Protein AF-0000000072273272 (afdb_homodimer)

pLDDT: mean 94.28, std 8.92, range [40.67, 98.9]

Secondary structure (DSSP, 8-state):
--EEEEEE--SGGGEEE-TTS-EEE---HHHHHHHHHHHTTTT-EEEEEE-----GGG--HHHHHHHHHHHHHHTTSTTEEEEEEE--TTSHHHHHHHHHHH---SS-EEEE--SS-TTSTT-SHHHHHHHHHHHHT-GGGTTS-EEEEETTEEEESTTEEE-BSS-SS-EEESS-SSPPPPPPPPP---TT--EEEEE--TT--SHHHHHHHHTT-SEEEEEEBTTTB--HHHHHHHHHHHHTT--EEEEES-SBS-------STT-HHHHHHTT-EE-TT--HHHHHHHHHHHHHHT--GGGT-/--EEEEEE--SGGGEEE-TTS-EEE---HHHHHHHHHHHTTTT-EEEEEE-----GGG--HHHHHHHHHHHHHHTTSTTEEEEEEE--TTSHHHHHHHHHHH---SS-EEEE--SS-TT-TT-SHHHHHHHHHHHHT-GGGTTS-EEEEETTEEEESTTEEE-BSS-SS-EEESS-SSPPPPPPPPP---TT--EEEEE--TT--SHHHHHHHHTT-SEEEEEEBTTTB--HHHHHHHHHHHHTT--EEEEES-SBS-------STT-HHHHHHTT-EE-TT--HHHHHHHHHHHHHHT--GGGT-

Structure (mmCIF, N/CA/C/O backbone):
data_AF-0000000072273272-model_v1
#
loop_
_entity.id
_entity.type
_entity.pdbx_description
1 polymer L-asparaginase
#
loop_
_atom_site.group_PDB
_atom_site.id
_atom_site.type_symbol
_atom_site.label_atom_id
_atom_site.label_alt_id
_atom_site.label_comp_id
_atom_site.label_asym_id
_atom_site.label_entity_id
_atom_site.label_seq_id
_atom_site.pdbx_PDB_ins_code
_atom_site.Cartn_x
_atom_site.Cartn_y
_atom_site.Cartn_z
_atom_site.occupancy
_atom_site.B_iso_or_equiv
_atom_site.auth_seq_id
_atom_site.auth_comp_id
_atom_site.auth_asym_id
_atom_site.auth_atom_id
_atom_site.pdbx_PDB_model_num
ATOM 1 N N . MET A 1 1 ? -2.167 -33.088 -30.9 1 89.17 1 MET A N 1
ATOM 2 C CA . MET A 1 1 ? -2.75 -31.751 -30.825 1 89.17 1 MET A CA 1
ATOM 3 C C . MET A 1 1 ? -2.158 -30.964 -29.661 1 89.17 1 MET A C 1
ATOM 5 O O . MET A 1 1 ? -1.869 -31.531 -28.606 1 89.17 1 MET A O 1
ATOM 9 N N . PRO A 1 2 ? -1.866 -29.723 -29.988 1 96.18 2 PRO A N 1
ATOM 10 C CA . PRO A 1 2 ? -1.332 -28.929 -28.879 1 96.18 2 PRO A CA 1
ATOM 11 C C . PRO A 1 2 ? -2.279 -28.876 -27.682 1 96.18 2 PRO A C 1
ATOM 13 O O . PRO A 1 2 ? -3.5 -28.934 -27.853 1 96.18 2 PRO A O 1
ATOM 16 N N . LYS A 1 3 ? -1.691 -28.814 -26.439 1 97.82 3 LYS A N 1
ATOM 17 C CA . LYS A 1 3 ? -2.466 -28.911 -25.205 1 97.82 3 LYS A CA 1
ATOM 18 C C . LYS A 1 3 ? -2.165 -27.741 -24.273 1 97.82 3 LYS A C 1
ATOM 20 O O . LYS A 1 3 ? -1.012 -27.325 -24.143 1 97.82 3 LYS A O 1
ATOM 25 N N . VAL A 1 4 ? -3.195 -27.215 -23.722 1 98.43 4 VAL A N 1
ATOM 26 C CA . VAL A 1 4 ? -3.056 -26.278 -22.612 1 98.43 4 VAL A CA 1
ATOM 27 C C . VAL A 1 4 ? -3.567 -26.921 -21.325 1 98.43 4 VAL A C 1
ATOM 29 O O . VAL A 1 4 ? -4.659 -27.494 -21.302 1 98.43 4 VAL A O 1
ATOM 32 N N . ILE A 1 5 ? -2.761 -26.898 -20.283 1 98.62 5 ILE A N 1
ATOM 33 C CA . ILE A 1 5 ? -3.176 -27.392 -18.975 1 98.62 5 ILE A CA 1
ATOM 34 C C . ILE A 1 5 ? -3.693 -26.232 -18.126 1 98.62 5 ILE A C 1
ATOM 36 O O . ILE A 1 5 ? -3.024 -25.205 -17.993 1 98.62 5 ILE A O 1
ATOM 40 N N . VAL A 1 6 ? -4.894 -26.372 -17.571 1 98.44 6 VAL A N 1
ATOM 41 C CA . VAL A 1 6 ? -5.477 -25.392 -16.661 1 98.44 6 VAL A CA 1
ATOM 42 C C . VAL A 1 6 ? -5.409 -25.913 -15.227 1 98.44 6 VAL A C 1
ATOM 44 O O . VAL A 1 6 ? -6.083 -26.885 -14.88 1 98.44 6 VAL A O 1
ATOM 47 N N . LEU A 1 7 ? -4.587 -25.249 -14.45 1 98.16 7 LEU A N 1
ATOM 48 C CA . LEU A 1 7 ? -4.503 -25.53 -13.021 1 98.16 7 LEU A CA 1
ATOM 49 C C . LEU A 1 7 ? -5.476 -24.656 -12.237 1 98.16 7 LEU A C 1
ATOM 51 O O . LEU A 1 7 ? -5.408 -23.427 -12.306 1 98.16 7 LEU A O 1
ATOM 55 N N . THR A 1 8 ? -6.35 -25.257 -11.476 1 96.45 8 THR A N 1
ATOM 56 C CA . THR A 1 8 ? -7.328 -24.48 -10.723 1 96.45 8 THR A CA 1
ATOM 57 C C . THR A 1 8 ? -7.003 -24.501 -9.232 1 96.45 8 THR A C 1
ATOM 59 O O . THR A 1 8 ? -6.73 -25.562 -8.666 1 96.45 8 THR A O 1
ATOM 62 N N . THR A 1 9 ? -6.991 -23.313 -8.614 1 93.97 9 THR A N 1
ATOM 63 C CA . THR A 1 9 ? -6.68 -23.209 -7.193 1 93.97 9 THR A CA 1
ATOM 64 C C . THR A 1 9 ? -7.837 -22.567 -6.432 1 93.97 9 THR A C 1
ATOM 66 O O . THR A 1 9 ? -7.683 -22.173 -5.274 1 93.97 9 THR A O 1
ATOM 69 N N . GLY A 1 10 ? -8.932 -22.419 -7.103 1 87.63 10 GLY A N 1
ATOM 70 C CA . GLY A 1 10 ? -10.068 -21.734 -6.509 1 87.63 10 GLY A CA 1
ATOM 71 C C . GLY A 1 10 ? -10.18 -20.283 -6.937 1 87.63 10 GLY A C 1
ATOM 72 O O . GLY A 1 10 ? -9.87 -19.941 -8.081 1 87.63 10 GLY A O 1
ATOM 73 N N . GLY A 1 11 ? -10.795 -19.526 -5.953 1 88.93 11 GLY A N 1
ATOM 74 C CA . GLY A 1 11 ? -10.983 -18.113 -6.245 1 88.93 11 GLY A CA 1
ATOM 75 C C . GLY A 1 11 ? -12.4 -17.774 -6.667 1 88.93 11 GLY A C 1
ATOM 76 O O . GLY A 1 11 ? -13.221 -18.669 -6.88 1 88.93 11 GLY A O 1
ATOM 77 N N . THR A 1 12 ? -12.551 -16.574 -6.81 1 87.61 12 THR A N 1
ATOM 78 C CA . THR A 1 12 ? -13.872 -16.031 -7.107 1 87.61 12 THR A CA 1
ATOM 79 C C . THR A 1 12 ? -14.42 -16.619 -8.404 1 87.61 12 THR A C 1
ATOM 81 O O . THR A 1 12 ? -15.625 -16.845 -8.53 1 87.61 12 THR A O 1
ATOM 84 N N . LEU A 1 13 ? -13.551 -16.896 -9.291 1 91.22 13 LEU A N 1
ATOM 85 C CA . LEU A 1 13 ? -13.939 -17.411 -10.6 1 91.22 13 LEU A CA 1
ATOM 86 C C . LEU A 1 13 ? -14.641 -18.758 -10.467 1 91.22 13 LEU A C 1
ATOM 88 O O . LEU A 1 13 ? -15.442 -19.132 -11.327 1 91.22 13 LEU A O 1
ATOM 92 N N . SER A 1 14 ? -14.429 -19.451 -9.393 1 91.39 14 SER A N 1
ATOM 93 C CA . SER A 1 14 ? -15.005 -20.776 -9.186 1 91.39 14 SER A CA 1
ATOM 94 C C . SER A 1 14 ? -16.067 -20.753 -8.092 1 91.39 14 SER A C 1
ATOM 96 O O . SER A 1 14 ? -16.481 -21.804 -7.599 1 91.39 14 SER A O 1
ATOM 98 N N . CYS A 1 15 ? -16.439 -19.576 -7.694 1 90.2 15 CYS A N 1
ATOM 99 C CA . CYS A 1 15 ? -17.399 -19.446 -6.603 1 90.2 15 CYS A CA 1
ATOM 100 C C . CYS A 1 15 ? -18.739 -18.932 -7.115 1 90.2 15 CYS A C 1
ATOM 102 O O . CYS A 1 15 ? -18.801 -18.278 -8.158 1 90.2 15 CYS A O 1
ATOM 104 N N . THR A 1 16 ? -19.774 -19.265 -6.391 1 91.61 16 THR A N 1
ATOM 105 C CA . THR A 1 16 ? -21.082 -18.638 -6.547 1 91.61 16 THR A CA 1
ATOM 106 C C . THR A 1 16 ? -21.466 -17.869 -5.286 1 91.61 16 THR A C 1
ATOM 108 O O . THR A 1 16 ? -21.092 -18.257 -4.177 1 91.61 16 THR A O 1
ATOM 111 N N . ALA A 1 17 ? -22.122 -16.792 -5.5 1 87.45 17 ALA A N 1
ATOM 112 C CA . ALA A 1 17 ? -22.613 -16.026 -4.357 1 87.45 17 ALA A CA 1
ATOM 113 C C . ALA A 1 17 ? -23.914 -16.616 -3.819 1 87.45 17 ALA A C 1
ATOM 115 O O . ALA A 1 17 ? -24.826 -16.929 -4.588 1 87.45 17 ALA A O 1
ATOM 116 N N . ASP A 1 18 ? -23.962 -16.757 -2.557 1 84.85 18 ASP A N 1
ATOM 117 C CA . ASP A 1 18 ? -25.228 -17.162 -1.955 1 84.85 18 ASP A CA 1
ATOM 118 C C . ASP A 1 18 ? -26.144 -15.96 -1.741 1 84.85 18 ASP A C 1
ATOM 120 O O . ASP A 1 18 ? -25.788 -14.832 -2.086 1 84.85 18 ASP A O 1
ATOM 124 N N . PRO A 1 19 ? -27.329 -16.22 -1.285 1 80.44 19 PRO A N 1
ATOM 125 C CA . PRO A 1 19 ? -28.278 -15.115 -1.134 1 80.44 19 PRO A CA 1
ATOM 126 C C . PRO A 1 19 ? -27.759 -14.011 -0.215 1 80.44 19 PRO A C 1
ATOM 128 O O . PRO A 1 19 ? -28.194 -12.862 -0.317 1 80.44 19 PRO A O 1
ATOM 131 N N . ASN A 1 20 ? -26.9 -14.353 0.624 1 74.51 20 ASN A N 1
ATOM 132 C CA . ASN A 1 20 ? -26.342 -13.359 1.535 1 74.51 20 ASN A CA 1
ATOM 133 C C . ASN A 1 20 ? -25.06 -12.746 0.979 1 74.51 20 ASN A C 1
ATOM 135 O O . ASN A 1 20 ? -24.413 -11.938 1.648 1 74.51 20 ASN A O 1
ATOM 139 N N . GLY A 1 21 ? -24.624 -13.197 -0.175 1 73.73 21 GLY A N 1
ATOM 140 C CA . GLY A 1 21 ? -23.47 -12.599 -0.827 1 73.73 21 GLY A CA 1
ATOM 141 C C . GLY A 1 21 ? -22.175 -13.337 -0.541 1 73.73 21 GLY A C 1
ATOM 142 O O . GLY A 1 21 ? -21.115 -12.96 -1.045 1 73.73 21 GLY A O 1
ATOM 143 N N . ALA A 1 22 ? -22.303 -14.315 0.312 1 75.72 22 ALA A N 1
ATOM 144 C CA . ALA A 1 22 ? -21.119 -15.111 0.626 1 75.72 22 ALA A CA 1
ATOM 145 C C . ALA A 1 22 ? -20.695 -15.957 -0.571 1 75.72 22 ALA A C 1
ATOM 147 O O . ALA A 1 22 ? -21.538 -16.534 -1.262 1 75.72 22 ALA A O 1
ATOM 148 N N . LEU A 1 23 ? -19.437 -15.973 -0.848 1 81.89 23 LEU A N 1
ATOM 149 C CA . LEU A 1 23 ? -18.901 -16.726 -1.977 1 81.89 23 LEU A CA 1
ATOM 150 C C . LEU A 1 23 ? -18.577 -18.159 -1.57 1 81.89 23 LEU A C 1
ATOM 152 O O . LEU A 1 23 ? -17.831 -18.384 -0.614 1 81.89 23 LEU A O 1
ATOM 156 N N . ILE A 1 24 ? -19.119 -19.084 -2.273 1 83.35 24 ILE A N 1
ATOM 157 C CA . ILE A 1 24 ? -18.91 -20.506 -2.021 1 83.35 24 ILE A CA 1
ATOM 158 C C . ILE A 1 24 ? -18.31 -21.166 -3.261 1 83.35 24 ILE A C 1
ATOM 160 O O . ILE A 1 24 ? -18.778 -20.943 -4.379 1 83.35 24 ILE A O 1
ATOM 164 N N . PRO A 1 25 ? -17.27 -21.868 -2.995 1 86.38 25 PRO A N 1
ATOM 165 C CA . PRO A 1 25 ? -16.701 -22.587 -4.138 1 86.38 25 PRO A CA 1
ATOM 166 C C . PRO A 1 25 ? -17.608 -23.709 -4.64 1 86.38 25 PRO A C 1
ATOM 168 O O . PRO A 1 25 ? -17.778 -24.722 -3.957 1 86.38 25 PRO A O 1
ATOM 171 N N . THR A 1 26 ? -18.248 -23.573 -5.829 1 89.72 26 THR A N 1
ATOM 172 C CA . THR A 1 26 ? -19.242 -24.543 -6.275 1 89.72 26 THR A CA 1
ATOM 173 C C . THR A 1 26 ? -18.951 -24.998 -7.702 1 89.72 26 THR A C 1
ATOM 175 O O . THR A 1 26 ? -19.566 -25.946 -8.195 1 89.72 26 THR A O 1
ATOM 178 N N . VAL A 1 27 ? -18.096 -24.363 -8.354 1 92.41 27 VAL A N 1
ATOM 179 C CA . VAL A 1 27 ? -17.878 -24.62 -9.774 1 92.41 27 VAL A CA 1
ATOM 180 C C . VAL A 1 27 ? -16.559 -25.365 -9.968 1 92.41 27 VAL A C 1
ATOM 182 O O . VAL A 1 27 ? -15.501 -24.887 -9.551 1 92.41 27 VAL A O 1
ATOM 185 N N . SER A 1 28 ? -16.642 -26.464 -10.624 1 93.19 28 SER A N 1
ATOM 186 C CA . SER A 1 28 ? -15.44 -27.256 -10.862 1 93.19 28 SER A CA 1
ATOM 187 C C . SER A 1 28 ? -14.609 -26.672 -12 1 93.19 28 SER A C 1
ATOM 189 O O . SER A 1 28 ? -15.112 -25.879 -12.799 1 93.19 28 SER A O 1
ATOM 191 N N . GLY A 1 29 ? -13.354 -27.104 -12.014 1 94.2 29 GLY A N 1
ATOM 192 C CA . GLY A 1 29 ? -12.502 -26.688 -13.117 1 94.2 29 GLY A CA 1
ATOM 193 C C . GLY A 1 29 ? -13.055 -27.073 -14.476 1 94.2 29 GLY A C 1
ATOM 194 O O . GLY A 1 29 ? -12.996 -26.284 -15.422 1 94.2 29 GLY A O 1
ATOM 195 N N . ASP A 1 30 ? -13.622 -28.265 -14.58 1 94.68 30 ASP A N 1
ATOM 196 C CA . ASP A 1 30 ? -14.177 -28.737 -15.844 1 94.68 30 ASP A CA 1
ATOM 197 C C . ASP A 1 30 ? -15.37 -27.885 -16.272 1 94.68 30 ASP A C 1
ATOM 199 O O . ASP A 1 30 ? -15.531 -27.581 -17.456 1 94.68 30 ASP A O 1
ATOM 203 N N . GLU A 1 31 ? -16.171 -27.549 -15.298 1 94.28 31 GLU A N 1
ATOM 204 C CA . GLU A 1 31 ? -17.317 -26.695 -15.595 1 94.28 31 GLU A CA 1
ATOM 205 C C . GLU A 1 31 ? -16.87 -25.317 -16.073 1 94.28 31 GLU A C 1
ATOM 207 O O . GLU A 1 31 ? -17.488 -24.732 -16.965 1 94.28 31 GLU A O 1
ATOM 212 N N . LEU A 1 32 ? -15.813 -24.825 -15.467 1 94.31 32 LEU A N 1
ATOM 213 C CA . LEU A 1 32 ? -15.271 -23.522 -15.838 1 94.31 32 LEU A CA 1
ATOM 214 C C . LEU A 1 32 ? -14.794 -23.525 -17.287 1 94.31 32 LEU A C 1
ATOM 216 O O . LEU A 1 32 ? -15.003 -22.553 -18.016 1 94.31 32 LEU A O 1
ATOM 220 N N . VAL A 1 33 ? -14.225 -24.615 -17.737 1 96.08 33 VAL A N 1
ATOM 221 C CA . VAL A 1 33 ? -13.51 -24.646 -19.009 1 96.08 33 VAL A CA 1
ATOM 222 C C . VAL A 1 33 ? -14.444 -25.134 -20.115 1 96.08 33 VAL A C 1
ATOM 224 O O . VAL A 1 33 ? -14.173 -24.928 -21.3 1 96.08 33 VAL A O 1
ATOM 227 N N . ALA A 1 34 ? -15.501 -25.8 -19.832 1 94.9 34 ALA A N 1
ATOM 228 C CA . ALA A 1 34 ? -16.375 -26.473 -20.79 1 94.9 34 ALA A CA 1
ATOM 229 C C . ALA A 1 34 ? -16.803 -25.521 -21.903 1 94.9 34 ALA A C 1
ATOM 231 O O . ALA A 1 34 ? -16.623 -25.819 -23.086 1 94.9 34 ALA A O 1
ATOM 232 N N . PRO A 1 35 ? -17.307 -24.349 -21.514 1 93.31 35 PRO A N 1
ATOM 233 C CA . PRO A 1 35 ? -17.729 -23.447 -22.587 1 93.31 35 PRO A CA 1
ATOM 234 C C . PRO A 1 35 ? -16.561 -22.962 -23.444 1 93.31 35 PRO A C 1
ATOM 236 O O . PRO A 1 35 ? -16.744 -22.645 -24.622 1 93.31 35 PRO A O 1
ATOM 239 N N . ILE A 1 36 ? -15.45 -22.903 -22.911 1 95 36 ILE A N 1
ATOM 240 C CA . ILE A 1 36 ? -14.263 -22.398 -23.593 1 95 36 ILE A CA 1
ATOM 241 C C . ILE A 1 36 ? -13.706 -23.473 -24.523 1 95 36 ILE A C 1
ATOM 243 O O . ILE A 1 36 ? -13.257 -23.171 -25.632 1 95 36 ILE A O 1
ATOM 247 N N . ARG A 1 37 ? -13.712 -24.706 -24.075 1 94.64 37 ARG A N 1
ATOM 248 C CA . ARG A 1 37 ? -13.246 -25.829 -24.882 1 94.64 37 ARG A CA 1
ATOM 249 C C . ARG A 1 37 ? -13.938 -25.853 -26.241 1 94.64 37 ARG A C 1
ATOM 251 O O . ARG A 1 37 ? -13.305 -26.134 -27.261 1 94.64 37 ARG A O 1
ATOM 258 N N . GLN A 1 38 ? -15.138 -25.525 -26.2 1 93.3 38 GLN A N 1
ATOM 259 C CA . GLN A 1 38 ? -15.926 -25.554 -27.428 1 93.3 38 GLN A CA 1
ATOM 260 C C . GLN A 1 38 ? -15.422 -24.519 -28.43 1 93.3 38 GLN A C 1
ATOM 262 O O . GLN A 1 38 ? -15.48 -24.74 -29.641 1 93.3 38 GLN A O 1
ATOM 267 N N . ARG A 1 39 ? -14.9 -23.489 -27.9 1 92.81 39 ARG A N 1
ATOM 268 C CA . ARG A 1 39 ? -14.435 -22.405 -28.758 1 92.81 39 ARG A CA 1
ATOM 269 C C . ARG A 1 39 ? -13.11 -22.763 -29.423 1 92.81 39 ARG A C 1
ATOM 271 O O . ARG A 1 39 ? -12.738 -22.17 -30.438 1 92.81 39 ARG A O 1
ATOM 278 N N . PHE A 1 40 ? -12.41 -23.698 -28.878 1 93.3 40 PHE A N 1
ATOM 279 C CA . PHE A 1 40 ? -11.115 -24.1 -29.413 1 93.3 40 PHE A CA 1
ATOM 280 C C . PHE A 1 40 ? -11.207 -25.464 -30.086 1 93.3 40 PHE A C 1
ATOM 282 O O . PHE A 1 40 ? -10.185 -26.089 -30.377 1 93.3 40 PHE A O 1
ATOM 289 N N . ALA A 1 41 ? -12.324 -25.986 -30.254 1 86.26 41 ALA A N 1
ATOM 290 C CA . ALA A 1 41 ? -12.525 -27.338 -30.769 1 86.26 41 ALA A CA 1
ATOM 291 C C . ALA A 1 41 ? -11.732 -27.56 -32.053 1 86.26 41 ALA A C 1
ATOM 293 O O . ALA A 1 41 ? -11.777 -26.734 -32.968 1 86.26 41 ALA A O 1
ATOM 294 N N . GLY A 1 42 ? -10.939 -28.656 -31.986 1 87.96 42 GLY A N 1
ATOM 295 C CA . GLY A 1 42 ? -10.168 -29.054 -33.153 1 87.96 42 GLY A CA 1
ATOM 296 C C . GLY A 1 42 ? -8.839 -28.332 -33.264 1 87.96 42 GLY A C 1
ATOM 297 O O . GLY A 1 42 ? -7.998 -28.692 -34.091 1 87.96 42 GLY A O 1
ATOM 298 N N . ALA A 1 43 ? -8.615 -27.39 -32.403 1 92.03 43 ALA A N 1
ATOM 299 C CA . ALA A 1 43 ? -7.402 -26.587 -32.538 1 92.03 43 ALA A CA 1
ATOM 300 C C . ALA A 1 43 ? -6.506 -26.737 -31.311 1 92.03 43 ALA A C 1
ATOM 302 O O . ALA A 1 43 ? -5.281 -26.651 -31.416 1 92.03 43 ALA A O 1
ATOM 303 N N . LEU A 1 44 ? -7.161 -26.947 -30.216 1 95.76 44 LEU A N 1
ATOM 304 C CA . LEU A 1 44 ? -6.442 -26.954 -28.947 1 95.76 44 LEU A CA 1
ATOM 305 C C . LEU A 1 44 ? -7.123 -27.876 -27.941 1 95.76 44 LEU A C 1
ATOM 307 O O . LEU A 1 44 ? -8.344 -27.826 -27.773 1 95.76 44 LEU A O 1
ATOM 311 N N . ASP A 1 45 ? -6.401 -28.762 -27.336 1 96.54 45 ASP A N 1
ATOM 312 C CA . ASP A 1 45 ? -6.91 -29.553 -26.22 1 96.54 45 ASP A CA 1
ATOM 313 C C . ASP A 1 45 ? -6.7 -28.827 -24.892 1 96.54 45 ASP A C 1
ATOM 315 O O . ASP A 1 45 ? -5.627 -28.275 -24.643 1 96.54 45 ASP A O 1
ATOM 319 N N . ILE A 1 46 ? -7.706 -28.79 -24.116 1 97.71 46 ILE A N 1
ATOM 320 C CA . ILE A 1 46 ? -7.635 -28.149 -22.807 1 97.71 46 ILE A CA 1
ATOM 321 C C . ILE A 1 46 ? -7.871 -29.187 -21.712 1 97.71 46 ILE A C 1
ATOM 323 O O . ILE A 1 46 ? -8.928 -29.82 -21.665 1 97.71 46 ILE A O 1
ATOM 327 N N . GLU A 1 47 ? -6.952 -29.386 -20.857 1 97.26 47 GLU A N 1
ATOM 328 C CA . GLU A 1 47 ? -7.045 -30.322 -19.74 1 97.26 47 GLU A CA 1
ATOM 329 C C . GLU A 1 47 ? -7.006 -29.59 -18.402 1 97.26 47 GLU A C 1
ATOM 331 O O . GLU A 1 47 ? -6.208 -28.669 -18.216 1 97.26 47 GLU A O 1
ATOM 336 N N . VAL A 1 48 ? -7.856 -30.019 -17.489 1 97.46 48 VAL A N 1
ATOM 337 C CA . VAL A 1 48 ? -7.963 -29.373 -16.185 1 97.46 48 VAL A CA 1
ATOM 338 C C . VAL A 1 48 ? -7.275 -30.23 -15.125 1 97.46 48 VAL A C 1
ATOM 340 O O . VAL A 1 48 ? -7.443 -31.452 -15.102 1 97.46 48 VAL A O 1
ATOM 343 N N . CYS A 1 49 ? -6.474 -29.588 -14.343 1 96.84 49 CYS A N 1
ATOM 344 C CA . CYS A 1 49 ? -5.907 -30.172 -13.133 1 96.84 49 CYS A CA 1
ATOM 345 C C . CYS A 1 49 ? -6.313 -29.373 -11.9 1 96.84 49 CYS A C 1
ATOM 347 O O . CYS A 1 49 ? -5.854 -28.246 -11.707 1 96.84 49 CYS A O 1
ATOM 349 N N . GLU A 1 50 ? -7.116 -29.939 -11.066 1 94.34 50 GLU A N 1
ATOM 350 C CA . GLU A 1 50 ? -7.566 -29.26 -9.855 1 94.34 50 GLU A CA 1
ATOM 351 C C . GLU A 1 50 ? -6.58 -29.465 -8.709 1 94.34 50 GLU A C 1
ATOM 353 O O . GLU A 1 50 ? -6.33 -30.598 -8.292 1 94.34 50 GLU A O 1
ATOM 358 N N . LEU A 1 51 ? -6.034 -28.443 -8.206 1 91.74 51 LEU A N 1
ATOM 359 C CA . LEU A 1 51 ? -5.05 -28.538 -7.132 1 91.74 51 LEU A CA 1
ATOM 360 C C . LEU A 1 51 ? -5.71 -28.338 -5.772 1 91.74 51 LEU A C 1
ATOM 362 O O . LEU A 1 51 ? -5.6 -29.194 -4.892 1 91.74 51 LEU A O 1
ATOM 366 N N . HIS A 1 52 ? -6.14 -27.031 -5.583 1 80.78 52 HIS A N 1
ATOM 367 C CA . HIS A 1 52 ? -6.731 -26.627 -4.313 1 80.78 52 HIS A CA 1
ATOM 368 C C . HIS A 1 52 ? -8.004 -25.816 -4.531 1 80.78 52 HIS A C 1
ATOM 370 O O . HIS A 1 52 ? -8.327 -25.452 -5.664 1 80.78 52 HIS A O 1
ATOM 376 N N . ARG A 1 53 ? -8.831 -25.864 -3.691 1 80.18 53 ARG A N 1
ATOM 377 C CA . ARG A 1 53 ? -9.908 -24.886 -3.581 1 80.18 53 ARG A CA 1
ATOM 378 C C . ARG A 1 53 ? -9.713 -23.991 -2.361 1 80.18 53 ARG A C 1
ATOM 380 O O . ARG A 1 53 ? -10.34 -24.204 -1.322 1 80.18 53 ARG A O 1
ATOM 387 N N . LEU A 1 54 ? -8.804 -23.058 -2.598 1 82.17 54 LEU A N 1
ATOM 388 C CA . LEU A 1 54 ? -8.344 -22.303 -1.438 1 82.17 54 LEU A CA 1
ATOM 389 C C . LEU A 1 54 ? -8.774 -20.843 -1.534 1 82.17 54 LEU A C 1
ATOM 391 O O . LEU A 1 54 ? -8.886 -20.295 -2.633 1 82.17 54 LEU A O 1
ATOM 395 N N . ASP A 1 55 ? -9.062 -20.287 -0.382 1 87.24 55 ASP A N 1
ATOM 396 C CA . ASP A 1 55 ? -9.121 -18.835 -0.249 1 87.24 55 ASP A CA 1
ATOM 397 C C . ASP A 1 55 ? -7.738 -18.211 -0.423 1 87.24 55 ASP A C 1
ATOM 399 O O . ASP A 1 55 ? -6.821 -18.496 0.351 1 87.24 55 ASP A O 1
ATOM 403 N N . SER A 1 56 ? -7.672 -17.373 -1.435 1 92.2 56 SER A N 1
ATOM 404 C CA . SER A 1 56 ? -6.355 -16.849 -1.783 1 92.2 56 SER A CA 1
ATOM 405 C C . SER A 1 56 ? -5.781 -16.001 -0.653 1 92.2 56 SER A C 1
ATOM 407 O O . SER A 1 56 ? -4.568 -15.793 -0.58 1 92.2 56 SER A O 1
ATOM 409 N N . SER A 1 57 ? -6.573 -15.455 0.232 1 92.65 57 SER A N 1
ATOM 410 C CA . SER A 1 57 ? -6.094 -14.691 1.379 1 92.65 57 SER A CA 1
ATOM 411 C C . SER A 1 57 ? -5.455 -15.602 2.422 1 92.65 57 SER A C 1
ATOM 413 O O . SER A 1 57 ? -4.753 -15.131 3.319 1 92.65 57 SER A O 1
ATOM 415 N N . SER A 1 58 ? -5.641 -16.881 2.281 1 93.47 58 SER A N 1
ATOM 416 C CA . SER A 1 58 ? -5.112 -17.827 3.258 1 93.47 58 SER A CA 1
ATOM 417 C C . SER A 1 58 ? -4.003 -18.682 2.655 1 93.47 58 SER A C 1
ATOM 419 O O . SER A 1 58 ? -3.492 -19.596 3.306 1 93.47 58 SER A O 1
ATOM 421 N N . MET A 1 59 ? -3.704 -18.392 1.46 1 95.48 59 MET A N 1
ATOM 422 C CA . MET A 1 59 ? -2.649 -19.161 0.806 1 95.48 59 MET A CA 1
ATOM 423 C C . MET A 1 59 ? -1.31 -18.951 1.506 1 95.48 59 MET A C 1
ATOM 425 O O . MET A 1 59 ? -0.975 -17.829 1.891 1 95.48 59 MET A O 1
ATOM 429 N N . THR A 1 60 ? -0.559 -20.01 1.659 1 96.74 60 THR A N 1
ATOM 430 C CA . THR A 1 60 ? 0.748 -19.985 2.306 1 96.74 60 THR A CA 1
ATOM 431 C C . THR A 1 60 ? 1.858 -20.261 1.296 1 96.74 60 THR A C 1
ATOM 433 O O . THR A 1 60 ? 1.584 -20.556 0.131 1 96.74 60 THR A O 1
ATOM 436 N N . LEU A 1 61 ? 3.112 -20.178 1.737 1 98.18 61 LEU A N 1
ATOM 437 C CA . LEU A 1 61 ? 4.243 -20.518 0.881 1 98.18 61 LEU A CA 1
ATOM 438 C C . LEU A 1 61 ? 4.222 -21.999 0.516 1 98.18 61 LEU A C 1
ATOM 440 O O . LEU A 1 61 ? 4.682 -22.383 -0.562 1 98.18 61 LEU A O 1
ATOM 444 N N . ARG A 1 62 ? 3.611 -22.823 1.351 1 97.41 62 ARG A N 1
ATOM 445 C CA . ARG A 1 62 ? 3.422 -24.231 1.018 1 97.41 62 ARG A CA 1
ATOM 446 C C . ARG A 1 62 ? 2.508 -24.389 -0.193 1 97.41 62 ARG A C 1
ATOM 448 O O . ARG A 1 62 ? 2.764 -25.22 -1.067 1 97.41 62 ARG A O 1
ATOM 455 N N . ASP A 1 63 ? 1.444 -23.657 -0.197 1 97.14 63 ASP A N 1
ATOM 456 C CA . ASP A 1 63 ? 0.531 -23.699 -1.336 1 97.14 63 ASP A CA 1
ATOM 457 C C . ASP A 1 63 ? 1.232 -23.256 -2.618 1 97.14 63 ASP A C 1
ATOM 459 O O . ASP A 1 63 ? 0.988 -23.815 -3.689 1 97.14 63 ASP A O 1
ATOM 463 N N . ILE A 1 64 ? 2.037 -22.226 -2.533 1 97.96 64 ILE A N 1
ATOM 464 C CA . ILE A 1 64 ? 2.821 -21.756 -3.67 1 97.96 64 ILE A CA 1
ATOM 465 C C . ILE A 1 64 ? 3.728 -22.878 -4.17 1 97.96 64 ILE A C 1
ATOM 467 O O . ILE A 1 64 ? 3.843 -23.101 -5.377 1 97.96 64 ILE A O 1
ATOM 471 N N . ASP A 1 65 ? 4.359 -23.638 -3.233 1 98.41 65 ASP A N 1
ATOM 472 C CA . ASP A 1 65 ? 5.196 -24.774 -3.604 1 98.41 65 ASP A CA 1
ATOM 473 C C . ASP A 1 65 ? 4.415 -25.78 -4.446 1 98.41 65 ASP A C 1
ATOM 475 O O . ASP A 1 65 ? 4.927 -26.293 -5.443 1 98.41 65 ASP A O 1
ATOM 479 N N . ASP A 1 66 ? 3.209 -26.015 -4.025 1 98.01 66 ASP A N 1
ATOM 480 C CA . ASP A 1 66 ? 2.368 -26.969 -4.741 1 98.01 66 ASP A CA 1
ATOM 481 C C . ASP A 1 66 ? 2.103 -26.502 -6.171 1 98.01 66 ASP A C 1
ATOM 483 O O . ASP A 1 66 ? 2.126 -27.306 -7.106 1 98.01 66 ASP A O 1
ATOM 487 N N . ILE A 1 67 ? 1.857 -25.265 -6.343 1 98.17 67 ILE A N 1
ATOM 488 C CA . ILE A 1 67 ? 1.536 -24.715 -7.655 1 98.17 67 ILE A CA 1
ATOM 489 C C . ILE A 1 67 ? 2.78 -24.734 -8.541 1 98.17 67 ILE A C 1
ATOM 491 O O . ILE A 1 67 ? 2.7 -25.063 -9.727 1 98.17 67 ILE A O 1
ATOM 495 N N . VAL A 1 68 ? 3.93 -24.362 -7.958 1 98.49 68 VAL A N 1
ATOM 496 C CA . VAL A 1 68 ? 5.191 -24.432 -8.689 1 98.49 68 VAL A CA 1
ATOM 497 C C . VAL A 1 68 ? 5.425 -25.858 -9.181 1 98.49 68 VAL A C 1
ATOM 499 O O . VAL A 1 68 ? 5.728 -26.075 -10.356 1 98.49 68 VAL A O 1
ATOM 502 N N . THR A 1 69 ? 5.244 -26.821 -8.301 1 98.35 69 THR A N 1
ATOM 503 C CA . THR A 1 69 ? 5.441 -28.226 -8.64 1 98.35 69 THR A CA 1
ATOM 504 C C . THR A 1 69 ? 4.476 -28.659 -9.739 1 98.35 69 THR A C 1
ATOM 506 O O . THR A 1 69 ? 4.881 -29.296 -10.713 1 98.35 69 THR A O 1
ATOM 509 N N . ALA A 1 70 ? 3.233 -28.302 -9.623 1 98.4 70 ALA A N 1
ATOM 510 C CA . ALA A 1 70 ? 2.216 -28.682 -10.6 1 98.4 70 ALA A CA 1
ATOM 511 C C . ALA A 1 70 ? 2.524 -28.087 -11.971 1 98.4 70 ALA A C 1
ATOM 513 O O . ALA A 1 70 ? 2.315 -28.737 -12.998 1 98.4 70 ALA A O 1
ATOM 514 N N . THR A 1 71 ? 2.917 -26.854 -11.99 1 98.51 71 THR A N 1
ATOM 515 C CA . THR A 1 71 ? 3.274 -26.188 -13.238 1 98.51 71 THR A CA 1
ATOM 516 C C . THR A 1 71 ? 4.411 -26.927 -13.938 1 98.51 71 THR A C 1
ATOM 518 O O . THR A 1 71 ? 4.333 -27.204 -15.137 1 98.51 71 THR A O 1
ATOM 521 N N . HIS A 1 72 ? 5.438 -27.284 -13.214 1 98.15 72 HIS A N 1
ATOM 522 C CA . HIS A 1 72 ? 6.577 -28 -13.777 1 98.15 72 HIS A CA 1
ATOM 523 C C . HIS A 1 72 ? 6.168 -29.384 -14.271 1 98.15 72 HIS A C 1
ATOM 525 O O . HIS A 1 72 ? 6.583 -29.81 -15.351 1 98.15 72 HIS A O 1
ATOM 531 N N . ASN A 1 73 ? 5.341 -30.075 -13.48 1 98.26 73 ASN A N 1
ATOM 532 C CA . ASN A 1 73 ? 4.856 -31.391 -13.882 1 98.26 73 ASN A CA 1
ATOM 533 C C . ASN A 1 73 ? 4.078 -31.326 -15.193 1 98.26 73 ASN A C 1
ATOM 535 O O . ASN A 1 73 ? 4.226 -32.197 -16.052 1 98.26 73 ASN A O 1
ATOM 539 N N . ALA A 1 74 ? 3.248 -30.31 -15.311 1 98.42 74 ALA A N 1
ATOM 540 C CA . ALA A 1 74 ? 2.451 -30.14 -16.523 1 98.42 74 ALA A CA 1
ATOM 541 C C . ALA A 1 74 ? 3.345 -29.995 -17.752 1 98.42 74 ALA A C 1
ATOM 543 O O . ALA A 1 74 ? 3.029 -30.521 -18.822 1 98.42 74 ALA A O 1
ATOM 544 N N . LEU A 1 75 ? 4.448 -29.361 -17.628 1 98.07 75 LEU A N 1
ATOM 545 C CA . LEU A 1 75 ? 5.311 -29.019 -18.753 1 98.07 75 LEU A CA 1
ATOM 546 C C . LEU A 1 75 ? 6.25 -30.173 -19.089 1 98.07 75 LEU A C 1
ATOM 548 O O . LEU A 1 75 ? 7.014 -30.097 -20.054 1 98.07 75 LEU A O 1
ATOM 552 N N . GLU A 1 76 ? 6.223 -31.273 -18.317 1 97.96 76 GLU A N 1
ATOM 553 C CA . GLU A 1 76 ? 6.974 -32.476 -18.662 1 97.96 76 GLU A CA 1
ATOM 554 C C . GLU A 1 76 ? 6.426 -33.125 -19.929 1 97.96 76 GLU A C 1
ATOM 556 O O . GLU A 1 76 ? 7.139 -33.859 -20.616 1 97.96 76 GLU A O 1
ATOM 561 N N . ASP A 1 77 ? 5.137 -32.87 -20.164 1 97.84 77 ASP A N 1
ATOM 562 C CA . ASP A 1 77 ? 4.49 -33.355 -21.379 1 97.84 77 ASP A CA 1
ATOM 563 C C . ASP A 1 77 ? 4.799 -32.447 -22.567 1 97.84 77 ASP A C 1
ATOM 565 O O . ASP A 1 77 ? 4.368 -31.292 -22.601 1 97.84 77 ASP A O 1
ATOM 569 N N . ASP A 1 78 ? 5.393 -32.94 -23.604 1 97.19 78 ASP A N 1
ATOM 570 C CA . ASP A 1 78 ? 5.856 -32.159 -24.746 1 97.19 78 ASP A CA 1
ATOM 571 C C . ASP A 1 78 ? 4.679 -31.625 -25.56 1 97.19 78 ASP A C 1
ATOM 573 O O . ASP A 1 78 ? 4.836 -30.691 -26.349 1 97.19 78 ASP A O 1
ATOM 577 N N . SER A 1 79 ? 3.568 -32.227 -25.379 1 97.76 79 SER A N 1
ATOM 578 C CA . SER A 1 79 ? 2.408 -31.773 -26.138 1 97.76 79 SER A CA 1
ATOM 579 C C . SER A 1 79 ? 1.805 -30.513 -25.525 1 97.76 79 SER A C 1
ATOM 581 O O . SER A 1 79 ? 0.99 -29.838 -26.157 1 97.76 79 SER A O 1
ATOM 583 N N . VAL A 1 80 ? 2.175 -30.274 -24.306 1 98.53 80 VAL A N 1
ATOM 584 C CA . VAL A 1 80 ? 1.681 -29.072 -23.64 1 98.53 80 VAL A CA 1
ATOM 585 C C . VAL A 1 80 ? 2.382 -27.841 -24.21 1 98.53 80 VAL A C 1
ATOM 587 O O . VAL A 1 80 ? 3.612 -27.79 -24.267 1 98.53 80 VAL A O 1
ATOM 590 N N . VAL A 1 81 ? 1.578 -26.822 -24.616 1 98.36 81 VAL A N 1
ATOM 591 C CA . VAL A 1 81 ? 2.151 -25.638 -25.248 1 98.36 81 VAL A CA 1
ATOM 592 C C . VAL A 1 81 ? 2.093 -24.457 -24.281 1 98.36 81 VAL A C 1
ATOM 594 O O . VAL A 1 81 ? 2.71 -23.417 -24.524 1 98.36 81 VAL A O 1
ATOM 597 N N . GLY A 1 82 ? 1.387 -24.597 -23.176 1 98.61 82 GLY A N 1
ATOM 598 C CA . GLY A 1 82 ? 1.279 -23.576 -22.146 1 98.61 82 GLY A CA 1
ATOM 599 C C . GLY A 1 82 ? 0.462 -24.021 -20.948 1 98.61 82 GLY A C 1
ATOM 600 O O . GLY A 1 82 ? -0.22 -25.047 -21.002 1 98.61 82 GLY A O 1
ATOM 601 N N . VAL A 1 83 ? 0.55 -23.33 -19.883 1 98.85 83 VAL A N 1
ATOM 602 C CA . VAL A 1 83 ? -0.177 -23.595 -18.646 1 98.85 83 VAL A CA 1
ATOM 603 C C . VAL A 1 83 ? -0.958 -22.351 -18.228 1 98.85 83 VAL A C 1
ATOM 605 O O . VAL A 1 83 ? -0.446 -21.232 -18.314 1 98.85 83 VAL A O 1
ATOM 608 N N . VAL A 1 84 ? -2.181 -22.539 -17.842 1 98.84 84 VAL A N 1
ATOM 609 C CA . VAL A 1 84 ? -2.999 -21.48 -17.259 1 98.84 84 VAL A CA 1
ATOM 610 C C . VAL A 1 84 ? -3.312 -21.812 -15.802 1 98.84 84 VAL A C 1
ATOM 612 O O . VAL A 1 84 ? -3.702 -22.938 -15.485 1 98.84 84 VAL A O 1
ATOM 615 N N . VAL A 1 85 ? -3.098 -20.891 -14.933 1 98.6 85 VAL A N 1
ATOM 616 C CA . VAL A 1 85 ? -3.412 -21.057 -13.518 1 98.6 85 VAL A CA 1
ATOM 617 C C . VAL A 1 85 ? -4.545 -20.112 -13.126 1 98.6 85 VAL A C 1
ATOM 619 O O . VAL A 1 85 ? -4.397 -18.89 -13.199 1 98.6 85 VAL A O 1
ATOM 622 N N . THR A 1 86 ? -5.65 -20.666 -12.764 1 97.76 86 THR A N 1
ATOM 623 C CA . THR A 1 86 ? -6.703 -19.849 -12.172 1 97.76 86 THR A CA 1
ATOM 624 C C . THR A 1 86 ? -6.438 -19.618 -10.687 1 97.76 86 THR A C 1
ATOM 626 O O . THR A 1 86 ? -6.051 -20.542 -9.969 1 97.76 86 THR A O 1
ATOM 629 N N . HIS A 1 87 ? -6.611 -18.438 -10.226 1 96.94 87 HIS A N 1
ATOM 630 C CA . HIS A 1 87 ? -6.174 -18.043 -8.892 1 96.94 87 HIS A CA 1
ATOM 631 C C . HIS A 1 87 ? -7.084 -16.966 -8.311 1 96.94 87 HIS A C 1
ATOM 633 O O . HIS A 1 87 ? -7.716 -16.213 -9.055 1 96.94 87 HIS A O 1
ATOM 639 N N . GLY A 1 88 ? -7.223 -16.962 -6.98 1 95.82 88 GLY A N 1
ATOM 640 C CA . GLY A 1 88 ? -7.847 -15.808 -6.353 1 95.82 88 GLY A CA 1
ATOM 641 C C . GLY A 1 88 ? -7.021 -14.542 -6.477 1 95.82 88 GLY A C 1
ATOM 642 O O . GLY A 1 88 ? -5.79 -14.591 -6.438 1 95.82 88 GLY A O 1
ATOM 643 N N . THR A 1 89 ? -7.675 -13.404 -6.473 1 96.83 89 THR A N 1
ATOM 644 C CA . THR A 1 89 ? -7.013 -12.159 -6.846 1 96.83 89 THR A CA 1
ATOM 645 C C . THR A 1 89 ? -6.241 -11.582 -5.664 1 96.83 89 THR A C 1
ATOM 647 O O . THR A 1 89 ? -5.367 -10.731 -5.842 1 96.83 89 THR A O 1
ATOM 650 N N . ASP A 1 90 ? -6.456 -12.01 -4.464 1 95.8 90 ASP A N 1
ATOM 651 C CA . ASP A 1 90 ? -5.865 -11.402 -3.276 1 95.8 90 ASP A CA 1
ATOM 652 C C . ASP A 1 90 ? -4.366 -11.685 -3.203 1 95.8 90 ASP A C 1
ATOM 654 O O . ASP A 1 90 ? -3.608 -10.9 -2.628 1 95.8 90 ASP A O 1
ATOM 658 N N . SER A 1 91 ? -3.915 -12.828 -3.781 1 97.2 91 SER A N 1
ATOM 659 C CA . SER A 1 91 ? -2.508 -13.191 -3.653 1 97.2 91 SER A CA 1
ATOM 660 C C . SER A 1 91 ? -1.944 -13.691 -4.979 1 97.2 91 SER A C 1
ATOM 662 O O . SER A 1 91 ? -0.932 -14.395 -5.003 1 97.2 91 SER A O 1
ATOM 664 N N . LEU A 1 92 ? -2.644 -13.361 -6.059 1 98.15 92 LEU A N 1
ATOM 665 C CA . LEU A 1 92 ? -2.265 -13.795 -7.399 1 98.15 92 LEU A CA 1
ATOM 666 C C . LEU A 1 92 ? -0.854 -13.328 -7.742 1 98.15 92 LEU A C 1
ATOM 668 O O . LEU A 1 92 ? -0.056 -14.096 -8.283 1 98.15 92 LEU A O 1
ATOM 672 N N . GLU A 1 93 ? -0.479 -12.099 -7.398 1 98.07 93 GLU A N 1
ATOM 673 C CA . GLU A 1 93 ? 0.82 -11.547 -7.772 1 98.07 93 GLU A CA 1
ATOM 674 C C . GLU A 1 93 ? 1.956 -12.273 -7.056 1 98.07 93 GLU A C 1
ATOM 676 O O . GLU A 1 93 ? 3.039 -12.447 -7.617 1 98.07 93 GLU A O 1
ATOM 681 N N . GLU A 1 94 ? 1.734 -12.723 -5.83 1 98.48 94 GLU A N 1
ATOM 682 C CA . GLU A 1 94 ? 2.746 -13.448 -5.068 1 98.48 94 GLU A CA 1
ATOM 683 C C . GLU A 1 94 ? 3.021 -14.819 -5.68 1 98.48 94 GLU A C 1
ATOM 685 O O . GLU A 1 94 ? 4.179 -15.215 -5.831 1 98.48 94 GLU A O 1
ATOM 690 N N . THR A 1 95 ? 1.936 -15.51 -6.037 1 98.47 95 THR A N 1
ATOM 691 C CA . THR A 1 95 ? 2.102 -16.822 -6.653 1 98.47 95 THR A CA 1
ATOM 692 C C . THR A 1 95 ? 2.766 -16.697 -8.021 1 98.47 95 THR A C 1
ATOM 694 O O . THR A 1 95 ? 3.667 -17.471 -8.353 1 98.47 95 THR A O 1
ATOM 697 N N . ALA A 1 96 ? 2.36 -15.723 -8.776 1 98.75 96 ALA A N 1
ATOM 698 C CA . ALA A 1 96 ? 2.866 -15.545 -10.135 1 98.75 96 ALA A CA 1
ATOM 699 C C . ALA A 1 96 ? 4.367 -15.268 -10.129 1 98.75 96 ALA A C 1
ATOM 701 O O . ALA A 1 96 ? 5.108 -15.813 -10.95 1 98.75 96 ALA A O 1
ATOM 702 N N . ILE A 1 97 ? 4.867 -14.451 -9.236 1 98.59 97 ILE A N 1
ATOM 703 C CA . ILE A 1 97 ? 6.284 -14.106 -9.22 1 98.59 97 ILE A CA 1
ATOM 704 C C . ILE A 1 97 ? 7.106 -15.322 -8.798 1 98.59 97 ILE A C 1
ATOM 706 O O . ILE A 1 97 ? 8.225 -15.52 -9.278 1 98.59 97 ILE A O 1
ATOM 710 N N . ALA A 1 98 ? 6.57 -16.11 -7.876 1 98.69 98 ALA A N 1
ATOM 711 C CA . ALA A 1 98 ? 7.27 -17.333 -7.492 1 98.69 98 ALA A CA 1
ATOM 712 C C . ALA A 1 98 ? 7.439 -18.267 -8.688 1 98.69 98 ALA A C 1
ATOM 714 O O . ALA A 1 98 ? 8.547 -18.726 -8.974 1 98.69 98 ALA A O 1
ATOM 715 N N . VAL A 1 99 ? 6.338 -18.5 -9.383 1 98.67 99 VAL A N 1
ATOM 716 C CA . VAL A 1 99 ? 6.382 -19.376 -10.549 1 98.67 99 VAL A CA 1
ATOM 717 C C . VAL A 1 99 ? 7.353 -18.811 -11.584 1 98.67 99 VAL A C 1
ATOM 719 O O . VAL A 1 99 ? 8.162 -19.548 -12.152 1 98.67 99 VAL A O 1
ATOM 722 N N . ASP A 1 100 ? 7.287 -17.527 -11.839 1 98.56 100 ASP A N 1
ATOM 723 C CA . ASP A 1 100 ? 8.179 -16.876 -12.794 1 98.56 100 ASP A CA 1
ATOM 724 C C . ASP A 1 100 ? 9.642 -17.112 -12.428 1 98.56 100 ASP A C 1
ATOM 726 O O . ASP A 1 100 ? 10.47 -17.382 -13.3 1 98.56 100 ASP A O 1
ATOM 730 N N . THR A 1 101 ? 9.94 -16.982 -11.174 1 98.5 101 THR A N 1
ATOM 731 C CA . THR A 1 101 ? 11.319 -17.048 -10.701 1 98.5 101 THR A CA 1
ATOM 732 C C . THR A 1 101 ? 11.875 -18.461 -10.849 1 98.5 101 THR A C 1
ATOM 734 O O . THR A 1 101 ? 13.066 -18.641 -11.109 1 98.5 101 THR A O 1
ATOM 737 N N . PHE A 1 102 ? 11.009 -19.433 -10.735 1 98.45 102 PHE A N 1
ATOM 738 C CA . PHE A 1 102 ? 11.433 -20.824 -10.838 1 98.45 102 PHE A CA 1
ATOM 739 C C . PHE A 1 102 ? 11.286 -21.33 -12.268 1 98.45 102 PHE A C 1
ATOM 741 O O . PHE A 1 102 ? 11.66 -22.465 -12.572 1 98.45 102 PHE A O 1
ATOM 748 N N . HIS A 1 103 ? 10.725 -20.506 -13.122 1 97.85 103 HIS A N 1
ATOM 749 C CA . HIS A 1 103 ? 10.319 -20.961 -14.447 1 97.85 103 HIS A CA 1
ATOM 750 C C . HIS A 1 103 ? 11.464 -20.841 -15.446 1 97.85 103 HIS A C 1
ATOM 752 O O . HIS A 1 103 ? 11.879 -19.732 -15.791 1 97.85 103 HIS A O 1
ATOM 758 N N . SER A 1 104 ? 11.945 -21.9 -15.973 1 96.04 104 SER A N 1
ATOM 759 C CA . SER A 1 104 ? 13.058 -21.913 -16.917 1 96.04 104 SER A CA 1
ATOM 760 C C . SER A 1 104 ? 12.609 -22.388 -18.295 1 96.04 104 SER A C 1
ATOM 762 O O . SER A 1 104 ? 13.39 -22.371 -19.248 1 96.04 104 SER A O 1
ATOM 764 N N . ASP A 1 105 ? 11.414 -22.817 -18.465 1 97.25 105 ASP A N 1
ATOM 765 C CA . ASP A 1 105 ? 10.854 -23.308 -19.72 1 97.25 105 ASP A CA 1
ATOM 766 C C . ASP A 1 105 ? 10.426 -22.151 -20.62 1 97.25 105 ASP A C 1
ATOM 768 O O . ASP A 1 105 ? 9.885 -21.152 -20.141 1 97.25 105 ASP A O 1
ATOM 772 N N . PRO A 1 106 ? 10.647 -22.233 -21.936 1 97.13 106 PRO A N 1
ATOM 773 C CA . PRO A 1 106 ? 10.214 -21.15 -22.823 1 97.13 106 PRO A CA 1
ATOM 774 C C . PRO A 1 106 ? 8.694 -21.053 -22.937 1 97.13 106 PRO A C 1
ATOM 776 O O . PRO A 1 106 ? 8.168 -20.014 -23.343 1 97.13 106 PRO A O 1
ATOM 779 N N . ARG A 1 107 ? 7.944 -22.165 -22.691 1 98.35 107 ARG A N 1
ATOM 780 C CA . ARG A 1 107 ? 6.488 -22.15 -22.791 1 98.35 107 ARG A CA 1
ATOM 781 C C . ARG A 1 107 ? 5.875 -21.259 -21.716 1 98.35 107 ARG A C 1
ATOM 783 O O . ARG A 1 107 ? 6.338 -21.246 -20.574 1 98.35 107 ARG A O 1
ATOM 790 N N . PRO A 1 108 ? 4.816 -20.566 -22.039 1 98.15 108 PRO A N 1
ATOM 791 C CA . PRO A 1 108 ? 4.263 -19.575 -21.113 1 98.15 108 PRO A CA 1
ATOM 792 C C . PRO A 1 108 ? 3.453 -20.209 -19.984 1 98.15 108 PRO A C 1
ATOM 794 O O . PRO A 1 108 ? 2.848 -21.267 -20.173 1 98.15 108 PRO A O 1
ATOM 797 N N . VAL A 1 109 ? 3.459 -19.583 -18.869 1 98.83 109 VAL A N 1
ATOM 798 C CA . VAL A 1 109 ? 2.533 -19.806 -17.763 1 98.83 109 VAL A CA 1
ATOM 799 C C . VAL A 1 109 ? 1.696 -18.551 -17.528 1 98.83 109 VAL A C 1
ATOM 801 O O . VAL A 1 109 ? 2.24 -17.473 -17.275 1 98.83 109 VAL A O 1
ATOM 804 N N . VAL A 1 110 ? 0.392 -18.688 -17.621 1 98.9 110 VAL A N 1
ATOM 805 C CA . VAL A 1 110 ? -0.488 -17.525 -17.571 1 98.9 110 VAL A CA 1
ATOM 806 C C . VAL A 1 110 ? -1.414 -17.629 -16.361 1 98.9 110 VAL A C 1
ATOM 808 O O . VAL A 1 110 ? -2.078 -18.65 -16.166 1 98.9 110 VAL A O 1
ATOM 811 N N . PHE A 1 111 ? -1.437 -16.581 -15.572 1 98.84 111 PHE A N 1
ATOM 812 C CA . PHE A 1 111 ? -2.34 -16.487 -14.43 1 98.84 111 PHE A CA 1
ATOM 813 C C . PHE A 1 111 ? -3.572 -15.662 -14.781 1 98.84 111 PHE A C 1
ATOM 815 O O . PHE A 1 111 ? -3.473 -14.661 -15.494 1 98.84 111 PHE A O 1
ATOM 822 N N . THR A 1 112 ? -4.691 -16.074 -14.2 1 98.55 112 THR A N 1
ATOM 823 C CA . THR A 1 112 ? -5.913 -15.294 -14.359 1 98.55 112 THR A CA 1
ATOM 824 C C . THR A 1 112 ? -6.884 -15.572 -13.215 1 98.55 112 THR A C 1
ATOM 826 O O . THR A 1 112 ? -6.554 -16.299 -12.276 1 98.55 112 THR A O 1
ATOM 829 N N . GLY A 1 113 ? -7.985 -14.959 -13.152 1 97.34 113 GLY A N 1
ATOM 830 C CA . GLY A 1 113 ? -9.036 -15.032 -12.148 1 97.34 113 GLY A CA 1
ATOM 831 C C . GLY A 1 113 ? -10.235 -14.163 -12.476 1 97.34 113 GLY A C 1
ATOM 832 O O . GLY A 1 113 ? -10.559 -13.96 -13.648 1 97.34 113 GLY A O 1
ATOM 833 N N . ALA A 1 114 ? -10.923 -13.8 -11.394 1 97.07 114 ALA A N 1
ATOM 834 C CA . ALA A 1 114 ? -12.115 -12.982 -11.603 1 97.07 114 ALA A CA 1
ATOM 835 C C . ALA A 1 114 ? -12.371 -12.069 -10.407 1 97.07 114 ALA A C 1
ATOM 837 O O . ALA A 1 114 ? -12.003 -12.398 -9.277 1 97.07 114 ALA A O 1
ATOM 838 N N . GLN A 1 115 ? -12.929 -10.937 -10.705 1 95.66 115 GLN A N 1
ATOM 839 C CA . GLN A 1 115 ? -13.396 -10.024 -9.667 1 95.66 115 GLN A CA 1
ATOM 840 C C . GLN A 1 115 ? -14.816 -10.372 -9.228 1 95.66 115 GLN A C 1
ATOM 842 O O . GLN A 1 115 ? -15.218 -10.059 -8.105 1 95.66 115 GLN A O 1
ATOM 847 N N . LYS A 1 116 ? -15.525 -11.002 -10.093 1 95.31 116 LYS A N 1
ATOM 848 C CA . LYS A 1 116 ? -16.929 -11.331 -9.865 1 95.31 116 LYS A CA 1
ATOM 849 C C . LYS A 1 116 ? -17.144 -12.841 -9.844 1 95.31 116 LYS A C 1
ATOM 851 O O . LYS A 1 116 ? -16.463 -13.581 -10.558 1 95.31 116 LYS A O 1
ATOM 856 N N . PRO A 1 117 ? -18.106 -13.266 -9.005 1 94.49 117 PRO A N 1
ATOM 857 C CA . PRO A 1 117 ? -18.347 -14.709 -8.929 1 94.49 117 PRO A CA 1
ATOM 858 C C . PRO A 1 117 ? -18.917 -15.281 -10.225 1 94.49 117 PRO A C 1
ATOM 860 O O . PRO A 1 117 ? -19.341 -14.526 -11.104 1 94.49 117 PRO A O 1
ATOM 863 N N . PHE A 1 118 ? -18.921 -16.55 -10.32 1 93.95 118 PHE A N 1
ATOM 864 C CA . PHE A 1 118 ? -19.277 -17.296 -11.521 1 93.95 118 PHE A CA 1
ATOM 865 C C . PHE A 1 118 ? -20.703 -16.979 -11.953 1 93.95 118 PHE A C 1
ATOM 867 O O . PHE A 1 118 ? -20.989 -16.882 -13.148 1 93.95 118 PHE A O 1
ATOM 874 N N . ASN A 1 119 ? -21.534 -16.814 -11.008 1 92.98 119 ASN A N 1
ATOM 875 C CA . ASN A 1 119 ? -22.951 -16.655 -11.316 1 92.98 119 ASN A CA 1
ATOM 876 C C . ASN A 1 119 ? -23.34 -15.183 -11.421 1 92.98 119 ASN A C 1
ATOM 878 O O . ASN A 1 119 ? -24.524 -14.855 -11.515 1 92.98 119 ASN A O 1
ATOM 882 N N . HIS A 1 120 ? -22.387 -14.316 -11.36 1 93.66 120 HIS A N 1
ATOM 883 C CA . HIS A 1 120 ? -22.69 -12.907 -11.587 1 93.66 120 HIS A CA 1
ATOM 884 C C . HIS A 1 120 ? -23.126 -12.663 -13.028 1 93.66 120 HIS A C 1
ATOM 886 O O . HIS A 1 120 ? -22.543 -13.22 -13.961 1 93.66 120 HIS A O 1
ATOM 892 N N . PRO A 1 121 ? -24.125 -11.833 -13.238 1 94.13 121 PRO A N 1
ATOM 893 C CA . PRO A 1 121 ? -24.601 -11.572 -14.599 1 94.13 121 PRO A CA 1
ATOM 894 C C . PRO A 1 121 ? -23.51 -11.014 -15.509 1 94.13 121 PRO A C 1
ATOM 896 O O . PRO A 1 121 ? -23.55 -11.22 -16.725 1 94.13 121 PRO A O 1
ATOM 899 N N . GLU A 1 122 ? -22.61 -10.294 -14.976 1 95.34 122 GLU A N 1
ATOM 900 C CA . GLU A 1 122 ? -21.494 -9.727 -15.727 1 95.34 122 GLU A CA 1
ATOM 901 C C . GLU A 1 122 ? -20.168 -10.351 -15.3 1 95.34 122 GLU A C 1
ATOM 903 O O . GLU A 1 122 ? -19.159 -9.653 -15.178 1 95.34 122 GLU A O 1
ATOM 908 N N . SER A 1 123 ? -20.24 -11.586 -15.086 1 95.33 123 SER A N 1
ATOM 909 C CA . SER A 1 123 ? -19.03 -12.267 -14.638 1 95.33 123 SER A CA 1
ATOM 910 C C . SER A 1 123 ? -17.88 -12.053 -15.616 1 95.33 123 SER A C 1
ATOM 912 O O . SER A 1 123 ? -18.066 -12.147 -16.831 1 95.33 123 SER A O 1
ATOM 914 N N . ASP A 1 124 ? -16.736 -11.717 -15.09 1 97.28 124 ASP A N 1
ATOM 915 C CA . ASP A 1 124 ? -15.555 -11.475 -15.912 1 97.28 124 ASP A CA 1
ATOM 916 C C . ASP A 1 124 ? -14.712 -12.741 -16.049 1 97.28 124 ASP A C 1
ATOM 918 O O . ASP A 1 124 ? -13.782 -12.789 -16.857 1 97.28 124 ASP A O 1
ATOM 922 N N . GLY A 1 125 ? -14.996 -13.808 -15.356 1 96.54 125 GLY A N 1
ATOM 923 C CA . GLY A 1 125 ? -14.216 -15.033 -15.277 1 96.54 125 GLY A CA 1
ATOM 924 C C . GLY A 1 125 ? -14.046 -15.721 -16.618 1 96.54 125 GLY A C 1
ATOM 925 O O . GLY A 1 125 ? -12.92 -15.961 -17.06 1 96.54 125 GLY A O 1
ATOM 926 N N . PRO A 1 126 ? -15.194 -15.975 -17.313 1 96.02 126 PRO A N 1
ATOM 927 C CA . PRO A 1 126 ? -15.098 -16.673 -18.597 1 96.02 126 PRO A CA 1
ATOM 928 C C . PRO A 1 126 ? -14.256 -15.914 -19.62 1 96.02 126 PRO A C 1
ATOM 930 O O . PRO A 1 126 ? -13.444 -16.517 -20.326 1 96.02 126 PRO A O 1
ATOM 933 N N . GLY A 1 127 ? -14.429 -14.644 -19.69 1 97.15 127 GLY A N 1
ATOM 934 C CA . GLY A 1 127 ? -13.634 -13.841 -20.606 1 97.15 127 GLY A CA 1
ATOM 935 C C . GLY A 1 127 ? -12.151 -13.864 -20.286 1 97.15 127 GLY A C 1
ATOM 936 O O . GLY A 1 127 ? -11.32 -14.038 -21.18 1 97.15 127 GLY A O 1
ATOM 937 N N . ASN A 1 128 ? -11.827 -13.7 -19.036 1 98.38 128 ASN A N 1
ATOM 938 C CA . ASN A 1 128 ? -10.435 -13.741 -18.601 1 98.38 128 ASN A CA 1
ATOM 939 C C . ASN A 1 128 ? -9.789 -15.088 -18.915 1 98.38 128 ASN A C 1
ATOM 941 O O . ASN A 1 128 ? -8.663 -15.14 -19.413 1 98.38 128 ASN A O 1
ATOM 945 N N . LEU A 1 129 ? -10.531 -16.12 -18.594 1 98.27 129 LEU A N 1
ATOM 946 C CA . LEU A 1 129 ? -10.002 -17.464 -18.799 1 98.27 129 LEU A CA 1
ATOM 947 C C . LEU A 1 129 ? -9.798 -17.746 -20.284 1 98.27 129 LEU A C 1
ATOM 949 O O . LEU A 1 129 ? -8.784 -18.327 -20.676 1 98.27 129 LEU A O 1
ATOM 953 N N . PHE A 1 130 ? -10.719 -17.346 -21.12 1 98.19 130 PHE A N 1
ATOM 954 C CA . PHE A 1 130 ? -10.591 -17.508 -22.564 1 98.19 130 PHE A CA 1
ATOM 955 C C . PHE A 1 130 ? -9.333 -16.817 -23.076 1 98.19 130 PHE A C 1
ATOM 957 O O . PHE A 1 130 ? -8.543 -17.417 -23.808 1 98.19 130 PHE A O 1
ATOM 964 N N . GLU A 1 131 ? -9.171 -15.624 -22.703 1 98.45 131 GLU A N 1
ATOM 965 C CA . GLU A 1 131 ? -8.017 -14.854 -23.156 1 98.45 131 GLU A CA 1
ATOM 966 C C . GLU A 1 131 ? -6.714 -15.452 -22.631 1 98.45 131 GLU A C 1
ATOM 968 O O . GLU A 1 131 ? -5.702 -15.461 -23.335 1 98.45 131 GLU A O 1
ATOM 973 N N . ALA A 1 132 ? -6.764 -15.901 -21.388 1 98.68 132 ALA A N 1
ATOM 974 C CA . ALA A 1 132 ? -5.579 -16.534 -20.813 1 98.68 132 ALA A CA 1
ATOM 975 C C . ALA A 1 132 ? -5.163 -17.758 -21.623 1 98.68 132 ALA A C 1
ATOM 977 O O . ALA A 1 132 ? -3.977 -17.956 -21.897 1 98.68 132 ALA A O 1
ATOM 978 N N . ILE A 1 133 ? -6.116 -18.58 -22.013 1 98.48 133 ILE A N 1
ATOM 979 C CA . ILE A 1 133 ? -5.836 -19.78 -22.795 1 98.48 133 ILE A CA 1
ATOM 980 C C . ILE A 1 133 ? -5.322 -19.387 -24.178 1 98.48 133 ILE A C 1
ATOM 982 O O . ILE A 1 133 ? -4.38 -19.995 -24.692 1 98.48 133 ILE A O 1
ATOM 986 N N . MET A 1 134 ? -5.928 -18.364 -24.738 1 98.16 134 MET A N 1
ATOM 987 C CA . MET A 1 134 ? -5.467 -17.855 -26.026 1 98.16 134 MET A CA 1
ATOM 988 C C . MET A 1 134 ? -3.999 -17.445 -25.955 1 98.16 134 MET A C 1
ATOM 990 O O . MET A 1 134 ? -3.202 -17.827 -26.813 1 98.16 134 MET A O 1
ATOM 994 N N . ILE A 1 135 ? -3.614 -16.744 -24.931 1 98.41 135 ILE A N 1
ATOM 995 C CA . ILE A 1 135 ? -2.25 -16.249 -24.783 1 98.41 135 ILE A CA 1
ATOM 996 C C . ILE A 1 135 ? -1.307 -17.414 -24.492 1 98.41 135 ILE A C 1
ATOM 998 O O . ILE A 1 135 ? -0.2 -17.475 -25.033 1 98.41 135 ILE A O 1
ATOM 1002 N N . ALA A 1 136 ? -1.758 -18.327 -23.659 1 98.43 136 ALA A N 1
ATOM 1003 C CA . ALA A 1 136 ? -0.937 -19.477 -23.289 1 98.43 136 ALA A CA 1
ATOM 1004 C C . ALA A 1 136 ? -0.605 -20.33 -24.511 1 98.43 136 ALA A C 1
ATOM 1006 O O . ALA A 1 136 ? 0.411 -21.029 -24.53 1 98.43 136 ALA A O 1
ATOM 1007 N N . SER A 1 137 ? -1.457 -20.287 -25.524 1 97.52 137 SER A N 1
ATOM 1008 C CA . SER A 1 137 ? -1.256 -21.115 -26.709 1 97.52 137 SER A CA 1
ATOM 1009 C C . SER A 1 137 ? -0.565 -20.332 -27.821 1 97.52 137 SER A C 1
ATOM 1011 O O . SER A 1 137 ? -0.268 -20.882 -28.883 1 97.52 137 SER A O 1
ATOM 1013 N N . ASP A 1 138 ? -0.324 -19.08 -27.586 1 96.23 138 ASP A N 1
ATOM 1014 C CA . ASP A 1 138 ? 0.261 -18.207 -28.6 1 96.23 138 ASP A CA 1
ATOM 1015 C C . ASP A 1 138 ? 1.786 -18.28 -28.574 1 96.23 138 ASP A C 1
ATOM 1017 O O . ASP A 1 138 ? 2.407 -18.043 -27.535 1 96.23 138 ASP A O 1
ATOM 1021 N N . THR A 1 139 ? 2.391 -18.488 -29.683 1 94.72 139 THR A N 1
ATOM 1022 C CA . THR A 1 139 ? 3.838 -18.632 -29.787 1 94.72 139 THR A CA 1
ATOM 1023 C C . THR A 1 139 ? 4.539 -17.32 -29.446 1 94.72 139 THR A C 1
ATOM 1025 O O . THR A 1 139 ? 5.691 -17.321 -29.008 1 94.72 139 THR A O 1
ATOM 1028 N N . SER A 1 140 ? 3.865 -16.256 -29.574 1 95.65 140 SER A N 1
ATOM 1029 C CA . SER A 1 140 ? 4.463 -14.955 -29.295 1 95.65 140 SER A CA 1
ATOM 1030 C C . SER A 1 140 ? 4.66 -14.747 -27.797 1 95.65 140 SER A C 1
ATOM 1032 O O . SER A 1 140 ? 5.387 -13.843 -27.38 1 95.65 140 SER A O 1
ATOM 1034 N N . ALA A 1 141 ? 4.043 -15.555 -26.976 1 96.44 141 ALA A N 1
ATOM 1035 C CA . ALA A 1 141 ? 4.141 -15.425 -25.524 1 96.44 141 ALA A CA 1
ATOM 1036 C C . ALA A 1 141 ? 5.291 -16.265 -24.975 1 96.44 141 ALA A C 1
ATOM 1038 O O . ALA A 1 141 ? 5.57 -16.237 -23.774 1 96.44 141 ALA A O 1
ATOM 1039 N N . ARG A 1 142 ? 5.963 -16.985 -25.825 1 96.61 142 ARG A N 1
ATOM 1040 C CA . ARG A 1 142 ? 7.055 -17.848 -25.387 1 96.61 142 ARG A CA 1
ATOM 1041 C C . ARG A 1 142 ? 8.285 -17.029 -25.013 1 96.61 142 ARG A C 1
ATOM 1043 O O . ARG A 1 142 ? 8.562 -15.999 -25.631 1 96.61 142 ARG A O 1
ATOM 1050 N N . GLY A 1 143 ? 8.982 -17.47 -24.001 1 95.36 143 GLY A N 1
ATOM 1051 C CA . GLY A 1 143 ? 10.237 -16.863 -23.59 1 95.36 143 GLY A CA 1
ATOM 1052 C C . GLY A 1 143 ? 10.049 -15.62 -22.741 1 95.36 143 GLY A C 1
ATOM 1053 O O . GLY A 1 143 ? 11.018 -14.925 -22.424 1 95.36 143 GLY A O 1
ATOM 1054 N N . ILE A 1 144 ? 8.829 -15.342 -22.312 1 94.46 144 ILE A N 1
ATOM 1055 C CA . ILE A 1 144 ? 8.541 -14.11 -21.587 1 94.46 144 ILE A CA 1
ATOM 1056 C C . ILE A 1 144 ? 8.368 -14.414 -20.101 1 94.46 144 ILE A C 1
ATOM 1058 O O . ILE A 1 144 ? 8.397 -13.505 -19.267 1 94.46 144 ILE A O 1
ATOM 1062 N N . GLY A 1 145 ? 8.236 -15.686 -19.742 1 95.72 145 GLY A N 1
ATOM 1063 C CA . GLY A 1 145 ? 8.018 -16.067 -18.355 1 95.72 145 GLY A CA 1
ATOM 1064 C C . GLY A 1 145 ? 6.549 -16.147 -17.983 1 95.72 145 GLY A C 1
ATOM 1065 O O . GLY A 1 145 ? 5.721 -16.572 -18.791 1 95.72 145 GLY A O 1
ATOM 1066 N N . ALA A 1 146 ? 6.22 -15.859 -16.778 1 98.24 146 ALA A N 1
ATOM 1067 C CA . ALA A 1 146 ? 4.835 -15.898 -16.316 1 98.24 146 ALA A CA 1
ATOM 1068 C C . ALA A 1 146 ? 4.121 -14.581 -16.611 1 98.24 146 ALA A C 1
ATOM 1070 O O . ALA A 1 146 ? 4.701 -13.505 -16.453 1 98.24 146 ALA A O 1
ATOM 1071 N N . LEU A 1 147 ? 2.919 -14.695 -17.05 1 98.34 147 LEU A N 1
ATOM 1072 C CA . LEU A 1 147 ? 2.084 -13.554 -17.408 1 98.34 147 LEU A CA 1
ATOM 1073 C C . LEU A 1 147 ? 0.784 -13.56 -16.61 1 98.34 147 LEU A C 1
ATOM 1075 O O . LEU A 1 147 ? 0.376 -14.6 -16.088 1 98.34 147 LEU A O 1
ATOM 1079 N N . ILE A 1 148 ? 0.221 -12.424 -16.453 1 98.68 148 ILE A N 1
ATOM 1080 C CA . ILE A 1 148 ? -1.115 -12.248 -15.895 1 98.68 148 ILE A CA 1
ATOM 1081 C C . ILE A 1 148 ? -2.045 -11.663 -16.956 1 98.68 148 ILE A C 1
ATOM 1083 O O . ILE A 1 148 ? -1.745 -10.623 -17.547 1 98.68 148 ILE A O 1
ATOM 1087 N N . VAL A 1 149 ? -3.077 -12.374 -17.227 1 98.56 149 VAL A N 1
ATOM 1088 C CA . VAL A 1 149 ? -4.099 -11.911 -18.16 1 98.56 149 VAL A CA 1
ATOM 1089 C C . VAL A 1 149 ? -5.396 -11.626 -17.406 1 98.56 149 VAL A C 1
ATOM 1091 O O . VAL A 1 149 ? -6.017 -12.541 -16.859 1 98.56 149 VAL A O 1
ATOM 1094 N N . PHE A 1 150 ? -5.764 -10.413 -17.401 1 98.27 150 PHE A N 1
ATOM 1095 C CA . PHE A 1 150 ? -6.893 -9.959 -16.597 1 98.27 150 PHE A CA 1
ATOM 1096 C C . PHE A 1 150 ? -7.482 -8.675 -17.168 1 98.27 150 PHE A C 1
ATOM 1098 O O . PHE A 1 150 ? -6.757 -7.711 -17.422 1 98.27 150 PHE A O 1
ATOM 1105 N N . GLY A 1 151 ? -8.798 -8.624 -17.384 1 97.42 151 GLY A N 1
ATOM 1106 C CA . GLY A 1 151 ? -9.447 -7.425 -17.889 1 97.42 151 GLY A CA 1
ATOM 1107 C C . GLY A 1 151 ? -8.911 -6.977 -19.235 1 97.42 151 GLY A C 1
ATOM 1108 O O . GLY A 1 151 ? -8.67 -5.787 -19.449 1 97.42 151 GLY A O 1
ATOM 1109 N N . HIS A 1 152 ? -8.526 -7.84 -19.989 1 96.76 152 HIS A N 1
ATOM 1110 C CA . HIS A 1 152 ? -8.06 -7.617 -21.353 1 96.76 152 HIS A CA 1
ATOM 1111 C C . HIS A 1 152 ? -6.612 -7.137 -21.369 1 96.76 152 HIS A C 1
ATOM 1113 O O . HIS A 1 152 ? -6.089 -6.763 -22.421 1 96.76 152 HIS A O 1
ATOM 1119 N N . ALA A 1 153 ? -5.998 -7.18 -20.218 1 97.36 153 ALA A N 1
ATOM 1120 C CA . ALA A 1 153 ? -4.592 -6.79 -20.147 1 97.36 153 ALA A CA 1
ATOM 1121 C C . ALA A 1 153 ? -3.688 -8.015 -20.042 1 97.36 153 ALA A C 1
ATOM 1123 O O . ALA A 1 153 ? -4.065 -9.023 -19.441 1 97.36 153 ALA A O 1
ATOM 1124 N N . VAL A 1 154 ? -2.54 -7.954 -20.669 1 97.6 154 VAL A N 1
ATOM 1125 C CA . VAL A 1 154 ? -1.457 -8.922 -20.526 1 97.6 154 VAL A CA 1
ATOM 1126 C C . VAL A 1 154 ? -0.273 -8.271 -19.815 1 97.6 154 VAL A C 1
ATOM 1128 O O . VAL A 1 154 ? 0.355 -7.355 -20.351 1 97.6 154 VAL A O 1
ATOM 1131 N N . ILE A 1 155 ? -0.041 -8.753 -18.616 1 97.31 155 ILE A N 1
ATOM 1132 C CA . ILE A 1 155 ? 0.929 -8.112 -17.734 1 97.31 155 ILE A CA 1
ATOM 1133 C C . ILE A 1 155 ? 1.99 -9.125 -17.31 1 97.31 155 ILE A C 1
ATOM 1135 O O . ILE A 1 155 ? 1.664 -10.255 -16.936 1 97.31 155 ILE A O 1
ATOM 1139 N N . PRO A 1 156 ? 3.31 -8.725 -17.413 1 97.68 156 PRO A N 1
ATOM 1140 C CA . PRO A 1 156 ? 4.298 -9.617 -16.804 1 97.68 156 PRO A CA 1
ATOM 1141 C C . PRO A 1 156 ? 4.065 -9.823 -15.309 1 97.68 156 PRO A C 1
ATOM 1143 O O . PRO A 1 156 ? 3.63 -8.9 -14.615 1 97.68 156 PRO A O 1
ATOM 1146 N N . ALA A 1 157 ? 4.398 -10.987 -14.818 1 98.03 157 ALA A N 1
ATOM 1147 C CA . ALA A 1 157 ? 4.268 -11.257 -13.389 1 98.03 157 ALA A CA 1
ATOM 1148 C C . ALA A 1 157 ? 5.12 -10.293 -12.569 1 98.03 157 ALA A C 1
ATOM 1150 O O . ALA A 1 157 ? 4.694 -9.824 -11.51 1 98.03 157 ALA A O 1
ATOM 1151 N N . ARG A 1 158 ? 6.343 -9.997 -13.063 1 97.59 158 ARG A N 1
ATOM 1152 C CA . ARG A 1 158 ? 7.279 -9.134 -12.349 1 97.59 158 ARG A CA 1
ATOM 1153 C C . ARG A 1 158 ? 6.778 -7.694 -12.316 1 97.59 158 ARG A C 1
ATOM 1155 O O . ARG A 1 158 ? 6.617 -7.063 -13.363 1 97.59 158 ARG A O 1
ATOM 1162 N N . GLY A 1 159 ? 6.542 -7.205 -11.134 1 97.21 159 GLY A N 1
ATOM 1163 C CA . GLY A 1 159 ? 6.123 -5.821 -10.979 1 97.21 159 GLY A CA 1
ATOM 1164 C C . GLY A 1 159 ? 4.616 -5.647 -11.011 1 97.21 159 GLY A C 1
ATOM 1165 O O . GLY A 1 159 ? 4.113 -4.526 -10.91 1 97.21 159 GLY A O 1
ATOM 1166 N N . CYS A 1 160 ? 3.911 -6.753 -11.131 1 97.68 160 CYS A N 1
ATOM 1167 C CA . CYS A 1 160 ? 2.453 -6.697 -11.141 1 97.68 160 CYS A CA 1
ATOM 1168 C C . CYS A 1 160 ? 1.911 -6.353 -9.759 1 97.68 160 CYS A C 1
ATOM 1170 O O . CYS A 1 160 ? 2.447 -6.806 -8.746 1 97.68 160 CYS A O 1
ATOM 1172 N N . ILE A 1 161 ? 0.831 -5.605 -9.72 1 97.51 161 ILE A N 1
ATOM 1173 C CA . ILE A 1 161 ? 0.149 -5.263 -8.476 1 97.51 161 ILE A CA 1
ATOM 1174 C C . ILE A 1 161 ? -1.363 -5.294 -8.692 1 97.51 161 ILE A C 1
ATOM 1176 O O . ILE A 1 161 ? -1.852 -4.909 -9.756 1 97.51 161 ILE A O 1
ATOM 1180 N N . LYS A 1 162 ? -2.088 -5.876 -7.74 1 97.79 162 LYS A N 1
ATOM 1181 C CA . LYS A 1 162 ? -3.525 -5.618 -7.764 1 97.79 162 LYS A CA 1
ATOM 1182 C C . LYS A 1 162 ? -3.819 -4.131 -7.587 1 97.79 162 LYS A C 1
ATOM 1184 O O . LYS A 1 162 ? -3.5 -3.549 -6.547 1 97.79 162 LYS A O 1
ATOM 1189 N N . TRP A 1 163 ? -4.486 -3.573 -8.525 1 97.5 163 TRP A N 1
ATOM 1190 C CA . TRP A 1 163 ? -4.554 -2.123 -8.68 1 97.5 163 TRP A CA 1
ATOM 1191 C C . TRP A 1 163 ? -5.889 -1.584 -8.178 1 97.5 163 TRP A C 1
ATOM 1193 O O . TRP A 1 163 ? -5.975 -0.435 -7.737 1 97.5 163 TRP A O 1
ATOM 1203 N N . HIS A 1 164 ? -6.843 -2.327 -8.286 1 97.79 164 HIS A N 1
ATOM 1204 C CA . HIS A 1 164 ? -8.182 -1.902 -7.893 1 97.79 164 HIS A CA 1
ATOM 1205 C C . HIS A 1 164 ? -8.93 -3.023 -7.18 1 97.79 164 HIS A C 1
ATOM 1207 O O . HIS A 1 164 ? -8.834 -4.188 -7.574 1 97.79 164 HIS A O 1
ATOM 1213 N N . THR A 1 165 ? -9.734 -2.684 -6.236 1 96.86 165 THR A N 1
ATOM 1214 C CA . THR A 1 165 ? -10.378 -3.675 -5.382 1 96.86 165 THR A CA 1
ATOM 1215 C C . THR A 1 165 ? -11.526 -4.359 -6.119 1 96.86 165 THR A C 1
ATOM 1217 O O . THR A 1 165 ? -11.879 -5.498 -5.808 1 96.86 165 THR A O 1
ATOM 1220 N N . SER A 1 166 ? -12.074 -3.636 -7.17 1 95.04 166 SER A N 1
ATOM 1221 C CA . SER A 1 166 ? -13.306 -4.199 -7.713 1 95.04 166 SER A CA 1
ATOM 1222 C C . SER A 1 166 ? -13.394 -3.984 -9.22 1 95.04 166 SER A C 1
ATOM 1224 O O . SER A 1 166 ? -14.228 -4.595 -9.892 1 95.04 166 SER A O 1
ATOM 1226 N N . ASP A 1 167 ? -12.55 -3.097 -9.771 1 96.19 167 ASP A N 1
ATOM 1227 C CA . ASP A 1 167 ? -12.589 -2.836 -11.207 1 96.19 167 ASP A CA 1
ATOM 1228 C C . ASP A 1 167 ? -12.203 -4.081 -12.002 1 96.19 167 ASP A C 1
ATOM 1230 O O . ASP A 1 167 ? -11.362 -4.868 -11.563 1 96.19 167 ASP A O 1
ATOM 1234 N N . ASP A 1 168 ? -12.738 -4.171 -13.225 1 95.99 168 ASP A N 1
ATOM 1235 C CA . ASP A 1 168 ? -12.424 -5.318 -14.071 1 95.99 168 ASP A CA 1
ATOM 1236 C C . ASP A 1 168 ? -10.942 -5.34 -14.44 1 95.99 168 ASP A C 1
ATOM 1238 O O . ASP A 1 168 ? -10.357 -6.41 -14.618 1 95.99 168 ASP A O 1
ATOM 1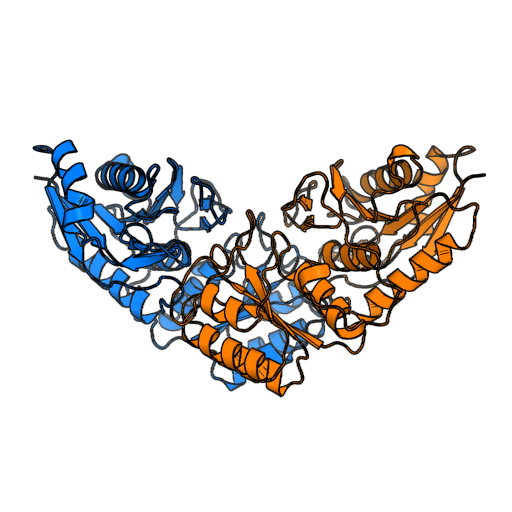242 N N . LEU A 1 169 ? -10.496 -4.166 -14.62 1 96.42 169 LEU A N 1
ATOM 1243 C CA . LEU A 1 169 ? -9.051 -4.067 -14.791 1 96.42 169 LEU A CA 1
ATOM 1244 C C . LEU A 1 169 ? -8.344 -4.037 -13.44 1 96.42 169 LEU A C 1
ATOM 1246 O O . LEU A 1 169 ? -7.894 -2.979 -12.993 1 96.42 169 LEU A O 1
ATOM 1250 N N . ALA A 1 170 ? -8.236 -5.104 -12.851 1 97.46 170 ALA A N 1
ATOM 1251 C CA . ALA A 1 170 ? -7.883 -5.254 -11.442 1 97.46 170 ALA A CA 1
ATOM 1252 C C . ALA A 1 170 ? -6.373 -5.158 -11.243 1 97.46 170 ALA A C 1
ATOM 1254 O O . ALA A 1 170 ? -5.903 -4.877 -10.138 1 97.46 170 ALA A O 1
ATOM 1255 N N . PHE A 1 171 ? -5.552 -5.393 -12.312 1 98.33 171 PHE A N 1
ATOM 1256 C CA . PHE A 1 171 ? -4.104 -5.475 -12.159 1 98.33 171 PHE A CA 1
ATOM 1257 C C . PHE A 1 171 ? -3.405 -4.481 -13.079 1 98.33 171 PHE A C 1
ATOM 1259 O O . PHE A 1 171 ? -3.912 -4.162 -14.156 1 98.33 171 PHE A O 1
ATOM 1266 N N . ALA A 1 172 ? -2.298 -4.012 -12.587 1 97.08 172 ALA A N 1
ATOM 1267 C CA . ALA A 1 172 ? -1.398 -3.141 -13.339 1 97.08 172 ALA A CA 1
ATOM 1268 C C . ALA A 1 172 ? 0.062 -3.466 -13.034 1 97.08 172 ALA A C 1
ATOM 1270 O O . ALA A 1 172 ? 0.351 -4.341 -12.214 1 97.08 172 ALA A O 1
ATOM 1271 N N . THR A 1 173 ? 0.924 -2.824 -13.778 1 96.44 173 THR A N 1
ATOM 1272 C CA . THR A 1 173 ? 2.347 -3.033 -13.534 1 96.44 173 THR A CA 1
ATOM 1273 C C . THR A 1 173 ? 2.994 -1.764 -12.986 1 96.44 173 THR A C 1
ATOM 1275 O O . THR A 1 173 ? 2.635 -0.655 -13.387 1 96.44 173 THR A O 1
ATOM 1278 N N . ASN A 1 174 ? 3.809 -1.856 -12.045 1 95.67 174 ASN A N 1
ATOM 1279 C CA . ASN A 1 174 ? 4.702 -0.795 -11.59 1 95.67 174 ASN A CA 1
ATOM 1280 C C . ASN A 1 174 ? 6.116 -0.981 -12.135 1 95.67 174 ASN A C 1
ATOM 1282 O O . ASN A 1 174 ? 6.994 -0.153 -11.889 1 95.67 174 ASN A O 1
ATOM 1286 N N . GLY A 1 175 ? 6.364 -1.972 -12.847 1 94.57 175 GLY A N 1
ATOM 1287 C CA . GLY A 1 175 ? 7.658 -2.238 -13.455 1 94.57 175 GLY A CA 1
ATOM 1288 C C . GLY A 1 175 ? 7.737 -1.804 -14.906 1 94.57 175 GLY A C 1
ATOM 1289 O O . GLY A 1 175 ? 6.768 -1.273 -15.454 1 94.57 175 GLY A O 1
ATOM 1290 N N . PRO A 1 176 ? 8.918 -1.978 -15.479 1 93.94 176 PRO A N 1
ATOM 1291 C CA . PRO A 1 176 ? 9.047 -1.715 -16.914 1 93.94 176 PRO A CA 1
ATOM 1292 C C . PRO A 1 176 ? 8.159 -2.622 -17.763 1 93.94 176 PRO A C 1
ATOM 1294 O O . PRO A 1 176 ? 7.709 -3.669 -17.291 1 93.94 176 PRO A O 1
ATOM 1297 N N . GLU A 1 177 ? 7.863 -2.188 -18.924 1 90.47 177 GLU A N 1
ATOM 1298 C CA . GLU A 1 177 ? 7.014 -2.952 -19.833 1 90.47 177 GLU A CA 1
ATOM 1299 C C . GLU A 1 177 ? 7.565 -4.359 -20.052 1 90.47 177 GLU A C 1
ATOM 1301 O O . GLU A 1 177 ? 6.804 -5.327 -20.11 1 90.47 177 GLU A O 1
ATOM 1306 N N . GLU A 1 178 ? 8.848 -4.422 -20.205 1 92.68 178 GLU A N 1
ATOM 1307 C CA . GLU A 1 178 ? 9.544 -5.699 -20.335 1 92.68 178 GLU A CA 1
ATOM 1308 C C . GLU A 1 178 ? 10.598 -5.866 -19.244 1 92.68 178 GLU A C 1
ATOM 1310 O O . GLU A 1 178 ? 11.787 -5.644 -19.483 1 92.68 178 GLU A O 1
ATOM 1315 N N . PRO A 1 179 ? 10.08 -6.274 -18.102 1 93.83 179 PRO A N 1
ATOM 1316 C CA . PRO A 1 179 ? 11.057 -6.403 -17.019 1 93.83 179 PRO A CA 1
ATOM 1317 C C . PRO A 1 179 ? 12.085 -7.502 -17.278 1 93.83 179 PRO A C 1
ATOM 1319 O O . PRO A 1 179 ? 11.745 -8.552 -17.83 1 93.83 179 PRO A O 1
ATOM 1322 N N . ARG A 1 180 ? 13.341 -7.201 -16.919 1 88.63 180 ARG A N 1
ATOM 1323 C CA . ARG A 1 180 ? 14.384 -8.217 -17.013 1 88.63 180 ARG A CA 1
ATOM 1324 C C . ARG A 1 180 ? 14.139 -9.347 -16.019 1 88.63 180 ARG A C 1
ATOM 1326 O O . ARG A 1 180 ? 13.977 -9.103 -14.821 1 88.63 180 ARG A O 1
ATOM 1333 N N . ARG A 1 181 ? 14.107 -10.501 -16.515 1 92.06 181 ARG A N 1
ATOM 1334 C CA . ARG A 1 181 ? 13.954 -11.671 -15.656 1 92.06 181 ARG A CA 1
ATOM 1335 C C . ARG A 1 181 ? 15.304 -12.139 -15.122 1 92.06 181 ARG A C 1
ATOM 1337 O O . ARG A 1 181 ? 16.287 -12.187 -15.863 1 92.06 181 ARG A O 1
ATOM 1344 N N . ALA A 1 182 ? 15.375 -12.372 -13.865 1 91.11 182 ALA A N 1
ATOM 1345 C CA . ALA A 1 182 ? 16.567 -13.007 -13.311 1 91.11 182 ALA A CA 1
ATOM 1346 C C . ALA A 1 182 ? 16.73 -14.428 -13.845 1 91.11 182 ALA A C 1
ATOM 1348 O O . ALA A 1 182 ? 15.776 -15.019 -14.355 1 91.11 182 ALA A O 1
ATOM 1349 N N . ASP A 1 183 ? 18.015 -14.899 -13.818 1 93.73 183 ASP A N 1
ATOM 1350 C CA . ASP A 1 183 ? 18.212 -16.313 -14.125 1 93.73 183 ASP A CA 1
ATOM 1351 C C . ASP A 1 183 ? 17.326 -17.194 -13.248 1 93.73 183 ASP A C 1
ATOM 1353 O O . ASP A 1 183 ? 17.266 -17.007 -12.031 1 93.73 183 ASP A O 1
ATOM 1357 N N . PRO A 1 184 ? 16.648 -18.046 -13.89 1 95.07 184 PRO A N 1
ATOM 1358 C CA . PRO A 1 184 ? 15.755 -18.9 -13.103 1 95.07 184 PRO A CA 1
ATOM 1359 C C . PRO A 1 184 ? 16.492 -19.692 -12.026 1 95.07 184 PRO A C 1
ATOM 1361 O O . PRO A 1 184 ? 17.623 -20.134 -12.246 1 95.07 184 PRO A O 1
ATOM 1364 N N . ILE A 1 185 ? 15.836 -19.835 -10.939 1 96.53 185 ILE A N 1
ATOM 1365 C CA . ILE A 1 185 ? 16.31 -20.666 -9.838 1 96.53 185 ILE A CA 1
ATOM 1366 C C . ILE A 1 185 ? 15.652 -22.042 -9.909 1 96.53 185 ILE A C 1
ATOM 1368 O O . ILE A 1 185 ? 14.46 -22.152 -10.207 1 96.53 185 ILE A O 1
ATOM 1372 N N . ALA A 1 186 ? 16.421 -23.094 -9.644 1 96.38 186 ALA A N 1
ATOM 1373 C CA . ALA A 1 186 ? 15.791 -24.406 -9.528 1 96.38 186 ALA A CA 1
ATOM 1374 C C . ALA A 1 186 ? 14.734 -24.412 -8.427 1 96.38 186 ALA A C 1
ATOM 1376 O O . ALA A 1 186 ? 14.936 -23.825 -7.361 1 96.38 186 ALA A O 1
ATOM 1377 N N . PRO A 1 187 ? 13.664 -25.039 -8.726 1 97 187 PRO A N 1
ATOM 1378 C CA . PRO A 1 187 ? 12.615 -25.062 -7.704 1 97 187 PRO A CA 1
ATOM 1379 C C . PRO A 1 187 ? 13.127 -25.534 -6.345 1 97 187 PRO A C 1
ATOM 1381 O O . PRO A 1 187 ? 13.901 -26.491 -6.271 1 97 187 PRO A O 1
ATOM 1384 N N . ILE A 1 188 ? 12.749 -24.849 -5.376 1 98.11 188 ILE A N 1
ATOM 1385 C CA . ILE A 1 188 ? 13.103 -25.156 -3.994 1 98.11 188 ILE A CA 1
ATOM 1386 C C . ILE A 1 188 ? 11.925 -24.836 -3.077 1 98.11 188 ILE A C 1
ATOM 1388 O O . ILE A 1 188 ? 11.204 -23.86 -3.299 1 98.11 188 ILE A O 1
ATOM 1392 N N . ALA A 1 189 ? 11.73 -25.67 -2.075 1 98.38 189 ALA A N 1
ATOM 1393 C CA . ALA A 1 189 ? 10.591 -25.506 -1.175 1 98.38 189 ALA A CA 1
ATOM 1394 C C . ALA A 1 189 ? 10.717 -24.222 -0.36 1 98.38 189 ALA A C 1
ATOM 1396 O O . ALA A 1 189 ? 11.792 -23.911 0.159 1 98.38 189 ALA A O 1
ATOM 1397 N N . LEU A 1 190 ? 9.599 -23.5 -0.206 1 98.67 190 LEU A N 1
ATOM 1398 C CA . LEU A 1 190 ? 9.562 -22.243 0.532 1 98.67 190 LEU A CA 1
ATOM 1399 C C . LEU A 1 190 ? 8.813 -22.408 1.85 1 98.67 190 LEU A C 1
ATOM 1401 O O . LEU A 1 190 ? 8.832 -21.511 2.696 1 98.67 190 LEU A O 1
ATOM 1405 N N . CYS A 1 191 ? 8.169 -23.452 2.11 1 97.52 191 CYS A N 1
ATOM 1406 C CA . CYS A 1 191 ? 7.162 -23.636 3.149 1 97.52 191 CYS A CA 1
ATOM 1407 C C . CYS A 1 191 ? 7.757 -23.401 4.532 1 97.52 191 CYS A C 1
ATOM 1409 O O . CYS A 1 191 ? 7.033 -23.084 5.478 1 97.52 191 CYS A O 1
ATOM 1411 N N . ASP A 1 192 ? 9.07 -23.533 4.705 1 97.26 192 ASP A N 1
ATOM 1412 C CA . ASP A 1 192 ? 9.685 -23.391 6.021 1 97.26 192 ASP A CA 1
ATOM 1413 C C . ASP A 1 192 ? 10.342 -22.022 6.176 1 97.26 192 ASP A C 1
ATOM 1415 O O . ASP A 1 192 ? 10.944 -21.73 7.211 1 97.26 192 ASP A O 1
ATOM 1419 N N . VAL A 1 193 ? 10.261 -21.206 5.163 1 98.62 193 VAL A N 1
ATOM 1420 C CA . VAL A 1 193 ? 10.872 -19.882 5.214 1 98.62 193 VAL A CA 1
ATOM 1421 C C . VAL A 1 193 ? 9.906 -18.891 5.858 1 98.62 193 VAL A C 1
ATOM 1423 O O . VAL A 1 193 ? 8.715 -18.878 5.538 1 98.62 193 VAL A O 1
ATOM 1426 N N . VAL A 1 194 ? 10.409 -18.138 6.776 1 98.61 194 VAL A N 1
ATOM 1427 C CA . VAL A 1 194 ? 9.584 -17.168 7.488 1 98.61 194 VAL A CA 1
ATOM 1428 C C . VAL A 1 194 ? 10.062 -15.753 7.174 1 98.61 194 VAL A C 1
ATOM 1430 O O . VAL A 1 194 ? 11.162 -15.36 7.571 1 98.61 194 VAL A O 1
ATOM 1433 N N . VAL A 1 195 ? 9.28 -15.005 6.428 1 98.85 195 VAL A N 1
ATOM 1434 C CA . VAL A 1 195 ? 9.552 -13.61 6.098 1 98.85 195 VAL A CA 1
ATOM 1435 C C . VAL A 1 195 ? 8.358 -12.743 6.491 1 98.85 195 VAL A C 1
ATOM 1437 O O . VAL A 1 195 ? 7.226 -13.013 6.083 1 98.85 195 VAL A O 1
ATOM 1440 N N . ASP A 1 196 ? 8.551 -11.711 7.264 1 98.7 196 ASP A N 1
ATOM 1441 C CA . ASP A 1 196 ? 7.475 -10.815 7.678 1 98.7 196 ASP A CA 1
ATOM 1442 C C . ASP A 1 196 ? 7.538 -9.493 6.917 1 98.7 196 ASP A C 1
ATOM 1444 O O . ASP A 1 196 ? 8.616 -9.057 6.508 1 98.7 196 ASP A O 1
ATOM 1448 N N . ILE A 1 197 ? 6.408 -8.944 6.703 1 98.81 197 ILE A N 1
ATOM 1449 C CA . ILE A 1 197 ? 6.283 -7.575 6.213 1 98.81 197 ILE A CA 1
ATOM 1450 C C . ILE A 1 197 ? 5.987 -6.635 7.38 1 98.81 197 ILE A C 1
ATOM 1452 O O . ILE A 1 197 ? 5.08 -6.89 8.175 1 98.81 197 ILE A O 1
ATOM 1456 N N . ILE A 1 198 ? 6.745 -5.593 7.519 1 98.68 198 ILE A N 1
ATOM 1457 C CA . ILE A 1 198 ? 6.595 -4.642 8.616 1 98.68 198 ILE A CA 1
ATOM 1458 C C . ILE A 1 198 ? 6.317 -3.249 8.056 1 98.68 198 ILE A C 1
ATOM 1460 O O . ILE A 1 198 ? 7.125 -2.703 7.301 1 98.68 198 ILE A O 1
ATOM 1464 N N . PRO A 1 199 ? 5.169 -2.692 8.372 1 98.1 199 PRO A N 1
ATOM 1465 C CA . PRO A 1 199 ? 4.938 -1.304 7.962 1 98.1 199 PRO A CA 1
ATOM 1466 C C . PRO A 1 199 ? 5.82 -0.312 8.718 1 98.1 199 PRO A C 1
ATOM 1468 O O . PRO A 1 199 ? 5.935 -0.392 9.943 1 98.1 199 PRO A O 1
ATOM 1471 N N . ALA A 1 200 ? 6.413 0.583 8.028 1 97.3 200 ALA A N 1
ATOM 1472 C CA . ALA A 1 200 ? 7.231 1.639 8.621 1 97.3 200 ALA A CA 1
ATOM 1473 C C . ALA A 1 200 ? 6.523 2.989 8.544 1 97.3 200 ALA A C 1
ATOM 1475 O O . ALA A 1 200 ? 7.082 3.962 8.032 1 97.3 200 ALA A O 1
ATOM 1476 N N . TYR A 1 201 ? 5.326 3.089 9.123 1 97.83 201 TYR A N 1
ATOM 1477 C CA . TYR A 1 201 ? 4.598 4.352 9.153 1 97.83 201 TYR A CA 1
ATOM 1478 C C . TYR A 1 201 ? 5.311 5.372 10.033 1 97.83 201 TYR A C 1
ATOM 1480 O O . TYR A 1 201 ? 6.172 5.012 10.839 1 97.83 201 TYR A O 1
ATOM 1488 N N . PRO A 1 202 ? 5.017 6.709 9.861 1 96.52 202 PRO A N 1
ATOM 1489 C CA . PRO A 1 202 ? 5.74 7.716 10.641 1 96.52 202 PRO A CA 1
ATOM 1490 C C . PRO A 1 202 ? 5.618 7.495 12.147 1 96.52 202 PRO A C 1
ATOM 1492 O O . PRO A 1 202 ? 4.51 7.322 12.662 1 96.52 202 PRO A O 1
ATOM 1495 N N . GLY A 1 203 ? 6.774 7.477 12.808 1 94.45 203 GLY A N 1
ATOM 1496 C CA . GLY A 1 203 ? 6.783 7.307 14.252 1 94.45 203 GLY A CA 1
ATOM 1497 C C . GLY A 1 203 ? 6.621 5.862 14.684 1 94.45 203 GLY A C 1
ATOM 1498 O O . GLY A 1 203 ? 6.516 5.573 15.878 1 94.45 203 GLY A O 1
ATOM 1499 N N . ALA A 1 204 ? 6.613 4.929 13.764 1 96.9 204 ALA A N 1
ATOM 1500 C CA . ALA A 1 204 ? 6.475 3.518 14.115 1 96.9 204 ALA A CA 1
ATOM 1501 C C . ALA A 1 204 ? 7.605 3.069 15.037 1 96.9 204 ALA A C 1
ATOM 1503 O O . ALA A 1 204 ? 8.777 3.356 14.779 1 96.9 204 ALA A O 1
ATOM 1504 N N . PRO A 1 205 ? 7.292 2.399 16.092 1 96.65 205 PRO A N 1
ATOM 1505 C CA . PRO A 1 205 ? 8.327 1.871 16.984 1 96.65 205 PRO A CA 1
ATOM 1506 C C . PRO A 1 205 ? 8.964 0.589 16.455 1 96.65 205 PRO A C 1
ATOM 1508 O O . PRO A 1 205 ? 8.473 0.005 15.485 1 96.65 205 PRO A O 1
ATOM 1511 N N . ARG A 1 206 ? 9.974 0.18 17.049 1 97.34 206 ARG A N 1
ATOM 1512 C CA . ARG A 1 206 ? 10.738 -0.996 16.644 1 97.34 206 ARG A CA 1
ATOM 1513 C C . ARG A 1 206 ? 10.041 -2.279 17.085 1 97.34 206 ARG A C 1
ATOM 1515 O O . ARG A 1 206 ? 10.419 -3.374 16.661 1 97.34 206 ARG A O 1
ATOM 1522 N N . ARG A 1 207 ? 9.027 -2.258 17.881 1 96.78 207 ARG A N 1
ATOM 1523 C CA . ARG A 1 207 ? 8.522 -3.404 18.63 1 96.78 207 ARG A CA 1
ATOM 1524 C C . ARG A 1 207 ? 8.06 -4.512 17.69 1 96.78 207 ARG A C 1
ATOM 1526 O O . ARG A 1 207 ? 8.202 -5.696 18.001 1 96.78 207 ARG A O 1
ATOM 1533 N N . LEU A 1 208 ? 7.454 -4.182 16.564 1 97.91 208 LEU A N 1
ATOM 1534 C CA . LEU A 1 208 ? 6.994 -5.224 15.652 1 97.91 208 LEU A CA 1
ATOM 1535 C C . LEU A 1 208 ? 8.174 -5.918 14.98 1 97.91 208 LEU A C 1
ATOM 1537 O O . LEU A 1 208 ? 8.102 -7.107 14.661 1 97.91 208 LEU A O 1
ATOM 1541 N N . ILE A 1 209 ? 9.248 -5.16 14.723 1 98.55 209 ILE A N 1
ATOM 1542 C CA . ILE A 1 209 ? 10.464 -5.781 14.21 1 98.55 209 ILE A CA 1
ATOM 1543 C C . ILE A 1 209 ? 11.026 -6.751 15.247 1 98.55 209 ILE A C 1
ATOM 1545 O O . ILE A 1 209 ? 11.333 -7.902 14.928 1 98.55 209 ILE A O 1
ATOM 1549 N N . ASP A 1 210 ? 11.116 -6.266 16.49 1 98.53 210 ASP A N 1
ATOM 1550 C CA . ASP A 1 210 ? 11.618 -7.113 17.568 1 98.53 210 ASP A CA 1
ATOM 1551 C C . ASP A 1 210 ? 10.774 -8.377 17.712 1 98.53 210 ASP A C 1
ATOM 1553 O O . ASP A 1 210 ? 11.313 -9.473 17.884 1 98.53 210 ASP A O 1
ATOM 1557 N N . ALA A 1 211 ? 9.514 -8.223 17.626 1 98.41 211 ALA A N 1
ATOM 1558 C CA . ALA A 1 211 ? 8.597 -9.351 17.766 1 98.41 211 ALA A CA 1
ATOM 1559 C C . ALA A 1 211 ? 8.77 -10.344 16.62 1 98.41 211 ALA A C 1
ATOM 1561 O O . ALA A 1 211 ? 8.749 -11.558 16.834 1 98.41 211 ALA A O 1
ATOM 1562 N N . ALA A 1 212 ? 8.863 -9.852 15.401 1 98.53 212 ALA A N 1
ATOM 1563 C CA . ALA A 1 212 ? 9.063 -10.714 14.239 1 98.53 212 ALA A CA 1
ATOM 1564 C C . ALA A 1 212 ? 10.33 -11.551 14.388 1 98.53 212 ALA A C 1
ATOM 1566 O O . ALA A 1 212 ? 10.312 -12.763 14.16 1 98.53 212 ALA A O 1
ATOM 1567 N N . LEU A 1 213 ? 11.394 -10.869 14.773 1 98.57 213 LEU A N 1
ATOM 1568 C CA . LEU A 1 213 ? 12.675 -11.55 14.927 1 98.57 213 LEU A CA 1
ATOM 1569 C C . LEU A 1 213 ? 12.614 -12.574 16.056 1 98.57 213 LEU A C 1
ATOM 1571 O O . LEU A 1 213 ? 13.108 -13.695 15.911 1 98.57 213 LEU A O 1
ATOM 1575 N N . ALA A 1 214 ? 12.007 -12.167 17.135 1 98.03 214 ALA A N 1
ATOM 1576 C CA . ALA A 1 214 ? 11.866 -13.075 18.27 1 98.03 214 ALA A CA 1
ATOM 1577 C C . ALA A 1 214 ? 11.034 -14.298 17.895 1 98.03 214 ALA A C 1
ATOM 1579 O O . ALA A 1 214 ? 11.242 -15.387 18.435 1 98.03 214 ALA A O 1
ATOM 1580 N N . ALA A 1 215 ? 10.154 -14.141 16.957 1 97.23 215 ALA A N 1
ATOM 1581 C CA . ALA A 1 215 ? 9.258 -15.22 16.55 1 97.23 215 ALA A CA 1
ATOM 1582 C C . ALA A 1 215 ? 9.882 -16.064 15.442 1 97.23 215 ALA A C 1
ATOM 1584 O O . ALA A 1 215 ? 9.25 -16.989 14.927 1 97.23 215 ALA A O 1
ATOM 1585 N N . GLY A 1 216 ? 11.066 -15.7 15.003 1 97.21 216 GLY A N 1
ATOM 1586 C CA . GLY A 1 216 ? 11.804 -16.586 14.116 1 97.21 216 GLY A CA 1
ATOM 1587 C C . GLY A 1 216 ? 11.828 -16.106 12.678 1 97.21 216 GLY A C 1
ATOM 1588 O O . GLY A 1 216 ? 12.13 -16.878 11.765 1 97.21 216 GLY A O 1
ATOM 1589 N N . ALA A 1 217 ? 11.473 -14.863 12.455 1 98.4 217 ALA A N 1
ATOM 1590 C CA . ALA A 1 217 ? 11.587 -14.34 11.096 1 98.4 217 ALA A CA 1
ATOM 1591 C C . ALA A 1 217 ? 13.009 -14.499 10.565 1 98.4 217 ALA A C 1
ATOM 1593 O O . ALA A 1 217 ? 13.976 -14.161 11.251 1 98.4 217 ALA A O 1
ATOM 1594 N N . GLN A 1 218 ? 13.111 -15.039 9.348 1 98.81 218 GLN A N 1
ATOM 1595 C CA . GLN A 1 218 ? 14.399 -15.276 8.704 1 98.81 218 GLN A CA 1
ATOM 1596 C C . GLN A 1 218 ? 14.746 -14.149 7.736 1 98.81 218 GLN A C 1
ATOM 1598 O O . GLN A 1 218 ? 15.856 -14.103 7.201 1 98.81 218 GLN A O 1
ATOM 1603 N N . GLY A 1 219 ? 13.916 -13.252 7.423 1 98.83 219 GLY A N 1
ATOM 1604 C CA . GLY A 1 219 ? 14.038 -12.045 6.622 1 98.83 219 GLY A CA 1
ATOM 1605 C C . GLY A 1 219 ? 12.92 -11.049 6.869 1 98.83 219 GLY A C 1
ATOM 1606 O O . GLY A 1 219 ? 11.862 -11.412 7.387 1 98.83 219 GLY A O 1
ATOM 1607 N N . LEU A 1 220 ? 13.152 -9.849 6.549 1 98.83 220 LEU A N 1
ATOM 1608 C CA . LEU A 1 220 ? 12.171 -8.786 6.736 1 98.83 220 LEU A CA 1
ATOM 1609 C C . LEU A 1 220 ? 11.969 -8 5.444 1 98.83 220 LEU A C 1
ATOM 1611 O O . LEU A 1 220 ? 12.937 -7.677 4.751 1 98.83 220 LEU A O 1
ATOM 1615 N N . VAL A 1 221 ? 10.753 -7.762 5.092 1 98.86 221 VAL A N 1
ATOM 1616 C CA . VAL A 1 221 ? 10.4 -6.755 4.096 1 98.86 221 VAL A CA 1
ATOM 1617 C C . VAL A 1 221 ? 9.782 -5.541 4.786 1 98.86 221 VAL A C 1
ATOM 1619 O O . VAL A 1 221 ? 8.795 -5.668 5.514 1 98.86 221 VAL A O 1
ATOM 1622 N N . ILE A 1 222 ? 10.341 -4.409 4.536 1 98.41 222 ILE A N 1
ATOM 1623 C CA . ILE A 1 222 ? 9.88 -3.184 5.178 1 98.41 222 ILE A CA 1
ATOM 1624 C C . ILE A 1 222 ? 9.052 -2.363 4.191 1 98.41 222 ILE A C 1
ATOM 1626 O O . ILE A 1 222 ? 9.534 -2.008 3.113 1 98.41 222 ILE A O 1
ATOM 1630 N N . GLU A 1 223 ? 7.834 -2.218 4.538 1 98.17 223 GLU A N 1
ATOM 1631 C CA . GLU A 1 223 ? 7.009 -1.288 3.774 1 98.17 223 GLU A CA 1
ATOM 1632 C C . GLU A 1 223 ? 7.244 0.153 4.219 1 98.17 223 GLU A C 1
ATOM 1634 O O . GLU A 1 223 ? 6.536 0.662 5.091 1 98.17 223 GLU A O 1
ATOM 1639 N N . ALA A 1 224 ? 8.137 0.809 3.576 1 97.24 224 ALA A N 1
ATOM 1640 C CA . ALA A 1 224 ? 8.64 2.124 3.964 1 97.24 224 ALA A CA 1
ATOM 1641 C C . ALA A 1 224 ? 7.798 3.238 3.347 1 97.24 224 ALA A C 1
ATOM 1643 O O . ALA A 1 224 ? 6.698 2.989 2.849 1 97.24 224 ALA A O 1
ATOM 1644 N N . MET A 1 225 ? 8.167 4.439 3.535 1 96.41 225 MET A N 1
ATOM 1645 C CA . MET A 1 225 ? 7.503 5.626 3.005 1 96.41 225 MET A CA 1
ATOM 1646 C C . MET A 1 225 ? 8.317 6.245 1.873 1 96.41 225 MET A C 1
ATOM 1648 O O . MET A 1 225 ? 9.541 6.103 1.834 1 96.41 225 MET A O 1
ATOM 1652 N N . GLY A 1 226 ? 7.593 6.935 0.972 1 94.87 226 GLY A N 1
ATOM 1653 C CA . GLY A 1 226 ? 8.272 7.604 -0.126 1 94.87 226 GLY A CA 1
ATOM 1654 C C . GLY A 1 226 ? 9.115 6.664 -0.968 1 94.87 226 GLY A C 1
ATOM 1655 O O . GLY A 1 226 ? 8.623 5.638 -1.443 1 94.87 226 GLY A O 1
ATOM 1656 N N . SER A 1 227 ? 10.389 7.001 -1.149 1 93.63 227 SER A N 1
ATOM 1657 C CA . SER A 1 227 ? 11.285 6.19 -1.966 1 93.63 227 SER A CA 1
ATOM 1658 C C . SER A 1 227 ? 12.02 5.156 -1.119 1 93.63 227 SER A C 1
ATOM 1660 O O . SER A 1 227 ? 13.114 4.716 -1.48 1 93.63 227 SER A O 1
ATOM 1662 N N . GLY A 1 228 ? 11.456 4.795 0.045 1 94.57 228 GLY A N 1
ATOM 1663 C CA . GLY A 1 228 ? 12.054 3.781 0.899 1 94.57 228 GLY A CA 1
ATOM 1664 C C . GLY A 1 228 ? 12.528 4.327 2.232 1 94.57 228 GLY A C 1
ATOM 1665 O O . GLY A 1 228 ? 13.443 3.774 2.846 1 94.57 228 GLY A O 1
ATOM 1666 N N . ASN A 1 229 ? 11.948 5.372 2.752 1 93.27 229 ASN A N 1
ATOM 1667 C CA . ASN A 1 229 ? 12.362 6.019 3.992 1 93.27 229 ASN A CA 1
ATOM 1668 C C . ASN A 1 229 ? 11.68 5.394 5.206 1 93.27 229 ASN A C 1
ATOM 1670 O O . ASN A 1 229 ? 10.528 4.962 5.122 1 93.27 229 ASN A O 1
ATOM 1674 N N . VAL A 1 230 ? 12.395 5.376 6.313 1 94.92 230 VAL A N 1
ATOM 1675 C CA . VAL A 1 230 ? 11.854 4.863 7.568 1 94.92 230 VAL A CA 1
ATOM 1676 C C . VAL A 1 230 ? 12.188 5.825 8.706 1 94.92 230 VAL A C 1
ATOM 1678 O O . VAL A 1 230 ? 13.098 6.649 8.584 1 94.92 230 VAL A O 1
ATOM 1681 N N . GLY A 1 231 ? 11.42 5.772 9.717 1 94.77 231 GLY A N 1
ATOM 1682 C CA . GLY A 1 231 ? 11.694 6.577 10.896 1 94.77 231 GLY A CA 1
ATOM 1683 C C . GLY A 1 231 ? 12.907 6.101 11.674 1 94.77 231 GLY A C 1
ATOM 1684 O O . GLY A 1 231 ? 13.431 5.016 11.414 1 94.77 231 GLY A O 1
ATOM 1685 N N . THR A 1 232 ? 13.264 6.828 12.657 1 93.17 232 THR A N 1
ATOM 1686 C CA . THR A 1 232 ? 14.5 6.632 13.407 1 93.17 232 THR A CA 1
ATOM 1687 C C . THR A 1 232 ? 14.491 5.284 14.122 1 93.17 232 THR A C 1
ATOM 1689 O O . THR A 1 232 ? 15.44 4.506 14.003 1 93.17 232 THR A O 1
ATOM 1692 N N . ASP A 1 233 ? 13.437 4.99 14.86 1 95.11 233 ASP A N 1
ATOM 1693 C CA . ASP A 1 233 ? 13.365 3.766 15.652 1 95.11 233 ASP A CA 1
ATOM 1694 C C . ASP A 1 233 ? 13.424 2.529 14.759 1 95.11 233 ASP A C 1
ATOM 1696 O O . ASP A 1 233 ? 14.087 1.545 15.094 1 95.11 233 ASP A O 1
ATOM 1700 N N . ILE A 1 234 ? 12.739 2.587 13.691 1 96.95 234 ILE A N 1
ATOM 1701 C CA . ILE A 1 234 ? 12.753 1.497 12.721 1 96.95 234 ILE A CA 1
ATOM 1702 C C . ILE A 1 234 ? 14.154 1.346 12.135 1 96.95 234 ILE A C 1
ATOM 1704 O O . ILE A 1 234 ? 14.662 0.229 12.004 1 96.95 234 ILE A O 1
ATOM 1708 N N . GLY A 1 235 ? 14.747 2.475 11.763 1 95.75 235 GLY A N 1
ATOM 1709 C CA . GLY A 1 235 ? 16.095 2.435 11.219 1 95.75 235 GLY A CA 1
ATOM 1710 C C . GLY A 1 235 ? 17.089 1.75 12.137 1 95.75 235 GLY A C 1
ATOM 1711 O O . GLY A 1 235 ? 17.898 0.935 11.688 1 95.75 235 GLY A O 1
ATOM 1712 N N . VAL A 1 236 ? 17.043 2.057 13.379 1 96.47 236 VAL A N 1
ATOM 1713 C CA . VAL A 1 236 ? 17.939 1.466 14.367 1 96.47 236 VAL A CA 1
ATOM 1714 C C . VAL A 1 236 ? 17.707 -0.042 14.438 1 96.47 236 VAL A C 1
ATOM 1716 O O . VAL A 1 236 ? 18.659 -0.825 14.391 1 96.47 236 VAL A O 1
ATOM 1719 N N . ALA A 1 237 ? 16.49 -0.443 14.524 1 97.71 237 ALA A N 1
ATOM 1720 C CA . ALA A 1 237 ? 16.14 -1.858 14.622 1 97.71 237 ALA A CA 1
ATOM 1721 C C . ALA A 1 237 ? 16.607 -2.625 13.389 1 97.71 237 ALA A C 1
ATOM 1723 O O . ALA A 1 237 ? 17.097 -3.751 13.499 1 97.71 237 ALA A O 1
ATOM 1724 N N . LEU A 1 238 ? 16.426 -2.053 12.245 1 97.88 238 LEU A N 1
ATOM 1725 C CA . LEU A 1 238 ? 16.844 -2.702 11.007 1 97.88 238 LEU A CA 1
ATOM 1726 C C . LEU A 1 238 ? 18.361 -2.849 10.955 1 97.88 238 LEU A C 1
ATOM 1728 O O . LEU A 1 238 ? 18.875 -3.869 10.491 1 97.88 238 LEU A O 1
ATOM 1732 N N . GLY A 1 239 ? 19.031 -1.744 11.375 1 96.87 239 GLY A N 1
ATOM 1733 C CA . GLY A 1 239 ? 20.479 -1.855 11.464 1 96.87 239 GLY A CA 1
ATOM 1734 C C . GLY A 1 239 ? 20.936 -3.027 12.312 1 96.87 239 GLY A C 1
ATOM 1735 O O . GLY A 1 239 ? 21.844 -3.764 11.923 1 96.87 239 GLY A O 1
ATOM 1736 N N . GLU A 1 240 ? 20.329 -3.218 13.425 1 97.49 240 GLU A N 1
ATOM 1737 C CA . GLU A 1 240 ? 20.652 -4.321 14.325 1 97.49 240 GLU A CA 1
ATOM 1738 C C . GLU A 1 240 ? 20.326 -5.668 13.686 1 97.49 240 GLU A C 1
ATOM 1740 O O 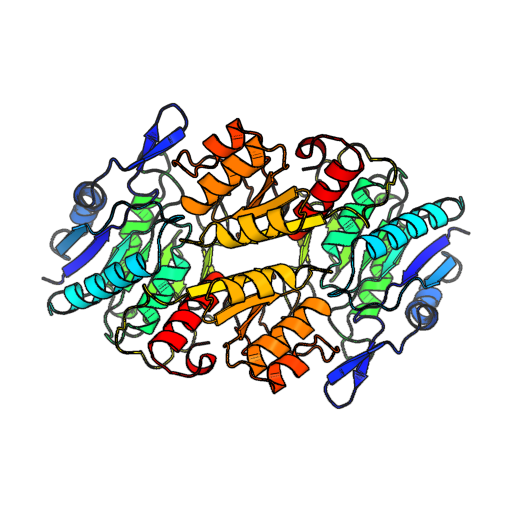. GLU A 1 240 ? 21.079 -6.631 13.838 1 97.49 240 GLU A O 1
ATOM 1745 N N . ALA A 1 241 ? 19.191 -5.731 12.993 1 98.17 241 ALA A N 1
ATOM 1746 C CA . ALA A 1 241 ? 18.816 -6.959 12.297 1 98.17 241 ALA A CA 1
ATOM 1747 C C . ALA A 1 241 ? 19.857 -7.334 11.247 1 98.17 241 ALA A C 1
ATOM 1749 O O . ALA A 1 241 ? 20.265 -8.495 11.155 1 98.17 241 ALA A O 1
ATOM 1750 N N . LEU A 1 242 ? 20.276 -6.348 10.485 1 97.71 242 LEU A N 1
ATOM 1751 C CA . LEU A 1 242 ? 21.279 -6.561 9.447 1 97.71 242 LEU A CA 1
ATOM 1752 C C . LEU A 1 242 ? 22.604 -7.008 10.054 1 97.71 242 LEU A C 1
ATOM 1754 O O . LEU A 1 242 ? 23.258 -7.913 9.53 1 97.71 242 LEU A O 1
ATOM 1758 N N . ASP A 1 243 ? 22.978 -6.378 11.142 1 97.21 243 ASP A N 1
ATOM 1759 C CA . ASP A 1 243 ? 24.2 -6.762 11.841 1 97.21 243 ASP A CA 1
ATOM 1760 C C . ASP A 1 243 ? 24.13 -8.213 12.313 1 97.21 243 ASP A C 1
ATOM 1762 O O . ASP A 1 243 ? 25.157 -8.888 12.416 1 97.21 243 ASP A O 1
ATOM 1766 N N . ALA A 1 244 ? 22.944 -8.692 12.586 1 97.64 244 ALA A N 1
ATOM 1767 C CA . ALA A 1 244 ? 22.742 -10.06 13.057 1 97.64 244 ALA A CA 1
ATOM 1768 C C . ALA A 1 244 ? 22.614 -11.03 11.886 1 97.64 244 ALA A C 1
ATOM 1770 O O . ALA A 1 244 ? 22.34 -12.216 12.082 1 97.64 244 ALA A O 1
ATOM 1771 N N . GLY A 1 245 ? 22.679 -10.566 10.672 1 97.29 245 GLY A N 1
ATOM 1772 C CA . GLY A 1 245 ? 22.698 -11.419 9.494 1 97.29 245 GLY A CA 1
ATOM 1773 C C . GLY A 1 245 ? 21.317 -11.677 8.922 1 97.29 245 GLY A C 1
ATOM 1774 O O . GLY A 1 245 ? 21.141 -12.566 8.086 1 97.29 245 GLY A O 1
ATOM 1775 N N . ILE A 1 246 ? 20.343 -10.963 9.401 1 98.5 246 ILE A N 1
ATOM 1776 C CA . ILE A 1 246 ? 18.988 -11.11 8.88 1 98.5 246 ILE A CA 1
ATOM 1777 C C . ILE A 1 246 ? 18.827 -10.267 7.617 1 98.5 246 ILE A C 1
ATOM 1779 O O . ILE A 1 246 ? 19.011 -9.048 7.648 1 98.5 246 ILE A O 1
ATOM 1783 N N . PRO A 1 247 ? 18.503 -10.859 6.435 1 98.62 247 PRO A N 1
ATOM 1784 C CA . PRO A 1 247 ? 18.31 -10.06 5.223 1 98.62 247 PRO A CA 1
ATOM 1785 C C . PRO A 1 247 ? 17.089 -9.147 5.306 1 98.62 247 PRO A C 1
ATOM 1787 O O . PRO A 1 247 ? 16.054 -9.542 5.85 1 98.62 247 PRO A O 1
ATOM 1790 N N . VAL A 1 248 ? 17.278 -7.937 4.835 1 98.46 248 VAL A N 1
ATOM 1791 C CA . VAL A 1 248 ? 16.225 -6.927 4.844 1 98.46 248 VAL A CA 1
ATOM 1792 C C . VAL A 1 248 ? 16.031 -6.372 3.435 1 98.46 248 VAL A C 1
ATOM 1794 O O . VAL A 1 248 ? 16.995 -5.966 2.782 1 98.46 248 VAL A O 1
ATOM 1797 N N . VAL A 1 249 ? 14.8 -6.382 2.954 1 98.4 249 VAL A N 1
ATOM 1798 C CA . VAL A 1 249 ? 14.425 -5.712 1.713 1 98.4 249 VAL A CA 1
ATOM 1799 C C . VAL A 1 249 ? 13.568 -4.488 2.026 1 98.4 249 VAL A C 1
ATOM 1801 O O . VAL A 1 249 ? 12.591 -4.58 2.773 1 98.4 249 VAL A O 1
ATOM 1804 N N . ILE A 1 250 ? 13.955 -3.348 1.466 1 97.59 250 ILE A N 1
ATOM 1805 C CA . ILE A 1 250 ? 13.189 -2.118 1.635 1 97.59 250 ILE A CA 1
ATOM 1806 C C . ILE A 1 250 ? 12.25 -1.927 0.446 1 97.59 250 ILE A C 1
ATOM 1808 O O . ILE A 1 250 ? 12.7 -1.805 -0.695 1 97.59 250 ILE A O 1
ATOM 1812 N N . SER A 1 251 ? 10.989 -2 0.688 1 97.78 251 SER A N 1
ATOM 1813 C CA . SER A 1 251 ? 9.941 -1.62 -0.253 1 97.78 251 SER A CA 1
ATOM 1814 C C . SER A 1 251 ? 9.269 -0.316 0.165 1 97.78 251 SER A C 1
ATOM 1816 O O . SER A 1 251 ? 9.876 0.51 0.85 1 97.78 251 SER A O 1
ATOM 1818 N N . THR A 1 252 ? 8.053 -0.051 -0.393 1 97.64 252 THR A N 1
ATOM 1819 C CA . THR A 1 252 ? 7.355 1.181 -0.041 1 97.64 252 THR A CA 1
ATOM 1820 C C . THR A 1 252 ? 5.844 0.993 -0.14 1 97.64 252 THR A C 1
ATOM 1822 O O . THR A 1 252 ? 5.366 0.146 -0.898 1 97.64 252 THR A O 1
ATOM 1825 N N . ARG A 1 253 ? 5.142 1.759 0.613 1 97.81 253 ARG A N 1
ATOM 1826 C CA . ARG A 1 253 ? 3.684 1.791 0.553 1 97.81 253 ARG A CA 1
ATOM 1827 C C . ARG A 1 253 ? 3.203 2.582 -0.659 1 97.81 253 ARG A C 1
ATOM 1829 O O . ARG A 1 253 ? 2.012 2.575 -0.978 1 97.81 253 ARG A O 1
ATOM 1836 N N . VAL A 1 254 ? 4.07 3.32 -1.343 1 98.09 254 VAL A N 1
ATOM 1837 C CA . VAL A 1 254 ? 3.722 4.154 -2.489 1 98.09 254 VAL A CA 1
ATOM 1838 C C . VAL A 1 254 ? 3.504 3.277 -3.72 1 98.09 254 VAL A C 1
ATOM 1840 O O . VAL A 1 254 ? 4.381 2.495 -4.095 1 98.09 254 VAL A O 1
ATOM 1843 N N . PRO A 1 255 ? 2.38 3.404 -4.37 1 97.5 255 PRO A N 1
ATOM 1844 C CA . PRO A 1 255 ? 2 2.443 -5.408 1 97.5 255 PRO A CA 1
ATOM 1845 C C . PRO A 1 255 ? 2.901 2.518 -6.639 1 97.5 255 PRO A C 1
ATOM 1847 O O . PRO A 1 255 ? 3.135 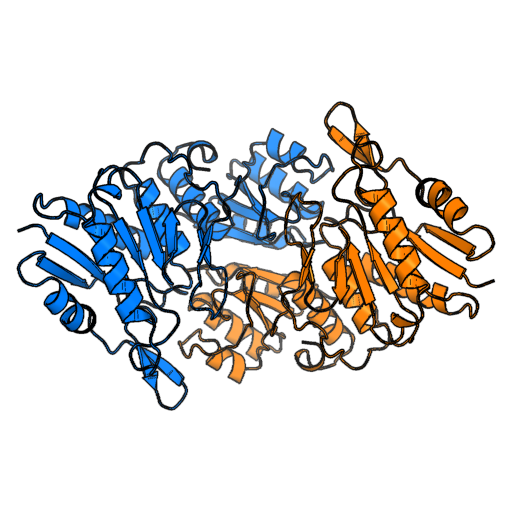1.503 -7.3 1 97.5 255 PRO A O 1
ATOM 1850 N N . ARG A 1 256 ? 3.393 3.713 -6.97 1 97.66 256 ARG A N 1
ATOM 1851 C CA . ARG A 1 256 ? 4.138 3.867 -8.216 1 97.66 256 ARG A CA 1
ATOM 1852 C C . ARG A 1 256 ? 5.537 4.415 -7.953 1 97.66 256 ARG A C 1
ATOM 1854 O O . ARG A 1 256 ? 5.751 5.146 -6.985 1 97.66 256 ARG A O 1
ATOM 1861 N N . GLY A 1 257 ? 6.41 4.113 -8.901 1 97.07 257 GLY A N 1
ATOM 1862 C CA . GLY A 1 257 ? 7.78 4.589 -8.799 1 97.07 257 GLY A CA 1
ATOM 1863 C C . GLY A 1 257 ? 8.71 3.592 -8.135 1 97.07 257 GLY A C 1
ATOM 1864 O O . GLY A 1 257 ? 8.26 2.578 -7.597 1 97.07 257 GLY A O 1
ATOM 1865 N N . GLU A 1 258 ? 10.016 3.845 -8.131 1 95.87 258 GLU A N 1
ATOM 1866 C CA . GLU A 1 258 ? 11.023 2.912 -7.634 1 95.87 258 GLU A CA 1
ATOM 1867 C C . GLU A 1 258 ? 11.455 3.271 -6.215 1 95.87 258 GLU A C 1
ATOM 1869 O O . GLU A 1 258 ? 11.293 4.414 -5.782 1 95.87 258 GLU A O 1
ATOM 1874 N N . VAL A 1 259 ? 11.861 2.261 -5.513 1 94.66 259 VAL A N 1
ATOM 1875 C CA . VAL A 1 259 ? 12.544 2.442 -4.236 1 94.66 259 VAL A CA 1
ATOM 1876 C C . VAL A 1 259 ? 14.039 2.644 -4.474 1 94.66 259 VAL A C 1
ATOM 1878 O O . VAL A 1 259 ? 14.693 1.807 -5.102 1 94.66 259 VAL A O 1
ATOM 1881 N N . PHE A 1 260 ? 14.518 3.808 -4.208 1 83.39 260 PHE A N 1
ATOM 1882 C CA . PHE A 1 260 ? 15.945 4.038 -4.401 1 83.39 260 PHE A CA 1
ATOM 1883 C C . PHE A 1 260 ? 16.565 4.665 -3.158 1 83.39 260 PHE A C 1
ATOM 1885 O O . PHE A 1 260 ? 15.909 5.433 -2.451 1 83.39 260 PHE A O 1
ATOM 1892 N N . GLY A 1 261 ? 16.825 4.063 -1.992 1 62.79 261 GLY A N 1
ATOM 1893 C CA . GLY A 1 261 ? 17.392 4.456 -0.712 1 62.79 261 GLY A CA 1
ATOM 1894 C C . GLY A 1 261 ? 18.154 5.766 -0.773 1 62.79 261 GLY A C 1
ATOM 1895 O O . GLY A 1 261 ? 19.365 5.775 -1.003 1 62.79 261 GLY A O 1
ATOM 1896 N N . ALA A 1 262 ? 17.713 6.833 -1.399 1 48.63 262 ALA A N 1
ATOM 1897 C CA . ALA A 1 262 ? 18.582 8.006 -1.447 1 48.63 262 ALA A CA 1
ATOM 1898 C C . ALA A 1 262 ? 18.652 8.693 -0.086 1 48.63 262 ALA A C 1
ATOM 1900 O O . ALA A 1 262 ? 19.515 9.544 0.142 1 48.63 262 ALA A O 1
ATOM 1901 N N . TYR A 1 263 ? 17.693 8.612 0.891 1 48.41 263 TYR A N 1
ATOM 1902 C CA . TYR A 1 263 ? 17.663 9.669 1.895 1 48.41 263 TYR A CA 1
ATOM 1903 C C . TYR A 1 263 ? 18.561 9.324 3.077 1 48.41 263 TYR A C 1
ATOM 1905 O O . TYR A 1 263 ? 18.684 8.156 3.451 1 48.41 263 TYR A O 1
ATOM 1913 N N . G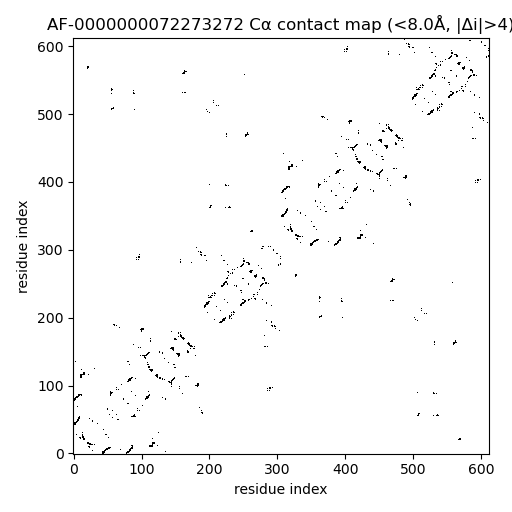LY A 1 264 ? 19.686 9.941 3.379 1 40.67 264 GLY A N 1
ATOM 1914 C CA . GLY A 1 264 ? 20.794 9.987 4.319 1 40.67 264 GLY A CA 1
ATOM 1915 C C . GLY A 1 264 ? 20.346 10.095 5.765 1 40.67 264 GLY A C 1
ATOM 1916 O O . GLY A 1 264 ? 21.156 10.367 6.653 1 40.67 264 GLY A O 1
ATOM 1917 N N . GLY A 1 265 ? 19.131 10.215 6.172 1 44.66 265 GLY A N 1
ATOM 1918 C CA . GLY A 1 265 ? 18.954 10.467 7.593 1 44.66 265 GLY A CA 1
ATOM 1919 C C . GLY A 1 265 ? 19.386 9.303 8.464 1 44.66 265 GLY A C 1
ATOM 1920 O O . GLY A 1 265 ? 19.744 8.239 7.955 1 44.66 265 GLY A O 1
ATOM 1921 N N . ALA A 1 266 ? 19.667 9.544 9.772 1 44.33 266 ALA A N 1
ATOM 1922 C CA . ALA A 1 266 ? 20.1 8.54 10.739 1 44.33 266 ALA A CA 1
ATOM 1923 C C . ALA A 1 266 ? 19.411 7.202 10.487 1 44.33 266 ALA A C 1
ATOM 1925 O O . ALA A 1 266 ? 19.99 6.142 10.733 1 44.33 266 ALA A O 1
ATOM 1926 N N . GLY A 1 267 ? 18.137 7.164 10.111 1 49.88 267 GLY A N 1
ATOM 1927 C CA . GLY A 1 267 ? 17.385 5.989 9.702 1 49.88 267 GLY A CA 1
ATOM 1928 C C . GLY A 1 267 ? 17.473 5.713 8.213 1 49.88 267 GLY A C 1
ATOM 1929 O O . GLY A 1 267 ? 16.718 4.895 7.682 1 49.88 267 GLY A O 1
ATOM 1930 N N . GLY A 1 268 ? 18.298 6.502 7.587 1 55.54 268 GLY A N 1
ATOM 1931 C CA . GLY A 1 268 ? 18.267 6.773 6.159 1 55.54 268 GLY A CA 1
ATOM 1932 C C . GLY A 1 268 ? 18.633 5.566 5.315 1 55.54 268 GLY A C 1
ATOM 1933 O O . GLY A 1 268 ? 19.235 4.613 5.814 1 55.54 268 GLY A O 1
ATOM 1934 N N . GLY A 1 269 ? 17.927 5.52 4.25 1 59.73 269 GLY A N 1
ATOM 1935 C CA . GLY A 1 269 ? 18.1 4.555 3.176 1 59.73 269 GLY A CA 1
ATOM 1936 C C . GLY A 1 269 ? 19.556 4.269 2.859 1 59.73 269 GLY A C 1
ATOM 1937 O O . GLY A 1 269 ? 19.955 3.108 2.745 1 59.73 269 GLY A O 1
ATOM 1938 N N . LYS A 1 270 ? 20.481 5.271 3.087 1 66.79 270 LYS A N 1
ATOM 1939 C CA . LYS A 1 270 ? 21.89 5.071 2.761 1 66.79 270 LYS A CA 1
ATOM 1940 C C . LYS A 1 270 ? 22.594 4.254 3.841 1 66.79 270 LYS A C 1
ATOM 1942 O O . LYS A 1 270 ? 23.437 3.409 3.537 1 66.79 270 LYS A O 1
ATOM 1947 N N . THR A 1 271 ? 22.243 4.564 5.089 1 76.63 271 THR A N 1
ATOM 1948 C CA . THR A 1 271 ? 22.851 3.826 6.191 1 76.63 271 THR A CA 1
ATOM 1949 C C . THR A 1 271 ? 22.441 2.357 6.149 1 76.63 271 THR A C 1
ATOM 1951 O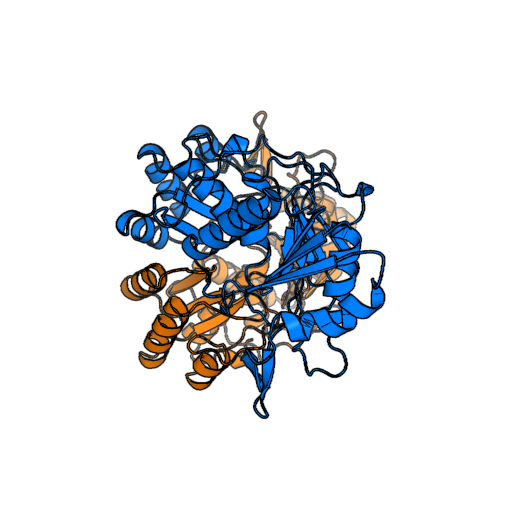 O . THR A 1 271 ? 23.284 1.468 6.287 1 76.63 271 THR A O 1
ATOM 1954 N N . LEU A 1 272 ? 21.23 2.132 5.817 1 87.77 272 LEU A N 1
ATOM 1955 C CA . LEU A 1 272 ? 20.753 0.754 5.76 1 87.77 272 LEU A CA 1
ATOM 1956 C C . LEU A 1 272 ? 21.333 0.028 4.551 1 87.77 272 LEU A C 1
ATOM 1958 O O . LEU A 1 272 ? 21.674 -1.154 4.637 1 87.77 272 LEU A O 1
ATOM 1962 N N . ALA A 1 273 ? 21.469 0.805 3.509 1 85.45 273 ALA A N 1
ATOM 1963 C CA . ALA A 1 273 ? 22.065 0.227 2.307 1 85.45 273 ALA A CA 1
ATOM 1964 C C . ALA A 1 273 ? 23.504 -0.21 2.565 1 85.45 273 ALA A C 1
ATOM 1966 O O . ALA A 1 273 ? 23.921 -1.285 2.126 1 85.45 273 ALA A O 1
ATOM 1967 N N . SER A 1 274 ? 24.228 0.66 3.264 1 86.69 274 SER A N 1
ATOM 1968 C CA . SER A 1 274 ? 25.621 0.351 3.57 1 86.69 274 SER A CA 1
ATOM 1969 C C . SER A 1 274 ? 25.732 -0.888 4.452 1 86.69 274 SER A C 1
ATOM 1971 O O . SER A 1 274 ? 26.749 -1.583 4.429 1 86.69 274 SER A O 1
ATOM 1973 N N . LYS A 1 275 ? 24.713 -1.205 5.141 1 91.66 275 LYS A N 1
ATOM 1974 C CA . LYS A 1 275 ? 24.708 -2.372 6.018 1 91.66 275 LYS A CA 1
ATOM 1975 C C . LYS A 1 275 ? 24.174 -3.603 5.291 1 91.66 275 LYS A C 1
ATOM 1977 O O . LYS A 1 275 ? 24.156 -4.702 5.851 1 91.66 275 LYS A O 1
ATOM 1982 N N . GLY A 1 276 ? 23.69 -3.415 4.085 1 93.72 276 GLY A N 1
ATOM 1983 C CA . GLY A 1 276 ? 23.347 -4.581 3.287 1 93.72 276 GLY A CA 1
ATOM 1984 C C . GLY A 1 276 ? 21.865 -4.679 2.978 1 93.72 276 GLY A C 1
ATOM 1985 O O . GLY A 1 276 ? 21.416 -5.649 2.365 1 93.72 276 GLY A O 1
ATOM 1986 N N . ALA A 1 277 ? 21.061 -3.727 3.439 1 96.17 277 ALA A N 1
ATOM 1987 C CA . ALA A 1 277 ? 19.658 -3.733 3.033 1 96.17 277 ALA A CA 1
ATOM 1988 C C . ALA A 1 277 ? 19.525 -3.594 1.519 1 96.17 277 ALA A C 1
ATOM 1990 O O . ALA A 1 277 ? 20.284 -2.854 0.888 1 96.17 277 ALA A O 1
ATOM 1991 N N . VAL A 1 278 ? 18.581 -4.288 0.934 1 96.63 278 VAL A N 1
ATOM 1992 C CA . VAL A 1 278 ? 18.384 -4.267 -0.512 1 96.63 278 VAL A CA 1
ATOM 1993 C C . VAL A 1 278 ? 17.086 -3.536 -0.847 1 96.63 278 VAL A C 1
ATOM 1995 O O . VAL A 1 278 ? 16.065 -3.735 -0.183 1 96.63 278 VAL A O 1
ATOM 1998 N N . ASN A 1 279 ? 17.126 -2.664 -1.821 1 95.93 279 ASN A N 1
ATOM 1999 C CA . ASN A 1 279 ? 15.906 -2.031 -2.309 1 95.93 279 ASN A CA 1
ATOM 2000 C C . ASN A 1 279 ? 15.11 -2.969 -3.213 1 95.93 279 ASN A C 1
ATOM 2002 O O . ASN A 1 279 ? 15.688 -3.814 -3.9 1 95.93 279 ASN A O 1
ATOM 2006 N N . SER A 1 280 ? 13.835 -2.731 -3.232 1 97 280 SER A N 1
ATOM 2007 C CA . SER A 1 280 ? 12.966 -3.634 -3.979 1 97 280 SER A CA 1
ATOM 2008 C C . SER A 1 280 ? 12.758 -3.145 -5.408 1 97 280 SER A C 1
ATOM 2010 O O . SER A 1 280 ? 11.946 -3.703 -6.149 1 97 280 SER A O 1
ATOM 2012 N N . THR A 1 281 ? 13.449 -2.018 -5.806 1 95.36 281 THR A N 1
ATOM 2013 C CA . THR A 1 281 ? 13.278 -1.421 -7.126 1 95.36 281 THR A CA 1
ATOM 2014 C C . THR A 1 281 ? 11.811 -1.089 -7.383 1 95.36 281 THR A C 1
ATOM 2016 O O . THR A 1 281 ? 11.28 -0.126 -6.826 1 95.36 281 THR A O 1
ATOM 2019 N N . TYR A 1 282 ? 11.1 -1.927 -8.152 1 96.95 282 TYR A N 1
ATOM 2020 C CA . TYR A 1 282 ? 9.707 -1.613 -8.45 1 96.95 282 TYR A CA 1
ATOM 2021 C C . TYR A 1 282 ? 8.772 -2.656 -7.851 1 96.95 282 TYR A C 1
ATOM 2023 O O . TYR A 1 282 ? 7.553 -2.579 -8.023 1 96.95 282 TYR A O 1
ATOM 2031 N N . PHE A 1 283 ? 9.357 -3.639 -7.127 1 97.77 283 PHE A N 1
ATOM 2032 C CA . PHE A 1 283 ? 8.524 -4.643 -6.474 1 97.77 283 PHE A CA 1
ATOM 2033 C C . PHE A 1 283 ? 7.899 -4.082 -5.202 1 97.77 283 PHE A C 1
ATOM 2035 O O . PHE A 1 283 ? 8.578 -3.436 -4.403 1 97.77 283 PHE A O 1
ATOM 2042 N N . ARG A 1 284 ? 6.655 -4.307 -5.043 1 98.23 284 ARG A N 1
ATOM 2043 C CA . ARG A 1 284 ? 5.999 -3.97 -3.784 1 98.23 284 ARG A CA 1
ATOM 2044 C C . ARG A 1 284 ? 6.063 -5.137 -2.804 1 98.23 284 ARG A C 1
ATOM 2046 O O . ARG A 1 284 ? 6.552 -6.215 -3.146 1 98.23 284 ARG A O 1
ATOM 2053 N N . SER A 1 285 ? 5.597 -4.92 -1.6 1 98.6 285 SER A N 1
ATOM 2054 C CA . SER A 1 285 ? 5.937 -5.747 -0.448 1 98.6 285 SER A CA 1
ATOM 2055 C C . SER A 1 285 ? 5.52 -7.197 -0.666 1 98.6 285 SER A C 1
ATOM 2057 O O . SER A 1 285 ? 6.216 -8.12 -0.236 1 98.6 285 SER A O 1
ATOM 2059 N N . GLY A 1 286 ? 4.376 -7.389 -1.336 1 98.52 286 GLY A N 1
ATOM 2060 C CA . GLY A 1 286 ? 3.923 -8.753 -1.561 1 98.52 286 GLY A CA 1
ATOM 2061 C C . GLY A 1 286 ? 4.899 -9.577 -2.38 1 98.52 286 GLY A C 1
ATOM 2062 O O . GLY A 1 286 ? 5.325 -10.651 -1.951 1 98.52 286 GLY A O 1
ATOM 2063 N N . GLN A 1 287 ? 5.303 -9.084 -3.537 1 98.67 287 GLN A N 1
ATOM 2064 C CA . GLN A 1 287 ? 6.263 -9.791 -4.379 1 98.67 287 GLN A CA 1
ATOM 2065 C C . GLN A 1 287 ? 7.647 -9.811 -3.737 1 98.67 287 GLN A C 1
ATOM 2067 O O . GLN A 1 287 ? 8.362 -10.811 -3.823 1 98.67 287 GLN A O 1
ATOM 2072 N N . ALA A 1 288 ? 8.028 -8.711 -3.077 1 98.74 288 ALA A N 1
ATOM 2073 C CA . ALA A 1 288 ? 9.331 -8.646 -2.422 1 98.74 288 ALA A CA 1
ATOM 2074 C C . ALA A 1 288 ? 9.47 -9.741 -1.368 1 98.74 288 ALA A C 1
ATOM 2076 O O . ALA A 1 288 ? 10.547 -10.32 -1.202 1 98.74 288 ALA A O 1
ATOM 2077 N N . ARG A 1 289 ? 8.418 -10.001 -0.669 1 98.87 289 ARG A N 1
ATOM 2078 C CA . ARG A 1 289 ? 8.437 -11.043 0.353 1 98.87 289 ARG A CA 1
ATOM 2079 C C . ARG A 1 289 ? 8.716 -12.409 -0.265 1 98.87 289 ARG A C 1
ATOM 2081 O O . ARG A 1 289 ? 9.534 -13.174 0.251 1 98.87 289 ARG A O 1
ATOM 2088 N N . VAL A 1 290 ? 8.057 -12.685 -1.365 1 98.84 290 VAL A N 1
ATOM 2089 C CA . VAL A 1 290 ? 8.225 -13.971 -2.033 1 98.84 290 VAL A CA 1
ATOM 2090 C C . VAL A 1 290 ? 9.647 -14.09 -2.576 1 98.84 290 VAL A C 1
ATOM 2092 O O . VAL A 1 290 ? 10.297 -15.126 -2.411 1 98.84 290 VAL A O 1
ATOM 2095 N N . LEU A 1 291 ? 10.157 -13.056 -3.173 1 98.74 291 LEU A N 1
ATOM 2096 C CA . LEU A 1 291 ? 11.505 -13.065 -3.729 1 98.74 291 LEU A CA 1
ATOM 2097 C C . LEU A 1 291 ? 12.547 -13.213 -2.626 1 98.74 291 LEU A C 1
ATOM 2099 O O . LEU A 1 291 ? 13.55 -13.91 -2.801 1 98.74 291 LEU A O 1
ATOM 2103 N N . LEU A 1 292 ? 12.308 -12.551 -1.53 1 98.88 292 LEU A N 1
ATOM 2104 C CA . LEU A 1 292 ? 13.224 -12.712 -0.406 1 98.88 292 LEU A CA 1
ATOM 2105 C C . LEU A 1 292 ? 13.182 -14.14 0.129 1 98.88 292 LEU A C 1
ATOM 2107 O O . LEU A 1 292 ? 14.221 -14.708 0.474 1 98.88 292 LEU A O 1
ATOM 2111 N N . ALA A 1 293 ? 11.989 -14.721 0.227 1 98.89 293 ALA A N 1
ATOM 2112 C CA . ALA A 1 293 ? 11.865 -16.11 0.659 1 98.89 293 ALA A CA 1
ATOM 2113 C C . ALA A 1 293 ? 12.647 -17.043 -0.261 1 98.89 293 ALA A C 1
ATOM 2115 O O . ALA A 1 293 ? 13.329 -17.958 0.206 1 98.89 293 ALA A O 1
ATOM 2116 N N . ILE A 1 294 ? 12.563 -16.805 -1.544 1 98.85 294 ILE A N 1
ATOM 2117 C CA . ILE A 1 294 ? 13.287 -17.617 -2.516 1 98.85 294 ILE A CA 1
ATOM 2118 C C . ILE A 1 294 ? 14.79 -17.435 -2.322 1 98.85 294 ILE A C 1
ATOM 2120 O O . ILE A 1 294 ? 15.549 -18.407 -2.357 1 98.85 294 ILE A O 1
ATOM 2124 N N . ALA A 1 295 ? 15.222 -16.184 -2.141 1 98.68 295 ALA A N 1
ATOM 2125 C CA . ALA A 1 295 ? 16.64 -15.918 -1.911 1 98.68 295 ALA A CA 1
ATOM 2126 C C . ALA A 1 295 ? 17.147 -16.67 -0.684 1 98.68 295 ALA A C 1
ATOM 2128 O O . ALA A 1 295 ? 18.212 -17.291 -0.725 1 98.68 295 ALA A O 1
ATOM 2129 N N . ILE A 1 296 ? 16.368 -16.645 0.38 1 98.73 296 ILE A N 1
ATOM 2130 C CA . ILE A 1 296 ? 16.748 -17.308 1.622 1 98.73 296 ILE A CA 1
ATOM 2131 C C . ILE A 1 296 ? 16.815 -18.818 1.402 1 98.73 296 ILE A C 1
ATOM 2133 O O . ILE A 1 296 ? 17.793 -19.464 1.784 1 98.73 296 ILE A O 1
ATOM 2137 N N . ALA A 1 297 ? 15.804 -19.348 0.773 1 98.71 297 ALA A N 1
ATOM 2138 C CA . ALA A 1 297 ? 15.732 -20.791 0.561 1 98.71 297 ALA A CA 1
ATOM 2139 C C . ALA A 1 297 ? 16.853 -21.267 -0.359 1 98.71 297 ALA A C 1
ATOM 2141 O O . ALA A 1 297 ? 17.394 -22.36 -0.175 1 98.71 297 ALA A O 1
ATOM 2142 N N . SER A 1 298 ? 17.227 -20.493 -1.348 1 97.97 298 SER A N 1
ATOM 2143 C CA . SER A 1 298 ? 18.176 -20.917 -2.372 1 97.97 298 SER A CA 1
ATOM 2144 C C . SER A 1 298 ? 19.597 -20.493 -2.02 1 97.97 298 SER A C 1
ATOM 2146 O O . SER A 1 298 ? 20.561 -20.976 -2.618 1 97.97 298 SER A O 1
ATOM 2148 N N . GLY A 1 299 ? 19.718 -19.51 -1.156 1 97.48 299 GLY A N 1
ATOM 2149 C CA . GLY A 1 299 ? 21.036 -19.052 -0.745 1 97.48 299 GLY A CA 1
ATOM 2150 C C . GLY A 1 299 ? 21.606 -17.981 -1.656 1 97.48 299 GLY A C 1
ATOM 2151 O O . GLY A 1 299 ? 22.738 -17.533 -1.462 1 97.48 299 GLY A O 1
ATOM 2152 N N . VAL A 1 300 ? 20.825 -17.52 -2.619 1 97.1 300 VAL A N 1
ATOM 2153 C CA . VAL A 1 300 ? 21.324 -16.457 -3.486 1 97.1 300 VAL A CA 1
ATOM 2154 C C . VAL A 1 300 ? 21.089 -15.1 -2.828 1 97.1 300 VAL A C 1
ATOM 2156 O O . VAL A 1 300 ? 20.239 -14.971 -1.943 1 97.1 300 VAL A O 1
ATOM 2159 N N . HIS A 1 301 ? 21.895 -14.141 -3.253 1 97.04 301 HIS A N 1
ATOM 2160 C CA . HIS A 1 301 ? 21.706 -12.797 -2.719 1 97.04 301 HIS A CA 1
ATOM 2161 C C . HIS A 1 301 ? 20.395 -12.189 -3.207 1 97.04 301 HIS A C 1
ATOM 2163 O O . HIS A 1 301 ? 20.085 -12.248 -4.399 1 97.04 301 HIS A O 1
ATOM 2169 N N . PRO A 1 302 ? 19.639 -11.581 -2.34 1 96.93 302 PRO A N 1
ATOM 2170 C CA . PRO A 1 302 ? 18.324 -11.061 -2.721 1 96.93 302 PRO A CA 1
ATOM 2171 C C . PRO A 1 302 ? 18.394 -10.079 -3.889 1 96.93 302 PRO A C 1
ATOM 2173 O O . PRO A 1 302 ? 17.479 -10.029 -4.714 1 96.93 302 PRO A O 1
ATOM 2176 N N . ALA A 1 303 ? 19.403 -9.329 -4.031 1 95.43 303 ALA A N 1
ATOM 2177 C CA . ALA A 1 303 ? 19.545 -8.31 -5.067 1 95.43 303 ALA A CA 1
ATOM 2178 C C . ALA A 1 303 ? 19.497 -8.932 -6.46 1 95.43 303 ALA A C 1
ATOM 2180 O O . ALA A 1 303 ? 19.167 -8.257 -7.437 1 95.43 303 ALA A O 1
ATOM 2181 N N . THR A 1 304 ? 19.802 -10.217 -6.583 1 96.32 304 THR A N 1
ATOM 2182 C CA . THR A 1 304 ? 19.824 -10.887 -7.879 1 96.32 304 THR A CA 1
ATOM 2183 C C . THR A 1 304 ? 18.405 -11.165 -8.367 1 96.32 304 THR A C 1
ATOM 2185 O O . THR A 1 304 ? 18.194 -11.455 -9.547 1 96.32 304 THR A O 1
ATOM 2188 N N . LEU A 1 305 ? 17.464 -11.096 -7.456 1 97.22 305 LEU A N 1
ATOM 2189 C CA . LEU A 1 305 ? 16.088 -11.44 -7.796 1 97.22 305 LEU A CA 1
ATOM 2190 C C . LEU A 1 305 ? 15.22 -10.189 -7.879 1 97.22 305 LEU A C 1
ATOM 2192 O O . LEU A 1 305 ? 14.107 -10.234 -8.41 1 97.22 305 LEU A O 1
ATOM 2196 N N . LEU A 1 306 ? 15.74 -9.056 -7.321 1 94.19 306 LEU A N 1
ATOM 2197 C CA . LEU A 1 306 ? 14.962 -7.829 -7.189 1 94.19 306 LEU A CA 1
ATOM 2198 C C . LEU A 1 306 ? 15.416 -6.786 -8.205 1 94.19 306 LEU A C 1
ATOM 2200 O O . LEU A 1 306 ? 16.589 -6.751 -8.583 1 94.19 306 LEU A O 1
ATOM 2204 N N . MET B 1 1 ? -4.463 44.294 5.795 1 89.19 1 MET B N 1
ATOM 2205 C CA . MET B 1 1 ? -4.208 43.473 4.615 1 89.19 1 MET B CA 1
ATOM 2206 C C . MET B 1 1 ? -4.375 41.992 4.937 1 89.19 1 MET B C 1
ATOM 2208 O O . MET B 1 1 ? -4.043 41.55 6.038 1 89.19 1 MET B O 1
ATOM 2212 N N . PRO B 1 2 ? -5.041 41.341 3.999 1 96.23 2 PRO B N 1
ATOM 2213 C CA . PRO B 1 2 ? -5.182 39.906 4.262 1 96.23 2 PRO B CA 1
ATOM 2214 C C . PRO B 1 2 ? -3.838 39.205 4.443 1 96.23 2 PRO B C 1
ATOM 2216 O O . PRO B 1 2 ? -2.838 39.615 3.848 1 96.23 2 PRO B O 1
ATOM 2219 N N . LYS B 1 3 ? -3.816 38.145 5.329 1 97.83 3 LYS B N 1
ATOM 2220 C CA . LYS B 1 3 ? -2.574 37.483 5.718 1 97.83 3 LYS B CA 1
ATOM 2221 C C . LYS B 1 3 ? -2.667 35.974 5.513 1 97.83 3 LYS B C 1
ATOM 2223 O O . LYS B 1 3 ? -3.702 35.367 5.797 1 97.83 3 LYS B O 1
ATOM 2228 N N . VAL B 1 4 ? -1.626 35.434 4.985 1 98.43 4 VAL B N 1
ATOM 2229 C CA . VAL B 1 4 ? -1.452 33.985 4.974 1 98.43 4 VAL B CA 1
ATOM 2230 C C . VAL B 1 4 ? -0.304 33.596 5.902 1 98.43 4 VAL B C 1
ATOM 2232 O O . VAL B 1 4 ? 0.779 34.183 5.841 1 98.43 4 VAL B O 1
ATOM 2235 N N . ILE B 1 5 ? -0.552 32.671 6.8 1 98.64 5 ILE B N 1
ATOM 2236 C CA . ILE B 1 5 ? 0.491 32.147 7.675 1 98.64 5 ILE B CA 1
ATOM 2237 C C . ILE B 1 5 ? 1.076 30.871 7.074 1 98.64 5 ILE B C 1
ATOM 2239 O O . ILE B 1 5 ? 0.338 29.955 6.706 1 98.64 5 ILE B O 1
ATOM 2243 N N . VAL B 1 6 ? 2.39 30.817 6.944 1 98.47 6 VAL B N 1
ATOM 2244 C CA . VAL B 1 6 ? 3.099 29.631 6.475 1 98.47 6 VAL B CA 1
ATOM 2245 C C . VAL B 1 6 ? 3.78 28.937 7.653 1 98.47 6 VAL B C 1
ATOM 2247 O O . VAL B 1 6 ? 4.722 29.475 8.239 1 98.47 6 VAL B O 1
ATOM 2250 N N . LEU B 1 7 ? 3.274 27.772 7.96 1 98.2 7 LEU B N 1
ATOM 2251 C CA . LEU B 1 7 ? 3.89 26.918 8.969 1 98.2 7 LEU B CA 1
ATOM 2252 C C . LEU B 1 7 ? 4.907 25.974 8.335 1 98.2 7 LEU B C 1
ATOM 2254 O O . LEU B 1 7 ? 4.564 25.191 7.447 1 98.2 7 LEU B O 1
ATOM 2258 N N . THR B 1 8 ? 6.13 26 8.796 1 96.52 8 THR B N 1
ATOM 2259 C CA . THR B 1 8 ? 7.157 25.142 8.215 1 96.52 8 THR B CA 1
ATOM 2260 C C . THR B 1 8 ? 7.534 24.021 9.179 1 96.52 8 THR B C 1
ATOM 2262 O O . THR B 1 8 ? 7.76 24.265 10.366 1 96.52 8 THR B O 1
ATOM 2265 N N . THR B 1 9 ? 7.555 22.79 8.663 1 94.06 9 THR B N 1
ATOM 2266 C CA . THR B 1 9 ? 7.888 21.638 9.494 1 94.06 9 THR B CA 1
ATOM 2267 C C . THR B 1 9 ? 9.099 20.899 8.933 1 94.06 9 THR B C 1
ATOM 2269 O O . THR B 1 9 ? 9.393 19.776 9.347 1 94.06 9 THR B O 1
ATOM 2272 N N . GLY B 1 10 ? 9.725 21.496 7.981 1 87.74 10 GLY B N 1
ATOM 2273 C CA . GLY B 1 10 ? 10.839 20.846 7.31 1 87.74 10 GLY B CA 1
ATOM 2274 C C . GLY B 1 10 ? 10.452 20.216 5.985 1 87.74 10 GLY B C 1
ATOM 2275 O O . GLY B 1 10 ? 9.617 20.756 5.255 1 87.74 10 GLY B O 1
ATOM 2276 N N . GLY B 1 11 ? 11.249 19.127 5.698 1 89.17 11 GLY B N 1
ATOM 2277 C CA . GLY B 1 11 ? 10.998 18.436 4.444 1 89.17 11 GLY B CA 1
ATOM 2278 C C . GLY B 1 11 ? 11.982 18.806 3.351 1 89.17 11 GLY B C 1
ATOM 2279 O O . GLY B 1 11 ? 12.79 19.722 3.52 1 89.17 11 GLY B O 1
ATOM 2280 N N . THR B 1 12 ? 11.811 18.141 2.347 1 87.67 12 THR B N 1
ATOM 2281 C CA . THR B 1 12 ? 12.726 18.264 1.217 1 87.67 12 THR B CA 1
ATOM 2282 C C . THR B 1 12 ? 12.755 19.699 0.698 1 87.67 12 THR B C 1
ATOM 2284 O O . THR B 1 12 ? 13.801 20.187 0.266 1 87.67 12 THR B O 1
ATOM 2287 N N . LEU B 1 13 ? 11.657 20.336 0.79 1 91.44 13 LEU B N 1
ATOM 2288 C CA . LEU B 1 13 ? 11.526 21.696 0.281 1 91.44 13 LEU B CA 1
ATOM 2289 C C . LEU B 1 13 ? 12.472 22.643 1.011 1 91.44 13 LEU B C 1
ATOM 2291 O O . LEU B 1 13 ? 12.872 23.673 0.463 1 91.44 13 LEU B O 1
ATOM 2295 N N . SER B 1 14 ? 12.905 22.292 2.18 1 91.59 14 SER B N 1
ATOM 2296 C CA . SER B 1 14 ? 13.769 23.144 2.99 1 91.59 14 SER B CA 1
ATOM 2297 C C . SER B 1 14 ? 15.174 22.561 3.1 1 91.59 14 SER B C 1
ATOM 2299 O O . SER B 1 14 ? 15.965 22.988 3.943 1 91.59 14 SER B O 1
ATOM 2301 N N . CYS B 1 15 ? 15.43 21.57 2.312 1 90.42 15 CYS B N 1
ATOM 2302 C CA . CYS B 1 15 ? 16.724 20.9 2.383 1 90.42 15 CYS B CA 1
ATOM 2303 C C . CYS B 1 15 ? 17.563 21.2 1.147 1 90.42 15 CYS B C 1
ATOM 2305 O O . CYS B 1 15 ? 17.022 21.519 0.087 1 90.42 15 CYS B O 1
ATOM 2307 N N . THR B 1 16 ? 18.858 21.121 1.329 1 91.7 16 THR B N 1
ATOM 2308 C CA . THR B 1 16 ? 19.802 21.084 0.218 1 91.7 16 THR B CA 1
ATOM 2309 C C . THR B 1 16 ? 20.537 19.747 0.177 1 91.7 16 THR B C 1
ATOM 2311 O O . THR B 1 16 ? 20.778 19.133 1.218 1 91.7 16 THR B O 1
ATOM 2314 N N . ALA B 1 17 ? 20.8 19.32 -1.006 1 87.5 17 ALA B N 1
ATOM 2315 C CA . ALA B 1 17 ? 21.577 18.092 -1.156 1 87.5 17 ALA B CA 1
ATOM 2316 C C . ALA B 1 17 ? 23.071 18.368 -1.017 1 87.5 17 ALA B C 1
ATOM 2318 O O . ALA B 1 17 ? 23.591 19.318 -1.607 1 87.5 17 ALA B O 1
ATOM 2319 N N . ASP B 1 18 ? 23.69 17.57 -0.265 1 84.83 18 ASP B N 1
ATOM 2320 C CA . ASP B 1 18 ? 25.145 17.67 -0.209 1 84.83 18 ASP B CA 1
ATOM 2321 C C . ASP B 1 18 ? 25.792 16.909 -1.364 1 84.83 18 ASP B C 1
ATOM 2323 O O . ASP B 1 18 ? 25.096 16.335 -2.204 1 84.83 18 ASP B O 1
ATOM 2327 N N . PRO B 1 19 ? 27.084 17 -1.449 1 80.45 19 PRO B N 1
ATOM 2328 C CA . PRO B 1 19 ? 27.751 16.356 -2.583 1 80.45 19 PRO B CA 1
ATOM 2329 C C . PRO B 1 19 ? 27.477 14.856 -2.655 1 80.45 19 PRO B C 1
ATOM 2331 O O . PRO B 1 19 ? 27.574 14.258 -3.729 1 80.45 19 PRO B O 1
ATOM 2334 N N . ASN B 1 20 ? 27.173 14.312 -1.574 1 74.46 20 ASN B N 1
ATOM 2335 C CA . ASN B 1 20 ? 26.887 12.881 -1.555 1 74.46 20 ASN B CA 1
ATOM 2336 C C . ASN B 1 20 ? 25.396 12.606 -1.732 1 74.46 20 ASN B C 1
ATOM 2338 O O . ASN B 1 20 ? 24.962 11.454 -1.672 1 74.46 20 ASN B O 1
ATOM 2342 N N . GLY B 1 21 ? 24.593 13.648 -1.839 1 73.71 21 GLY B N 1
ATOM 2343 C CA . GLY B 1 21 ? 23.175 13.476 -2.113 1 73.71 21 GLY B CA 1
ATOM 2344 C C . GLY B 1 21 ? 22.319 13.489 -0.861 1 73.71 21 GLY B C 1
ATOM 2345 O O . GLY B 1 21 ? 21.094 13.382 -0.939 1 73.71 21 GLY B O 1
ATOM 2346 N N . ALA B 1 22 ? 23.016 13.551 0.252 1 75.72 22 ALA B N 1
ATOM 2347 C CA . ALA B 1 22 ? 22.281 13.605 1.513 1 75.72 22 ALA B CA 1
ATOM 2348 C C . ALA B 1 22 ? 21.551 14.937 1.666 1 75.72 22 ALA B C 1
ATOM 2350 O O . ALA B 1 22 ? 22.096 15.992 1.334 1 75.72 22 ALA B O 1
ATOM 2351 N N . LEU B 1 23 ? 20.335 14.884 2.081 1 82 23 LEU B N 1
ATOM 2352 C CA . LEU B 1 23 ? 19.522 16.082 2.254 1 82 23 LEU B CA 1
ATOM 2353 C C . LEU B 1 23 ? 19.719 16.678 3.643 1 82 23 LEU B C 1
ATOM 2355 O O . LEU B 1 23 ? 19.551 15.986 4.65 1 82 23 LEU B O 1
ATOM 2359 N N . ILE B 1 24 ? 20.065 17.907 3.693 1 83.4 24 ILE B N 1
ATOM 2360 C CA . ILE B 1 24 ? 20.29 18.632 4.939 1 83.4 24 ILE B CA 1
ATOM 2361 C C . ILE B 1 24 ? 19.347 19.831 5.015 1 83.4 24 ILE B C 1
ATOM 2363 O O . ILE B 1 24 ? 19.211 20.583 4.048 1 83.4 24 ILE B O 1
ATOM 2367 N N . PRO B 1 25 ? 18.709 19.896 6.124 1 86.6 25 PRO B N 1
ATOM 2368 C CA . PRO B 1 25 ? 17.845 21.069 6.28 1 86.6 25 PRO B CA 1
ATOM 2369 C C . PRO B 1 25 ? 18.634 22.368 6.424 1 86.6 25 PRO B C 1
ATOM 2371 O O . PRO B 1 25 ? 19.254 22.606 7.464 1 86.6 25 PRO B O 1
ATOM 2374 N N . THR B 1 26 ? 18.657 23.256 5.403 1 89.77 26 THR B N 1
ATOM 2375 C CA . THR B 1 26 ? 19.525 24.428 5.428 1 89.77 26 THR B CA 1
ATOM 2376 C C . THR B 1 26 ? 18.735 25.693 5.105 1 89.77 26 THR B C 1
ATOM 2378 O O . THR B 1 26 ? 19.247 26.805 5.249 1 89.77 26 THR B O 1
ATOM 2381 N N . VAL B 1 27 ? 17.568 25.567 4.669 1 92.56 27 VAL B N 1
ATOM 2382 C CA . VAL B 1 27 ? 16.809 26.712 4.176 1 92.56 27 VAL B CA 1
ATOM 2383 C C . VAL B 1 27 ? 15.726 27.086 5.185 1 92.56 27 VAL B C 1
ATOM 2385 O O . VAL B 1 27 ? 14.886 26.256 5.54 1 92.56 27 VAL B O 1
ATOM 2388 N N . SER B 1 28 ? 15.738 28.305 5.567 1 93.34 28 SER B N 1
ATOM 2389 C CA . SER B 1 28 ? 14.746 28.766 6.533 1 93.34 28 SER B CA 1
ATOM 2390 C C . SER B 1 28 ? 13.4 29.022 5.864 1 93.34 28 SER B C 1
ATOM 2392 O O . SER B 1 28 ? 13.325 29.166 4.642 1 93.34 28 SER B O 1
ATOM 2394 N N . GLY B 1 29 ? 12.385 29.066 6.719 1 94.35 29 GLY B N 1
ATOM 2395 C CA . GLY B 1 29 ? 11.069 29.405 6.2 1 94.35 29 GLY B CA 1
ATOM 2396 C C . GLY B 1 29 ? 11.033 30.747 5.494 1 94.35 29 GLY B C 1
ATOM 2397 O O . GLY B 1 29 ? 10.403 30.885 4.444 1 94.35 29 GLY B O 1
ATOM 2398 N N . ASP B 1 30 ? 11.732 31.744 6.046 1 94.74 30 ASP B N 1
ATOM 2399 C CA . ASP B 1 30 ? 11.758 33.077 5.453 1 94.74 30 ASP B CA 1
ATOM 2400 C C . ASP B 1 30 ? 12.437 33.057 4.085 1 94.74 30 ASP B C 1
ATOM 2402 O O . ASP B 1 30 ? 11.994 33.736 3.156 1 94.74 30 ASP B O 1
ATOM 2406 N N . GLU B 1 31 ? 13.498 32.295 4.012 1 94.39 31 GLU B N 1
ATOM 2407 C CA . GLU B 1 31 ? 14.192 32.168 2.734 1 94.39 31 GLU B CA 1
ATOM 2408 C C . GLU B 1 31 ? 13.303 31.499 1.689 1 94.39 31 GLU B C 1
ATOM 2410 O O . GLU B 1 31 ? 13.328 31.873 0.514 1 94.39 31 GLU B O 1
ATOM 2415 N N . LEU B 1 32 ? 12.542 30.516 2.133 1 94.47 32 LEU B N 1
ATOM 2416 C CA . LEU B 1 32 ? 11.635 29.801 1.241 1 94.47 32 LEU B CA 1
ATOM 2417 C C . LEU B 1 32 ? 10.581 30.742 0.669 1 94.47 32 LEU B C 1
ATOM 2419 O O . LEU B 1 32 ? 10.243 30.657 -0.514 1 94.47 32 LEU B O 1
ATOM 2423 N N . VAL B 1 33 ? 10.107 31.679 1.46 1 96.21 33 VAL B N 1
ATOM 2424 C CA . VAL B 1 33 ? 8.926 32.46 1.107 1 96.21 33 VAL B CA 1
ATOM 2425 C C . VAL B 1 33 ? 9.351 33.77 0.447 1 96.21 33 VAL B C 1
ATOM 2427 O O . VAL B 1 33 ? 8.546 34.429 -0.215 1 96.21 33 VAL B O 1
ATOM 2430 N N . ALA B 1 34 ? 10.546 34.231 0.605 1 94.99 34 ALA B N 1
ATOM 2431 C CA . ALA B 1 34 ? 11.022 35.545 0.182 1 94.99 34 ALA B CA 1
ATOM 2432 C C . ALA B 1 34 ? 10.704 35.797 -1.289 1 94.99 34 ALA B C 1
ATOM 2434 O O . ALA B 1 34 ? 10.086 36.808 -1.632 1 94.99 34 ALA B O 1
ATOM 2435 N N . PRO B 1 35 ? 11.073 34.845 -2.145 1 93.53 35 PRO B N 1
ATOM 2436 C CA . PRO B 1 35 ? 10.777 35.1 -3.557 1 93.53 35 PRO B CA 1
ATOM 2437 C C . PRO B 1 35 ? 9.278 35.154 -3.845 1 93.53 35 PRO B C 1
ATOM 2439 O O . PRO B 1 35 ? 8.851 35.823 -4.789 1 93.53 35 PRO B O 1
ATOM 2442 N N . ILE B 1 36 ? 8.534 34.498 -3.1 1 95.09 36 ILE B N 1
ATOM 2443 C CA . ILE B 1 36 ? 7.092 34.408 -3.302 1 95.09 36 ILE B CA 1
ATOM 2444 C C . ILE B 1 36 ? 6.418 35.678 -2.787 1 95.09 36 ILE B C 1
ATOM 2446 O O . ILE B 1 36 ? 5.469 36.176 -3.397 1 95.09 36 ILE B O 1
ATOM 2450 N N . ARG B 1 37 ? 6.876 36.189 -1.668 1 94.73 37 ARG B N 1
ATOM 2451 C CA . ARG B 1 37 ? 6.347 37.422 -1.094 1 94.73 37 ARG B CA 1
ATOM 2452 C C . ARG B 1 37 ? 6.354 38.551 -2.119 1 94.73 37 ARG B C 1
ATOM 2454 O O . ARG B 1 37 ? 5.41 39.341 -2.188 1 94.73 37 ARG B O 1
ATOM 2461 N N . GLN B 1 38 ? 7.348 38.542 -2.863 1 93.5 38 GLN B N 1
ATOM 2462 C CA . GLN B 1 38 ? 7.496 39.6 -3.857 1 93.5 38 GLN B CA 1
ATOM 2463 C C . GLN B 1 38 ? 6.398 39.52 -4.913 1 93.5 38 GLN B C 1
ATOM 2465 O O . GLN B 1 38 ? 5.953 40.546 -5.433 1 93.5 38 GLN B O 1
ATOM 2470 N N . ARG B 1 39 ? 5.968 38.353 -5.139 1 92.91 39 ARG B N 1
ATOM 2471 C CA . ARG B 1 39 ? 4.957 38.145 -6.17 1 92.91 39 ARG B CA 1
ATOM 2472 C C . ARG B 1 39 ? 3.581 38.588 -5.685 1 92.91 39 ARG B C 1
ATOM 2474 O O . ARG B 1 39 ? 2.687 38.85 -6.493 1 92.91 39 ARG B O 1
ATOM 2481 N N . PHE B 1 40 ? 3.409 38.674 -4.402 1 93.4 40 PHE B N 1
ATOM 2482 C CA . PHE B 1 40 ? 2.124 39.058 -3.83 1 93.4 40 PHE B CA 1
ATOM 2483 C C . PHE B 1 40 ? 2.186 40.469 -3.257 1 93.4 40 PHE B C 1
ATOM 2485 O O . PHE B 1 40 ? 1.292 40.885 -2.517 1 93.4 40 PHE B O 1
ATOM 2492 N N . ALA B 1 41 ? 3.194 41.167 -3.478 1 86.45 41 ALA B N 1
ATOM 2493 C CA . ALA B 1 41 ? 3.422 42.478 -2.875 1 86.45 41 ALA B CA 1
ATOM 2494 C C . ALA B 1 41 ? 2.207 43.383 -3.057 1 86.45 41 ALA B C 1
ATOM 2496 O O . ALA B 1 41 ? 1.674 43.503 -4.162 1 86.45 41 ALA B O 1
ATOM 2497 N N . GLY B 1 42 ? 1.775 43.908 -1.885 1 88.25 42 GLY B N 1
ATOM 2498 C CA . GLY B 1 42 ? 0.669 44.852 -1.888 1 88.25 42 GLY B CA 1
ATOM 2499 C C . GLY B 1 42 ? -0.69 44.179 -1.875 1 88.25 42 GLY B C 1
ATOM 2500 O O . GLY B 1 42 ? -1.714 44.839 -1.684 1 88.25 42 GLY B O 1
ATOM 2501 N N . ALA B 1 43 ? -0.702 42.879 -1.986 1 92.16 43 ALA B N 1
ATOM 2502 C CA . ALA B 1 43 ? -1.986 42.191 -2.096 1 92.16 43 ALA B CA 1
ATOM 2503 C C . ALA B 1 43 ? -2.196 41.231 -0.928 1 92.16 43 ALA B C 1
ATOM 2505 O O . ALA B 1 43 ? -3.33 40.997 -0.505 1 92.16 43 ALA B O 1
ATOM 2506 N N . LEU B 1 44 ? -1.094 40.719 -0.473 1 95.84 44 LEU B N 1
ATOM 2507 C CA . LEU B 1 44 ? -1.158 39.667 0.536 1 95.84 44 LEU B CA 1
ATOM 2508 C C . LEU B 1 44 ? 0.072 39.702 1.437 1 95.84 44 LEU B C 1
ATOM 2510 O O . LEU B 1 44 ? 1.201 39.796 0.95 1 95.84 44 LEU B O 1
ATOM 2514 N N . ASP B 1 45 ? -0.099 39.718 2.721 1 96.58 45 ASP B N 1
ATOM 2515 C CA . ASP B 1 45 ? 1.004 39.547 3.662 1 96.58 45 ASP B CA 1
ATOM 2516 C C . ASP B 1 45 ? 1.256 38.069 3.95 1 96.58 45 ASP B C 1
ATOM 2518 O O . ASP B 1 45 ? 0.315 37.304 4.167 1 96.58 45 ASP B O 1
ATOM 2522 N N . ILE B 1 46 ? 2.466 37.691 3.896 1 97.72 46 ILE B N 1
ATOM 2523 C CA . ILE B 1 46 ? 2.849 36.311 4.173 1 97.72 46 ILE B CA 1
ATOM 2524 C C . ILE B 1 46 ? 3.755 36.264 5.402 1 97.72 46 ILE B C 1
ATOM 2526 O O . ILE B 1 46 ? 4.83 36.869 5.412 1 97.72 46 ILE B O 1
ATOM 2530 N N . GLU B 1 47 ? 3.376 35.606 6.414 1 97.31 47 GLU B N 1
ATOM 2531 C CA . GLU B 1 47 ? 4.145 35.447 7.645 1 97.31 47 GLU B CA 1
ATOM 2532 C C . GLU B 1 47 ? 4.548 33.991 7.86 1 97.31 47 GLU B C 1
ATOM 2534 O O . GLU B 1 47 ? 3.744 33.081 7.646 1 97.31 47 GLU B O 1
ATOM 2539 N N . VAL B 1 48 ? 5.776 33.794 8.293 1 97.5 48 VAL B N 1
ATOM 2540 C CA . VAL B 1 48 ? 6.309 32.45 8.489 1 97.5 48 VAL B CA 1
ATOM 2541 C C . VAL B 1 48 ? 6.35 32.123 9.98 1 97.5 48 VAL B C 1
ATOM 2543 O O . VAL B 1 48 ? 6.758 32.955 10.794 1 97.5 48 VAL B O 1
ATOM 2546 N N . CYS B 1 49 ? 5.862 30.975 10.299 1 96.89 49 CYS B N 1
ATOM 2547 C CA . CYS B 1 49 ? 6.019 30.38 11.621 1 96.89 49 CYS B CA 1
ATOM 2548 C C . CYS B 1 49 ? 6.755 29.048 11.536 1 96.89 49 CYS B C 1
ATOM 2550 O O . CYS B 1 49 ? 6.209 28.064 11.033 1 96.89 49 CYS B O 1
ATOM 2552 N N . GLU B 1 50 ? 7.927 28.993 12.04 1 94.43 50 GLU B N 1
ATOM 2553 C CA . GLU B 1 50 ? 8.715 27.765 12.009 1 94.43 50 GLU B CA 1
ATOM 2554 C C . GLU B 1 50 ? 8.4 26.876 13.209 1 94.43 50 GLU B C 1
ATOM 2556 O O . GLU B 1 50 ? 8.597 27.281 14.357 1 94.43 50 GLU B O 1
ATOM 2561 N N . LEU B 1 51 ? 7.949 25.733 12.979 1 91.93 51 LEU B N 1
ATOM 2562 C CA . LEU B 1 51 ? 7.583 24.822 14.058 1 91.93 51 LEU B CA 1
ATOM 2563 C C . LEU B 1 51 ? 8.721 23.852 14.36 1 91.93 51 LEU B C 1
ATOM 2565 O O . LEU B 1 51 ? 9.193 23.777 15.497 1 91.93 51 LEU B O 1
ATOM 2569 N N . HIS B 1 52 ? 8.907 22.919 13.347 1 81.29 52 HIS B N 1
ATOM 2570 C CA . HIS B 1 52 ? 9.906 21.865 13.48 1 81.29 52 HIS B CA 1
ATOM 2571 C C . HIS B 1 52 ? 10.749 21.742 12.215 1 81.29 52 HIS B C 1
ATOM 2573 O O . HIS B 1 52 ? 10.463 22.393 11.208 1 81.29 52 HIS B O 1
ATOM 2579 N N . ARG B 1 53 ? 11.851 21.327 12.331 1 80.73 53 ARG B N 1
ATOM 2580 C CA . ARG B 1 53 ? 12.636 20.824 11.209 1 80.73 53 ARG B CA 1
ATOM 2581 C C . ARG B 1 53 ? 12.825 19.314 11.305 1 80.73 53 ARG B C 1
ATOM 2583 O O . ARG B 1 53 ? 13.887 18.841 11.715 1 80.73 53 ARG B O 1
ATOM 2590 N N . LEU B 1 54 ? 11.735 18.67 10.911 1 82.12 54 LEU B N 1
ATOM 2591 C CA . LEU B 1 54 ? 11.697 17.24 11.195 1 82.12 54 LEU B CA 1
ATOM 2592 C C . LEU B 1 54 ? 11.731 16.428 9.904 1 82.12 54 LEU B C 1
ATOM 2594 O O . LEU B 1 54 ? 11.235 16.879 8.869 1 82.12 54 LEU B O 1
ATOM 2598 N N . ASP B 1 55 ? 12.38 15.29 10.002 1 87.42 55 ASP B N 1
ATOM 2599 C CA . ASP B 1 55 ? 12.189 14.241 9.005 1 87.42 55 ASP B CA 1
ATOM 2600 C C . ASP B 1 55 ? 10.777 13.664 9.078 1 87.42 55 ASP B C 1
ATOM 2602 O O . ASP B 1 55 ? 10.38 13.109 10.104 1 87.42 55 ASP B O 1
ATOM 2606 N N . SER B 1 56 ? 10.099 13.827 7.964 1 92.24 56 SER B N 1
ATOM 2607 C CA . SER B 1 56 ? 8.688 13.457 7.987 1 92.24 56 SER B CA 1
ATOM 2608 C C . SER B 1 56 ? 8.512 11.963 8.241 1 92.24 56 SER B C 1
ATOM 2610 O O . SER B 1 56 ? 7.442 11.522 8.663 1 92.24 56 SER B O 1
ATOM 2612 N N . SER B 1 57 ? 9.484 11.121 7.979 1 92.68 57 SER B N 1
ATOM 2613 C CA . SER B 1 57 ? 9.415 9.692 8.263 1 92.68 57 SER B CA 1
ATOM 2614 C C . SER B 1 57 ? 9.503 9.42 9.761 1 92.68 57 SER B C 1
ATOM 2616 O O . SER B 1 57 ? 9.19 8.318 10.217 1 92.68 57 SER B O 1
ATOM 2618 N N . SER B 1 58 ? 9.864 10.414 10.516 1 93.51 58 SER B N 1
ATOM 2619 C CA . SER B 1 58 ? 10.026 10.236 11.955 1 93.51 58 SER B CA 1
ATOM 2620 C C . SER B 1 58 ? 8.964 11.008 12.731 1 93.51 58 SER B C 1
ATOM 2622 O O . SER B 1 58 ? 8.984 11.034 13.963 1 93.51 58 SER B O 1
ATOM 2624 N N . MET B 1 59 ? 8.12 11.614 12.008 1 95.5 59 MET B N 1
ATOM 2625 C CA . MET B 1 59 ? 7.069 12.38 12.671 1 95.5 59 MET B CA 1
ATOM 2626 C C . MET B 1 59 ? 6.161 11.466 13.487 1 95.5 59 MET B C 1
ATOM 2628 O O . MET B 1 59 ? 5.801 10.378 13.035 1 95.5 59 MET B O 1
ATOM 2632 N N . THR B 1 60 ? 5.795 11.898 14.658 1 96.8 60 THR B N 1
ATOM 2633 C CA . THR B 1 60 ? 4.935 11.148 15.567 1 96.8 60 THR B CA 1
ATOM 2634 C C . THR B 1 60 ? 3.577 11.829 15.711 1 96.8 60 THR B C 1
ATOM 2636 O O . THR B 1 60 ? 3.363 12.919 15.176 1 96.8 60 THR B O 1
ATOM 2639 N N . LEU B 1 61 ? 2.655 11.203 16.449 1 98.19 61 LEU B N 1
ATOM 2640 C CA . LEU B 1 61 ? 1.36 11.81 16.734 1 98.19 61 LEU B CA 1
ATOM 2641 C C . LEU B 1 61 ? 1.523 13.061 17.591 1 98.19 61 LEU B C 1
ATOM 2643 O O . LEU B 1 61 ? 0.722 13.994 17.494 1 98.19 61 LEU B O 1
ATOM 2647 N N . ARG B 1 62 ? 2.594 13.136 18.363 1 97.46 62 ARG B N 1
ATOM 2648 C CA . ARG B 1 62 ? 2.904 14.351 19.109 1 97.46 62 ARG B CA 1
ATOM 2649 C C . ARG B 1 62 ? 3.2 15.512 18.166 1 97.46 62 ARG B C 1
ATOM 2651 O O . ARG B 1 62 ? 2.762 16.64 18.404 1 97.46 62 ARG B O 1
ATOM 2658 N N . ASP B 1 63 ? 3.977 15.249 17.167 1 97.19 63 ASP B N 1
ATOM 2659 C CA . ASP B 1 63 ? 4.278 16.28 16.178 1 97.19 63 ASP B CA 1
ATOM 2660 C C . ASP B 1 63 ? 3.008 16.76 15.48 1 97.19 63 ASP B C 1
ATOM 2662 O O . ASP B 1 63 ? 2.864 17.95 15.192 1 97.19 63 ASP B O 1
ATOM 2666 N N . ILE B 1 64 ? 2.13 15.849 15.15 1 98 64 ILE B N 1
ATOM 2667 C CA . ILE B 1 64 ? 0.845 16.19 14.549 1 98 64 ILE B CA 1
ATOM 2668 C C . ILE B 1 64 ? 0.066 17.111 15.485 1 98 64 ILE B C 1
ATOM 2670 O O . ILE B 1 64 ? -0.523 18.101 15.044 1 98 64 ILE B O 1
ATOM 2674 N N . ASP B 1 65 ? 0.089 16.82 16.813 1 98.43 65 ASP B N 1
ATOM 2675 C CA . ASP B 1 65 ? -0.57 17.673 17.798 1 98.43 65 ASP B CA 1
ATOM 2676 C C . ASP B 1 65 ? -0.051 19.107 17.716 1 98.43 65 ASP B C 1
ATOM 2678 O O . ASP B 1 65 ? -0.832 20.059 17.774 1 98.43 65 ASP B O 1
ATOM 2682 N N . ASP B 1 66 ? 1.239 19.208 17.575 1 98.05 66 ASP B N 1
ATOM 2683 C CA . ASP B 1 66 ? 1.854 20.53 17.498 1 98.05 66 ASP B CA 1
ATOM 2684 C C . ASP B 1 66 ? 1.355 21.297 16.276 1 98.05 66 ASP B C 1
ATOM 2686 O O . ASP B 1 66 ? 1.088 22.498 16.356 1 98.05 66 ASP B O 1
ATOM 2690 N N . ILE B 1 67 ? 1.229 20.64 15.19 1 98.21 67 ILE B N 1
ATOM 2691 C CA . ILE B 1 67 ? 0.814 21.278 13.946 1 98.21 67 ILE B CA 1
ATOM 2692 C C . ILE B 1 67 ? -0.659 21.67 14.033 1 98.21 67 ILE B C 1
ATOM 2694 O O . ILE B 1 67 ? -1.047 22.754 13.593 1 98.21 67 ILE B O 1
ATOM 2698 N N . VAL B 1 68 ? -1.477 20.773 14.592 1 98.5 68 VAL B N 1
ATOM 2699 C CA . VAL B 1 68 ? -2.886 21.084 14.807 1 98.5 68 VAL B CA 1
ATOM 2700 C C . VAL B 1 68 ? -3.014 22.338 15.668 1 98.5 68 VAL B C 1
ATOM 2702 O O . VAL B 1 68 ? -3.755 23.262 15.325 1 98.5 68 VAL B O 1
ATOM 2705 N N . THR B 1 69 ? -2.264 22.392 16.755 1 98.36 69 THR B N 1
ATOM 2706 C CA . THR B 1 69 ? -2.296 23.53 17.666 1 98.36 69 THR B CA 1
ATOM 2707 C C . THR B 1 69 ? -1.852 24.805 16.955 1 98.36 69 THR B C 1
ATOM 2709 O O . THR B 1 69 ? -2.504 25.845 17.067 1 98.36 69 THR B O 1
ATOM 2712 N N . ALA B 1 70 ? -0.788 24.74 16.208 1 98.4 70 ALA B N 1
ATOM 2713 C CA . ALA B 1 70 ? -0.254 25.902 15.503 1 98.4 70 ALA B CA 1
ATOM 2714 C C . ALA B 1 70 ? -1.252 26.425 14.473 1 98.4 70 ALA B C 1
ATOM 2716 O O . ALA B 1 70 ? -1.389 27.637 14.292 1 98.4 70 ALA B O 1
ATOM 2717 N N . THR B 1 71 ? -1.864 25.532 13.758 1 98.51 71 THR B N 1
ATOM 2718 C CA . THR B 1 71 ? -2.866 25.909 12.767 1 98.51 71 THR B CA 1
ATOM 2719 C C . THR B 1 71 ? -4.016 26.668 13.423 1 98.51 71 THR B C 1
ATOM 2721 O O . THR B 1 71 ? -4.425 27.725 12.939 1 98.51 71 THR B O 1
ATOM 2724 N N . HIS B 1 72 ? -4.517 26.174 14.523 1 98.15 72 HIS B N 1
ATOM 2725 C CA . HIS B 1 72 ? -5.613 26.82 15.238 1 98.15 72 HIS B CA 1
ATOM 2726 C C . HIS B 1 72 ? -5.191 28.182 15.779 1 98.15 72 HIS B C 1
ATOM 2728 O O . HIS B 1 72 ? -5.944 29.154 15.682 1 98.15 72 HIS B O 1
ATOM 2734 N N . ASN B 1 73 ? -3.977 28.25 16.332 1 98.25 73 ASN B N 1
ATOM 2735 C CA . ASN B 1 73 ? -3.46 29.515 16.843 1 98.25 73 ASN B CA 1
ATOM 2736 C C . ASN B 1 73 ? -3.375 30.57 15.744 1 98.25 73 ASN B C 1
ATOM 2738 O O . ASN B 1 73 ? -3.703 31.737 15.97 1 98.25 73 ASN B O 1
ATOM 2742 N N . ALA B 1 74 ? -2.908 30.148 14.584 1 98.42 74 ALA B N 1
ATOM 2743 C CA . ALA B 1 74 ? -2.782 31.067 13.456 1 98.42 74 ALA B CA 1
ATOM 2744 C C . ALA B 1 74 ? -4.135 31.669 13.084 1 98.42 74 ALA B C 1
ATOM 2746 O O . ALA B 1 74 ? -4.223 32.851 12.744 1 98.42 74 ALA B O 1
ATOM 2747 N N . LEU B 1 75 ? -5.173 30.934 13.19 1 98.07 75 LEU B N 1
ATOM 2748 C CA . LEU B 1 75 ? -6.494 31.336 12.719 1 98.07 75 LEU B CA 1
ATOM 2749 C C . LEU B 1 75 ? -7.224 32.15 13.782 1 98.07 75 LEU B C 1
ATOM 2751 O O . LEU B 1 75 ? -8.334 32.633 13.546 1 98.07 75 LEU B O 1
ATOM 2755 N N . GLU B 1 76 ? -6.641 32.3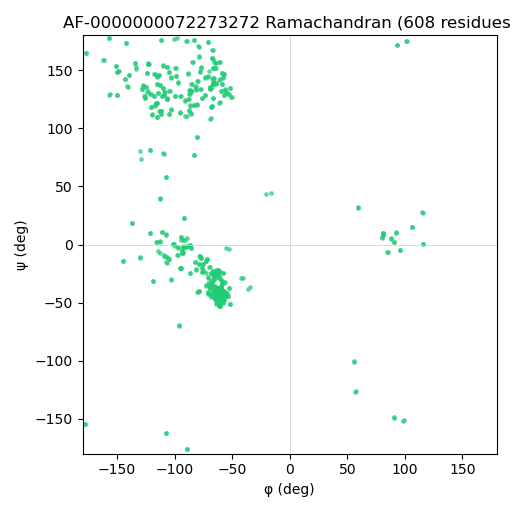33 14.97 1 97.97 76 GLU B N 1
ATOM 2756 C CA . GLU B 1 76 ? -7.203 33.227 15.978 1 97.97 76 GLU B CA 1
ATOM 2757 C C . GLU B 1 76 ? -7.152 34.681 15.516 1 97.97 76 GLU B C 1
ATOM 2759 O O . GLU B 1 76 ? -7.93 35.515 15.986 1 97.97 76 GLU B O 1
ATOM 2764 N N . ASP B 1 77 ? -6.178 34.949 14.635 1 97.88 77 ASP B N 1
ATOM 2765 C CA . ASP B 1 77 ? -6.051 36.277 14.042 1 97.88 77 ASP B CA 1
ATOM 2766 C C . ASP B 1 77 ? -7.032 36.458 12.886 1 97.88 77 ASP B C 1
ATOM 2768 O O . ASP B 1 77 ? -6.906 35.803 11.849 1 97.88 77 ASP B O 1
ATOM 2772 N N . ASP B 1 78 ? -7.911 37.404 12.951 1 97.18 78 ASP B N 1
ATOM 2773 C CA . ASP B 1 78 ? -8.979 37.61 11.978 1 97.18 78 ASP B CA 1
ATOM 2774 C C . ASP B 1 78 ? -8.418 38.075 10.636 1 97.18 78 ASP B C 1
ATOM 2776 O O . ASP B 1 78 ? -9.093 37.981 9.609 1 97.18 78 ASP B O 1
ATOM 2780 N N . SER B 1 79 ? -7.24 38.577 10.67 1 97.8 79 SER B N 1
ATOM 2781 C CA . SER B 1 79 ? -6.654 39.058 9.424 1 97.8 79 SER B CA 1
ATOM 2782 C C . SER B 1 79 ? -6.112 37.904 8.586 1 97.8 79 SER B C 1
ATOM 2784 O O . SER B 1 79 ? -5.815 38.076 7.402 1 97.8 79 SER B O 1
ATOM 2786 N N . VAL B 1 80 ? -5.952 36.783 9.235 1 98.55 80 VAL B N 1
ATOM 2787 C CA . VAL B 1 80 ? -5.473 35.607 8.516 1 98.55 80 VAL B CA 1
ATOM 2788 C C . VAL B 1 80 ? -6.589 35.05 7.635 1 98.55 80 VAL B C 1
ATOM 2790 O O . VAL B 1 80 ? -7.7 34.802 8.111 1 98.55 80 VAL B O 1
ATOM 2793 N N . VAL B 1 81 ? -6.275 34.839 6.327 1 98.38 81 VAL B N 1
ATOM 2794 C CA . VAL B 1 81 ? -7.298 34.385 5.391 1 98.38 81 VAL B CA 1
ATOM 2795 C C . VAL B 1 81 ? -7.065 32.917 5.042 1 98.38 81 VAL B C 1
ATOM 2797 O O . VAL B 1 81 ? -7.926 32.27 4.44 1 98.38 81 VAL B O 1
ATOM 2800 N N . GLY B 1 82 ? -5.932 32.359 5.423 1 98.63 82 GLY B N 1
ATOM 2801 C CA . GLY B 1 82 ? -5.592 30.962 5.199 1 98.63 82 GLY B CA 1
ATOM 2802 C C . GLY B 1 82 ? -4.258 30.568 5.804 1 98.63 82 GLY B C 1
ATOM 2803 O O . GLY B 1 82 ? -3.475 31.43 6.208 1 98.63 82 GLY B O 1
ATOM 2804 N N . VAL B 1 83 ? -4.009 29.331 5.923 1 98.85 83 VAL B N 1
ATOM 2805 C CA . VAL B 1 83 ? -2.772 28.771 6.457 1 98.85 83 VAL B CA 1
ATOM 2806 C C . VAL B 1 83 ? -2.163 27.802 5.446 1 98.85 83 VAL B C 1
ATOM 2808 O O . VAL B 1 83 ? -2.879 27.013 4.824 1 98.85 83 VAL B O 1
ATOM 2811 N N . VAL B 1 84 ? -0.887 27.896 5.252 1 98.84 84 VAL B N 1
ATOM 2812 C CA . VAL B 1 84 ? -0.134 26.94 4.445 1 98.84 84 VAL B CA 1
ATOM 2813 C C . VAL B 1 84 ? 0.851 26.18 5.33 1 98.84 84 VAL B C 1
ATOM 2815 O O . VAL B 1 84 ? 1.564 26.783 6.136 1 98.84 84 VAL B O 1
ATOM 2818 N N . VAL B 1 85 ? 0.855 24.905 5.238 1 98.62 85 VAL B N 1
ATOM 2819 C CA . VAL B 1 85 ? 1.791 24.066 5.98 1 98.62 85 VAL B CA 1
ATOM 2820 C C . VAL B 1 85 ? 2.759 23.39 5.011 1 98.62 85 VAL B C 1
ATOM 2822 O O . VAL B 1 85 ? 2.344 22.598 4.162 1 98.62 85 VAL B O 1
ATOM 2825 N N . THR B 1 86 ? 4.004 23.726 5.113 1 97.81 86 THR B N 1
ATOM 2826 C CA . THR B 1 86 ? 5.018 22.976 4.38 1 97.81 86 THR B CA 1
ATOM 2827 C C . THR B 1 86 ? 5.401 21.705 5.134 1 97.81 86 THR B C 1
ATOM 2829 O O . THR B 1 86 ? 5.579 21.731 6.353 1 97.81 86 THR B O 1
ATOM 2832 N N . HIS B 1 87 ? 5.502 20.621 4.459 1 96.96 87 HIS B N 1
ATOM 2833 C CA . HIS B 1 87 ? 5.631 19.313 5.091 1 96.96 87 HIS B CA 1
ATOM 2834 C C . HIS B 1 87 ? 6.462 18.365 4.232 1 96.96 87 HIS B C 1
ATOM 2836 O O . HIS B 1 87 ? 6.536 18.531 3.012 1 96.96 87 HIS B O 1
ATOM 2842 N N . GLY B 1 88 ? 7.168 17.434 4.889 1 95.88 88 GLY B N 1
ATOM 2843 C CA . GLY B 1 88 ? 7.751 16.344 4.124 1 95.88 88 GLY B CA 1
ATOM 2844 C C . GLY B 1 88 ? 6.713 15.42 3.515 1 95.88 88 GLY B C 1
ATOM 2845 O O . GLY B 1 88 ? 5.665 15.175 4.115 1 95.88 88 GLY B O 1
ATOM 2846 N N . THR B 1 89 ? 7.058 14.793 2.411 1 96.88 89 THR B N 1
ATOM 2847 C CA . THR B 1 89 ? 6.059 14.095 1.61 1 96.88 89 THR B CA 1
ATOM 2848 C C . THR B 1 89 ? 5.789 12.703 2.175 1 96.88 89 THR B C 1
ATOM 2850 O O . THR B 1 89 ? 4.773 12.083 1.854 1 96.88 89 THR B O 1
ATOM 2853 N N . ASP B 1 90 ? 6.594 12.173 3.041 1 95.84 90 ASP B N 1
ATOM 2854 C CA . ASP B 1 90 ? 6.477 10.795 3.507 1 95.84 90 ASP B CA 1
ATOM 2855 C C . ASP B 1 90 ? 5.261 10.624 4.415 1 95.84 90 ASP B C 1
ATOM 2857 O O . ASP B 1 90 ? 4.695 9.532 4.503 1 95.84 90 ASP B O 1
ATOM 2861 N N . SER B 1 91 ? 4.844 11.707 5.111 1 97.25 91 SER B N 1
ATOM 2862 C CA . SER B 1 91 ? 3.748 11.571 6.065 1 97.25 91 SER B CA 1
ATOM 2863 C C . SER B 1 91 ? 2.774 12.739 5.958 1 97.25 91 SER B C 1
ATOM 2865 O O . SER B 1 91 ? 2.027 13.02 6.898 1 97.25 91 SER B O 1
ATOM 2867 N N . LEU B 1 92 ? 2.84 13.437 4.831 1 98.19 92 LEU B N 1
ATOM 2868 C CA . LEU B 1 92 ? 2.004 14.607 4.586 1 98.19 92 LEU B CA 1
ATOM 2869 C C . LEU B 1 92 ? 0.525 14.249 4.687 1 98.19 92 LEU B C 1
ATOM 2871 O O . LEU B 1 92 ? -0.255 14.982 5.298 1 98.19 92 LEU B O 1
ATOM 2875 N N . GLU B 1 93 ? 0.095 13.108 4.164 1 98.07 93 GLU B N 1
ATOM 2876 C CA . GLU B 1 93 ? -1.317 12.738 4.138 1 98.07 93 GLU B CA 1
ATOM 2877 C C . GLU B 1 93 ? -1.843 12.473 5.546 1 98.07 93 GLU B C 1
ATOM 2879 O O . GLU B 1 93 ? -3.001 12.769 5.847 1 98.07 93 GLU B O 1
ATOM 2884 N N . GLU B 1 94 ? -1.018 11.943 6.431 1 98.5 94 GLU B N 1
ATOM 2885 C CA . GLU B 1 94 ? -1.415 11.673 7.809 1 98.5 94 GLU B CA 1
ATOM 2886 C C . GLU B 1 94 ? -1.645 12.968 8.582 1 98.5 94 GLU B C 1
ATOM 2888 O O . GLU B 1 94 ? -2.641 13.103 9.295 1 98.5 94 GLU B O 1
ATOM 2893 N N . THR B 1 95 ? -0.707 13.911 8.406 1 98.5 95 THR B N 1
ATOM 2894 C CA . THR B 1 95 ? -0.855 15.192 9.089 1 98.5 95 THR B CA 1
ATOM 2895 C C . THR B 1 95 ? -2.064 15.953 8.555 1 98.5 95 THR B C 1
ATOM 2897 O O . THR B 1 95 ? -2.836 16.524 9.329 1 98.5 95 THR B O 1
ATOM 2900 N N . ALA B 1 96 ? -2.25 15.927 7.272 1 98.76 96 ALA B N 1
ATOM 2901 C CA . ALA B 1 96 ? -3.328 16.681 6.637 1 98.76 96 ALA B CA 1
ATOM 2902 C C . ALA B 1 96 ? -4.693 16.183 7.102 1 98.76 96 ALA B C 1
ATOM 2904 O O . ALA B 1 96 ? -5.592 16.982 7.377 1 98.76 96 ALA B O 1
ATOM 2905 N N . ILE B 1 97 ? -4.903 14.892 7.215 1 98.6 97 ILE B N 1
ATOM 2906 C CA . ILE B 1 97 ? -6.205 14.361 7.602 1 98.6 97 ILE B CA 1
ATOM 2907 C C . ILE B 1 97 ? -6.486 14.699 9.065 1 98.6 97 ILE B C 1
ATOM 2909 O O . ILE B 1 97 ? -7.635 14.941 9.442 1 98.6 97 ILE B O 1
ATOM 2913 N N . ALA B 1 98 ? -5.45 14.677 9.888 1 98.71 98 ALA B N 1
ATOM 2914 C CA . ALA B 1 98 ? -5.641 15.073 11.281 1 98.71 98 ALA B CA 1
ATOM 2915 C C . ALA B 1 98 ? -6.124 16.518 11.378 1 98.71 98 ALA B C 1
ATOM 2917 O O . ALA B 1 98 ? -7.124 16.801 12.043 1 98.71 98 ALA B O 1
ATOM 2918 N N . VAL B 1 99 ? -5.418 17.396 10.689 1 98.69 99 VAL B N 1
ATOM 2919 C CA . VAL B 1 99 ? -5.792 18.806 10.707 1 98.69 99 VAL B CA 1
ATOM 2920 C C . VAL B 1 99 ? -7.214 18.971 10.176 1 98.69 99 VAL B C 1
ATOM 2922 O O . VAL B 1 99 ? -8.019 19.703 10.755 1 98.69 99 VAL B O 1
ATOM 2925 N N . ASP B 1 100 ? -7.538 18.308 9.091 1 98.58 100 ASP B N 1
ATOM 2926 C CA . ASP B 1 100 ? -8.873 18.373 8.505 1 98.58 100 ASP B CA 1
ATOM 2927 C C . ASP B 1 100 ? -9.939 17.967 9.521 1 98.58 100 ASP B C 1
ATOM 2929 O O . ASP B 1 100 ? -10.992 18.601 9.611 1 98.58 100 ASP B O 1
ATOM 2933 N N . THR B 1 101 ? -9.671 16.924 10.237 1 98.53 101 THR B N 1
ATOM 2934 C CA . THR B 1 101 ? -10.649 16.346 11.152 1 98.53 101 THR B CA 1
ATOM 2935 C C . THR B 1 101 ? -10.909 17.282 12.329 1 98.53 101 THR B C 1
ATOM 2937 O O . THR B 1 101 ? -12.025 17.339 12.849 1 98.53 101 THR B O 1
ATOM 2940 N N . PHE B 1 102 ? -9.907 18.031 12.698 1 98.48 102 PHE B N 1
ATOM 2941 C CA . PHE B 1 102 ? -10.037 18.946 13.826 1 98.48 102 PHE B CA 1
ATOM 2942 C C . PHE B 1 102 ? -10.436 20.338 13.351 1 98.48 102 PHE B C 1
ATOM 2944 O O . PHE B 1 102 ? -10.67 21.234 14.164 1 98.48 102 PHE B O 1
ATOM 2951 N N . HIS B 1 103 ? -10.483 20.521 12.048 1 97.88 103 HIS B N 1
ATOM 2952 C CA . HIS B 1 103 ? -10.616 21.857 11.479 1 97.88 103 HIS B CA 1
ATOM 2953 C C . HIS B 1 103 ? -12.081 22.26 11.354 1 97.88 103 HIS B C 1
ATOM 2955 O O . HIS B 1 103 ? -12.818 21.693 10.544 1 97.88 103 HIS B O 1
ATOM 2961 N N . SER B 1 104 ? -12.522 23.235 12.052 1 96.1 104 SER B N 1
ATOM 2962 C CA . SER B 1 104 ? -13.908 23.691 12.04 1 96.1 104 SER B CA 1
ATOM 2963 C C . SER B 1 104 ? -14.027 25.082 11.425 1 96.1 104 SER B C 1
ATOM 2965 O O . SER B 1 104 ? -15.134 25.584 11.223 1 96.1 104 SER B O 1
ATOM 2967 N N . ASP B 1 105 ? -12.967 25.744 11.131 1 97.29 105 ASP B N 1
ATOM 2968 C CA . ASP B 1 105 ? -12.932 27.084 10.552 1 97.29 105 ASP B CA 1
ATOM 2969 C C . ASP B 1 105 ? -13.192 27.039 9.048 1 97.29 105 ASP B C 1
ATOM 2971 O O . ASP B 1 105 ? -12.712 26.139 8.356 1 97.29 105 ASP B O 1
ATOM 2975 N N . PRO B 1 106 ? -13.951 27.983 8.487 1 97.17 106 PRO B N 1
ATOM 2976 C CA . PRO B 1 106 ? -14.186 27.982 7.041 1 97.17 106 PRO B CA 1
ATOM 2977 C C . PRO B 1 106 ? -12.93 28.316 6.239 1 97.17 106 PRO B C 1
ATOM 2979 O O . PRO B 1 106 ? -12.86 28.02 5.043 1 97.17 106 PRO B O 1
ATOM 2982 N N . ARG B 1 107 ? -11.94 29.046 6.837 1 98.37 107 ARG B N 1
ATOM 2983 C CA . ARG B 1 107 ? -10.716 29.41 6.131 1 98.37 107 ARG B CA 1
ATOM 2984 C C . ARG B 1 107 ? -9.886 28.174 5.8 1 98.37 107 ARG B C 1
ATOM 2986 O O . ARG B 1 107 ? -9.787 27.251 6.611 1 98.37 107 ARG B O 1
ATOM 2993 N N . PRO B 1 108 ? -9.246 28.162 4.664 1 98.15 108 PRO B N 1
ATOM 2994 C CA . PRO B 1 108 ? -8.559 26.951 4.208 1 98.15 108 PRO B CA 1
ATOM 2995 C C . PRO B 1 108 ? -7.223 26.729 4.913 1 98.15 108 PRO B C 1
ATOM 2997 O O . PRO B 1 108 ? -6.556 27.693 5.298 1 98.15 108 PRO B O 1
ATOM 3000 N N . VAL B 1 109 ? -6.869 25.517 5.075 1 98.84 109 VAL B N 1
ATOM 3001 C CA . VAL B 1 109 ? -5.527 25.06 5.421 1 98.84 109 VAL B CA 1
ATOM 3002 C C . VAL B 1 109 ? -4.955 24.224 4.279 1 98.84 109 VAL B C 1
ATOM 3004 O O . VAL B 1 109 ? -5.543 23.214 3.885 1 98.84 109 VAL B O 1
ATOM 3007 N N . VAL B 1 110 ? -3.83 24.647 3.747 1 98.9 110 VAL B N 1
ATOM 3008 C CA . VAL B 1 110 ? -3.28 24.015 2.553 1 98.9 110 VAL B CA 1
ATOM 3009 C C . VAL B 1 110 ? -1.916 23.406 2.872 1 98.9 110 VAL B C 1
ATOM 3011 O O . VAL B 1 110 ? -1.039 24.082 3.414 1 98.9 110 VAL B O 1
ATOM 3014 N N . PHE B 1 111 ? -1.763 22.147 2.539 1 98.84 111 PHE B N 1
ATOM 3015 C CA . PHE B 1 111 ? -0.49 21.452 2.688 1 98.84 111 PHE B CA 1
ATOM 3016 C C . PHE B 1 111 ? 0.26 21.406 1.362 1 98.84 111 PHE B C 1
ATOM 3018 O O . PHE B 1 111 ? -0.348 21.228 0.305 1 98.84 111 PHE B O 1
ATOM 3025 N N . THR B 1 112 ? 1.577 21.491 1.47 1 98.56 112 THR B N 1
ATOM 3026 C CA . THR B 1 112 ? 2.414 21.336 0.285 1 98.56 112 THR B CA 1
ATOM 3027 C C . THR B 1 112 ? 3.825 20.902 0.673 1 98.56 112 THR B C 1
ATOM 3029 O O . THR B 1 112 ? 4.099 20.638 1.845 1 98.56 112 THR B O 1
ATOM 3032 N N . GLY B 1 113 ? 4.691 20.68 -0.21 1 97.39 113 GLY B N 1
ATOM 3033 C CA . GLY B 1 113 ? 6.066 20.226 -0.079 1 97.39 113 GLY B CA 1
ATOM 3034 C C . GLY B 1 113 ? 6.79 20.126 -1.408 1 97.39 113 GLY B C 1
ATOM 3035 O O . GLY B 1 113 ? 6.517 20.897 -2.33 1 97.39 113 GLY B O 1
ATOM 3036 N N . ALA B 1 114 ? 7.79 19.25 -1.387 1 97.11 114 ALA B N 1
ATOM 3037 C CA . ALA B 1 114 ? 8.568 19.097 -2.613 1 97.11 114 ALA B CA 1
ATOM 3038 C C . ALA B 1 114 ? 9.132 17.684 -2.733 1 97.11 114 ALA B C 1
ATOM 3040 O O . ALA B 1 114 ? 9.379 17.02 -1.723 1 97.11 114 ALA B O 1
ATOM 3041 N N . GLN B 1 115 ? 9.258 17.247 -3.953 1 95.63 115 GLN B N 1
ATOM 3042 C CA . GLN B 1 115 ? 9.937 15.991 -4.253 1 95.63 115 GLN B CA 1
ATOM 3043 C C . GLN B 1 115 ? 11.442 16.199 -4.397 1 95.63 115 GLN B C 1
ATOM 3045 O O . GLN B 1 115 ? 12.224 15.268 -4.194 1 95.63 115 GLN B O 1
ATOM 3050 N N . LYS B 1 116 ? 11.81 17.392 -4.721 1 95.33 116 LYS B N 1
ATOM 3051 C CA . LYS B 1 116 ? 13.204 17.736 -4.983 1 95.33 116 LYS B CA 1
ATOM 3052 C C . LYS B 1 116 ? 13.712 18.772 -3.984 1 95.33 116 LYS B C 1
ATOM 3054 O O . LYS B 1 116 ? 12.953 19.633 -3.535 1 95.33 116 LYS B O 1
ATOM 3059 N N . PRO B 1 117 ? 15.012 18.655 -3.661 1 94.54 117 PRO B N 1
ATOM 3060 C CA . PRO B 1 117 ? 15.553 19.612 -2.693 1 94.54 117 PRO B CA 1
ATOM 3061 C C . PRO B 1 117 ? 15.596 21.039 -3.234 1 94.54 117 PRO B C 1
ATOM 3063 O O . PRO B 1 117 ? 15.422 21.253 -4.437 1 94.54 117 PRO B O 1
ATOM 3066 N N . PHE B 1 118 ? 15.817 21.948 -2.376 1 94.02 118 PHE B N 1
ATOM 3067 C CA . PHE B 1 118 ? 15.753 23.38 -2.646 1 94.02 118 PHE B CA 1
ATOM 3068 C C . PHE B 1 118 ? 16.743 23.77 -3.737 1 94.02 118 PHE B C 1
ATOM 3070 O O . PHE B 1 118 ? 16.445 24.622 -4.576 1 94.02 118 PHE B O 1
ATOM 3077 N N . ASN B 1 119 ? 17.852 23.157 -3.716 1 93.04 119 ASN B N 1
ATOM 3078 C CA . ASN B 1 119 ? 18.92 23.564 -4.622 1 93.04 119 ASN B CA 1
ATOM 3079 C C . ASN B 1 119 ? 18.91 22.74 -5.906 1 93.04 119 ASN B C 1
ATOM 3081 O O . ASN B 1 119 ? 19.838 22.828 -6.712 1 93.04 119 ASN B O 1
ATOM 3085 N N . HIS B 1 120 ? 17.922 21.918 -6.067 1 93.7 120 HIS B N 1
ATOM 3086 C CA . HIS B 1 120 ? 17.796 21.205 -7.334 1 93.7 120 HIS B CA 1
ATOM 3087 C C . HIS B 1 120 ? 17.487 22.165 -8.478 1 93.7 120 HIS B C 1
ATOM 3089 O O . HIS B 1 120 ? 16.68 23.085 -8.322 1 93.7 120 HIS B O 1
ATOM 3095 N N . PRO B 1 121 ? 18.102 21.978 -9.634 1 94.17 121 PRO B N 1
ATOM 3096 C CA . PRO B 1 121 ? 17.861 22.878 -10.765 1 94.17 121 PRO B CA 1
ATOM 3097 C C . PRO B 1 121 ? 16.391 22.929 -11.175 1 94.17 121 PRO B C 1
ATOM 3099 O O . PRO B 1 121 ? 15.928 23.946 -11.7 1 94.17 121 PRO B O 1
ATOM 3102 N N . GLU B 1 122 ? 15.696 21.878 -11.003 1 95.35 122 GLU B N 1
ATOM 3103 C CA . GLU B 1 122 ? 14.273 21.804 -11.322 1 95.35 122 GLU B CA 1
ATOM 3104 C C . GLU B 1 122 ? 13.432 21.638 -10.06 1 95.35 122 GLU B C 1
ATOM 3106 O O . GLU B 1 122 ? 12.464 20.875 -10.049 1 95.35 122 GLU B O 1
ATOM 3111 N N . SER B 1 123 ? 13.84 22.315 -9.098 1 95.34 123 SER B N 1
ATOM 3112 C CA . SER B 1 123 ? 13.119 22.197 -7.835 1 95.34 123 SER B CA 1
ATOM 3113 C C . SER B 1 123 ? 11.639 22.52 -8.01 1 95.34 123 SER B C 1
ATOM 3115 O O . SER B 1 123 ? 11.287 23.496 -8.676 1 95.34 123 SER B O 1
ATOM 3117 N N . ASP B 1 124 ? 10.805 21.692 -7.457 1 97.3 124 ASP B N 1
ATOM 3118 C CA . ASP B 1 124 ? 9.36 21.88 -7.552 1 97.3 124 ASP B CA 1
ATOM 3119 C C . ASP B 1 124 ? 8.827 22.653 -6.349 1 97.3 124 ASP B C 1
ATOM 3121 O O . ASP B 1 124 ? 7.668 23.074 -6.338 1 97.3 124 ASP B O 1
ATOM 3125 N N . GLY B 1 125 ? 9.603 22.926 -5.343 1 96.61 125 GLY B N 1
ATOM 3126 C CA . GLY B 1 125 ? 9.213 23.531 -4.079 1 96.61 125 GLY B CA 1
ATOM 3127 C C . GLY B 1 125 ? 8.612 24.915 -4.24 1 96.61 125 GLY B C 1
ATOM 3128 O O . GLY B 1 125 ? 7.488 25.164 -3.801 1 96.61 125 GLY B O 1
ATOM 3129 N N . PRO B 1 126 ? 9.358 25.816 -4.951 1 96.1 126 PRO B N 1
ATOM 3130 C CA . PRO B 1 126 ? 8.849 27.181 -5.104 1 96.1 126 PRO B CA 1
ATOM 3131 C C . PRO B 1 126 ? 7.502 27.231 -5.821 1 96.1 126 PRO B C 1
ATOM 3133 O O . PRO B 1 126 ? 6.605 27.971 -5.407 1 96.1 126 PRO B O 1
ATOM 3136 N N . GLY B 1 127 ? 7.354 26.464 -6.837 1 97.21 127 GLY B N 1
ATOM 3137 C CA . GLY B 1 127 ? 6.088 26.419 -7.55 1 97.21 127 GLY B CA 1
ATOM 3138 C C . GLY B 1 127 ? 4.943 25.901 -6.7 1 97.21 127 GLY B C 1
ATOM 3139 O O . GLY B 1 127 ? 3.858 26.488 -6.687 1 97.21 127 GLY B O 1
ATOM 3140 N N . ASN B 1 128 ? 5.184 24.834 -5.997 1 98.41 128 ASN B N 1
ATOM 3141 C CA . ASN B 1 128 ? 4.171 24.263 -5.115 1 98.41 128 ASN B CA 1
ATOM 3142 C C . ASN B 1 128 ? 3.747 25.254 -4.034 1 98.41 128 ASN B C 1
ATOM 3144 O O . ASN B 1 128 ? 2.555 25.413 -3.765 1 98.41 128 ASN B O 1
ATOM 3148 N N . LEU B 1 129 ? 4.746 25.863 -3.45 1 98.3 129 LEU B N 1
ATOM 3149 C CA . LEU B 1 129 ? 4.47 26.799 -2.365 1 98.3 129 LEU B CA 1
ATOM 3150 C C . LEU B 1 129 ? 3.694 28.009 -2.876 1 98.3 129 LEU B C 1
ATOM 3152 O O . LEU B 1 129 ? 2.756 28.471 -2.222 1 98.3 129 LEU B O 1
ATOM 3156 N N . PHE B 1 130 ? 4.05 28.533 -4.024 1 98.22 130 PHE B N 1
ATOM 3157 C CA . PHE B 1 130 ? 3.332 29.649 -4.629 1 98.22 130 PHE B CA 1
ATOM 3158 C C . PHE B 1 130 ? 1.865 29.296 -4.843 1 98.22 130 PHE B C 1
ATOM 3160 O O . PHE B 1 130 ? 0.975 30.059 -4.459 1 98.22 130 PHE B O 1
ATOM 3167 N N . GLU B 1 131 ? 1.644 28.202 -5.42 1 98.48 131 GLU B N 1
ATOM 3168 C CA . GLU B 1 131 ? 0.277 27.774 -5.704 1 98.48 131 GLU B CA 1
ATOM 3169 C C . GLU B 1 131 ? -0.504 27.529 -4.417 1 98.48 131 GLU B C 1
ATOM 3171 O O . GLU B 1 131 ? -1.698 27.831 -4.342 1 98.48 131 GLU B O 1
ATOM 3176 N N . ALA B 1 132 ? 0.18 26.948 -3.444 1 98.69 132 ALA B N 1
ATOM 3177 C CA . ALA B 1 132 ? -0.47 26.716 -2.156 1 98.69 132 ALA B CA 1
ATOM 3178 C C . ALA B 1 132 ? -0.939 28.028 -1.534 1 98.69 132 ALA B C 1
ATOM 3180 O O . ALA B 1 132 ? -2.055 28.113 -1.017 1 98.69 132 ALA B O 1
ATOM 3181 N N . ILE B 1 133 ? -0.107 29.054 -1.579 1 98.49 133 ILE B N 1
ATOM 3182 C CA . ILE B 1 133 ? -0.448 30.357 -1.019 1 98.49 133 ILE B CA 1
ATOM 3183 C C . ILE B 1 133 ? -1.589 30.98 -1.82 1 98.49 133 ILE B C 1
ATOM 3185 O O . ILE B 1 133 ? -2.514 31.56 -1.247 1 98.49 133 ILE B O 1
ATOM 3189 N N . MET B 1 134 ? -1.525 30.824 -3.129 1 98.19 134 MET B N 1
ATOM 3190 C CA . MET B 1 134 ? -2.603 31.312 -3.985 1 98.19 134 MET B CA 1
ATOM 3191 C C . MET B 1 134 ? -3.937 30.688 -3.589 1 98.19 134 MET B C 1
ATOM 3193 O O . MET B 1 134 ? -4.934 31.394 -3.429 1 98.19 134 MET B O 1
ATOM 3197 N N . ILE B 1 135 ? -3.963 29.404 -3.357 1 98.42 135 ILE B N 1
ATOM 3198 C CA . ILE B 1 135 ? -5.191 28.688 -3.026 1 98.42 135 ILE B CA 1
ATOM 3199 C C . ILE B 1 135 ? -5.644 29.066 -1.618 1 98.42 135 ILE B C 1
ATOM 3201 O O . ILE B 1 135 ? -6.837 29.265 -1.376 1 98.42 135 ILE B O 1
ATOM 3205 N N . ALA B 1 136 ? -4.692 29.175 -0.718 1 98.45 136 ALA B N 1
ATOM 3206 C CA . ALA B 1 136 ? -5.007 29.509 0.669 1 98.45 136 ALA B CA 1
ATOM 3207 C C . ALA B 1 136 ? -5.662 30.884 0.767 1 98.45 136 ALA B C 1
ATOM 3209 O O . ALA B 1 136 ? -6.412 31.156 1.707 1 98.45 136 ALA B O 1
ATOM 3210 N N . SER B 1 137 ? -5.375 31.761 -0.188 1 97.53 137 SER B N 1
ATOM 3211 C CA . SER B 1 137 ? -5.903 33.12 -0.145 1 97.53 137 SER B CA 1
ATOM 3212 C C . SER B 1 137 ? -7.159 33.252 -1 1 97.53 137 SER B C 1
ATOM 3214 O O . SER B 1 137 ? -7.773 34.32 -1.051 1 97.53 137 SER B O 1
ATOM 3216 N N . ASP B 1 138 ? -7.535 32.198 -1.657 1 96.27 138 ASP B N 1
ATOM 3217 C CA . ASP B 1 138 ? -8.673 32.22 -2.57 1 96.27 138 ASP B CA 1
ATOM 3218 C C . ASP B 1 138 ? -9.977 31.934 -1.829 1 96.27 138 ASP B C 1
ATOM 3220 O O . ASP B 1 138 ? -10.108 30.903 -1.167 1 96.27 138 ASP B O 1
ATOM 3224 N N . THR B 1 139 ? -10.951 32.739 -2.007 1 94.83 139 THR B N 1
ATOM 3225 C CA . THR B 1 139 ? -12.23 32.611 -1.317 1 94.83 139 THR B CA 1
ATOM 3226 C C . THR B 1 139 ? -12.963 31.351 -1.767 1 94.83 139 THR B C 1
ATOM 3228 O O . THR B 1 139 ? -13.778 30.802 -1.022 1 94.83 139 THR B O 1
ATOM 3231 N N . SER B 1 140 ? -12.647 30.876 -2.897 1 95.78 140 SER B N 1
ATOM 3232 C CA . SER B 1 140 ? -13.316 29.687 -3.416 1 95.78 140 SER B CA 1
ATOM 3233 C C . SER B 1 140 ? -12.867 28.433 -2.674 1 95.78 140 SER B C 1
ATOM 3235 O O . SER B 1 140 ? -13.504 27.383 -2.778 1 95.78 140 SER B O 1
ATOM 3237 N N . ALA B 1 141 ? -11.803 28.507 -1.923 1 96.47 141 ALA B N 1
ATOM 3238 C CA . ALA B 1 141 ? -11.273 27.357 -1.194 1 96.47 141 ALA B CA 1
ATOM 3239 C C . ALA B 1 141 ? -11.858 27.283 0.214 1 96.47 141 ALA B C 1
ATOM 3241 O O . ALA B 1 141 ? -11.57 26.347 0.963 1 96.47 141 ALA B O 1
ATOM 3242 N N . ARG B 1 142 ? -12.673 28.233 0.572 1 96.68 142 ARG B N 1
ATOM 3243 C CA . ARG B 1 142 ? -13.252 28.268 1.911 1 96.68 142 ARG B CA 1
ATOM 3244 C C . ARG B 1 142 ? -14.328 27.2 2.07 1 96.68 142 ARG B C 1
ATOM 3246 O O . ARG B 1 142 ? -15.054 26.896 1.121 1 96.68 142 ARG B O 1
ATOM 3253 N N . GLY B 1 143 ? -14.4 26.623 3.246 1 95.41 143 GLY B N 1
ATOM 3254 C CA . GLY B 1 143 ? -15.44 25.667 3.59 1 95.41 143 GLY B CA 1
ATOM 3255 C C . GLY B 1 143 ? -15.161 24.269 3.071 1 95.41 143 GLY B C 1
ATOM 3256 O O . GLY B 1 143 ? -16.014 23.384 3.167 1 95.41 143 GLY B O 1
ATOM 3257 N N . ILE B 1 144 ? -13.969 24.028 2.564 1 94.49 144 ILE B N 1
ATOM 3258 C CA . ILE B 1 144 ? -13.652 22.747 1.942 1 94.49 144 ILE B CA 1
ATOM 3259 C C . ILE B 1 144 ? -12.781 21.917 2.882 1 94.49 144 ILE B C 1
ATOM 3261 O O . ILE B 1 144 ? -12.631 20.708 2.694 1 94.49 144 ILE B O 1
ATOM 3265 N N . GLY B 1 145 ? -12.245 22.531 3.927 1 95.76 145 GLY B N 1
ATOM 3266 C CA . GLY B 1 145 ? -11.359 21.835 4.847 1 95.76 145 GLY B CA 1
ATOM 3267 C C . GLY B 1 145 ? -9.897 21.928 4.454 1 95.76 145 GLY B C 1
ATOM 3268 O O . GLY B 1 145 ? -9.449 22.96 3.951 1 95.76 145 GLY B O 1
ATOM 3269 N N . ALA B 1 146 ? -9.13 20.951 4.765 1 98.25 146 ALA B N 1
ATOM 3270 C CA . ALA B 1 146 ? -7.709 20.939 4.426 1 98.25 146 ALA B CA 1
ATOM 3271 C C . ALA B 1 146 ? -7.488 20.42 3.009 1 98.25 146 ALA B C 1
ATOM 3273 O O . ALA B 1 146 ? -8.144 19.467 2.58 1 98.25 146 ALA B O 1
ATOM 3274 N N . LEU B 1 147 ? -6.612 21.058 2.324 1 98.34 147 LEU B N 1
ATOM 3275 C CA . LEU B 1 147 ? -6.275 20.727 0.944 1 98.34 147 LEU B CA 1
ATOM 3276 C C . LEU B 1 147 ? -4.787 20.426 0.804 1 98.34 147 LEU B C 1
ATOM 3278 O O . LEU B 1 147 ? -3.985 20.83 1.65 1 98.34 147 LEU B O 1
ATOM 3282 N N . ILE B 1 148 ? -4.46 19.67 -0.177 1 98.67 148 ILE B N 1
ATOM 3283 C CA . ILE B 1 148 ? -3.082 19.427 -0.592 1 98.67 148 ILE B CA 1
ATOM 3284 C C . ILE B 1 148 ? -2.86 19.986 -1.995 1 98.67 148 ILE B C 1
ATOM 3286 O O . ILE B 1 148 ? -3.595 19.651 -2.927 1 98.67 148 ILE B O 1
ATOM 3290 N N . VAL B 1 149 ? -1.931 20.865 -2.094 1 98.57 149 VAL B N 1
ATOM 3291 C CA . VAL B 1 149 ? -1.546 21.434 -3.382 1 98.57 149 VAL B CA 1
ATOM 3292 C C . VAL B 1 149 ? -0.139 20.972 -3.752 1 98.57 149 VAL B C 1
ATOM 3294 O O . VAL B 1 149 ? 0.833 21.318 -3.076 1 98.57 149 VAL B O 1
ATOM 3297 N N . PHE B 1 150 ? -0.068 20.231 -4.777 1 98.25 150 PHE B N 1
ATOM 3298 C CA . PHE B 1 150 ? 1.179 19.586 -5.168 1 98.25 150 PHE B CA 1
ATOM 3299 C C . PHE B 1 150 ? 1.176 19.259 -6.657 1 98.25 150 PHE B C 1
ATOM 3301 O O . PHE B 1 150 ? 0.229 18.653 -7.162 1 98.25 150 PHE B O 1
ATOM 3308 N N . GLY B 1 151 ? 2.218 19.648 -7.393 1 97.42 151 GLY B N 1
ATOM 3309 C CA . GLY B 1 151 ? 2.314 19.339 -8.811 1 97.42 151 GLY B CA 1
ATOM 3310 C C . GLY B 1 151 ? 1.159 19.897 -9.622 1 97.42 151 GLY B C 1
ATOM 3311 O O . GLY B 1 151 ? 0.606 19.207 -10.48 1 97.42 151 GLY B O 1
ATOM 3312 N N . HIS B 1 152 ? 0.669 20.938 -9.236 1 96.82 152 HIS B N 1
ATOM 3313 C CA . HIS B 1 152 ? -0.387 21.672 -9.926 1 96.82 152 HIS B CA 1
ATOM 3314 C C . HIS B 1 152 ? -1.757 21.069 -9.637 1 96.82 152 HIS B C 1
ATOM 3316 O O . HIS B 1 152 ? -2.755 21.465 -10.243 1 96.82 152 HIS B O 1
ATOM 3322 N N . ALA B 1 153 ? -1.775 20.146 -8.717 1 97.34 153 ALA B N 1
ATOM 3323 C CA . ALA B 1 153 ? -3.051 19.547 -8.334 1 97.34 153 ALA B CA 1
ATOM 3324 C C . ALA B 1 153 ? -3.54 20.103 -7 1 97.34 153 ALA B C 1
ATOM 3326 O O . ALA B 1 153 ? -2.735 20.423 -6.121 1 97.34 153 ALA B O 1
ATOM 3327 N N . VAL B 1 154 ? -4.84 20.272 -6.871 1 97.6 154 VAL B N 1
ATOM 3328 C CA . VAL B 1 154 ? -5.52 20.591 -5.619 1 97.6 154 VAL B CA 1
ATOM 3329 C C . VAL B 1 154 ? -6.371 19.403 -5.176 1 97.6 154 VAL B C 1
ATOM 3331 O O . VAL B 1 154 ? -7.343 19.044 -5.845 1 97.6 154 VAL B O 1
ATOM 3334 N N . ILE B 1 155 ? -5.941 18.819 -4.08 1 97.3 155 ILE B N 1
ATOM 3335 C CA . ILE B 1 155 ? -6.528 17.56 -3.634 1 97.3 155 ILE B CA 1
ATOM 3336 C C . ILE B 1 155 ? -7.057 17.712 -2.21 1 97.3 155 ILE B C 1
ATOM 3338 O O . ILE B 1 155 ? -6.374 18.263 -1.343 1 97.3 155 ILE B O 1
ATOM 3342 N N . PRO B 1 156 ? -8.345 17.256 -1.97 1 97.69 156 PRO B N 1
ATOM 3343 C CA . PRO B 1 156 ? -8.753 17.209 -0.564 1 97.69 156 PRO B CA 1
ATOM 3344 C C . PRO B 1 156 ? -7.844 16.324 0.286 1 97.69 156 PRO B C 1
ATOM 3346 O O . PRO B 1 156 ? -7.347 15.302 -0.194 1 97.69 156 PRO B O 1
ATOM 3349 N N . ALA B 1 157 ? -7.677 16.679 1.527 1 98.03 157 ALA B N 1
ATOM 3350 C CA . ALA B 1 157 ? -6.876 15.859 2.433 1 98.03 157 ALA B CA 1
ATOM 3351 C C . ALA B 1 157 ? -7.455 14.453 2.559 1 98.03 157 ALA B C 1
ATOM 3353 O O . ALA B 1 157 ? -6.712 13.47 2.601 1 98.03 157 ALA B O 1
ATOM 3354 N N . ARG B 1 158 ? -8.8 14.36 2.623 1 97.61 158 ARG B N 1
ATOM 3355 C CA . ARG B 1 158 ? -9.477 13.08 2.8 1 97.61 158 ARG B CA 1
ATOM 3356 C C . ARG B 1 158 ? -9.323 12.202 1.562 1 97.61 158 ARG B C 1
ATOM 3358 O O . ARG B 1 158 ? -9.78 12.566 0.476 1 97.61 158 ARG B O 1
ATOM 3365 N N . GLY B 1 159 ? -8.694 11.078 1.745 1 97.2 159 GLY B N 1
ATOM 3366 C CA . GLY B 1 159 ? -8.547 10.133 0.65 1 97.2 159 GLY B CA 1
ATOM 3367 C C . GLY B 1 159 ? -7.286 10.355 -0.163 1 97.2 159 GLY B C 1
ATOM 3368 O O . GLY B 1 159 ? -7.036 9.642 -1.138 1 97.2 159 GLY B O 1
ATOM 3369 N N . CYS B 1 160 ? -6.499 11.323 0.25 1 97.67 160 CYS B N 1
ATOM 3370 C CA . CYS B 1 160 ? -5.243 11.592 -0.439 1 97.67 160 CYS B CA 1
ATOM 3371 C C . CYS B 1 160 ? -4.23 10.483 -0.18 1 97.67 160 CYS B C 1
ATOM 3373 O O . CYS B 1 160 ? -4.155 9.951 0.929 1 97.67 160 CYS B O 1
ATOM 3375 N N . ILE B 1 161 ? -3.423 10.17 -1.176 1 97.54 161 ILE B N 1
ATOM 3376 C CA . ILE B 1 161 ? -2.351 9.188 -1.052 1 97.54 161 ILE B CA 1
ATOM 3377 C C . ILE B 1 161 ? -1.119 9.672 -1.814 1 97.54 161 ILE B C 1
ATOM 3379 O O . ILE B 1 161 ? -1.24 10.275 -2.883 1 97.54 161 ILE B O 1
ATOM 3383 N N . LYS B 1 162 ? 0.056 9.54 -1.195 1 97.81 162 LYS B N 1
ATOM 3384 C CA . LYS B 1 162 ? 1.248 9.678 -2.028 1 97.81 162 LYS B CA 1
ATOM 3385 C C . LYS B 1 162 ? 1.278 8.617 -3.124 1 97.81 162 LYS B C 1
ATOM 3387 O O . LYS B 1 162 ? 1.345 7.42 -2.836 1 97.81 162 LYS B O 1
ATOM 3392 N N . TRP B 1 163 ? 1.337 9.055 -4.329 1 97.49 163 TRP B N 1
ATOM 3393 C CA . TRP B 1 163 ? 1.027 8.209 -5.477 1 97.49 163 TRP B CA 1
ATOM 3394 C C . TRP B 1 163 ? 2.301 7.763 -6.185 1 97.49 163 TRP B C 1
ATOM 3396 O O . TRP B 1 163 ? 2.33 6.705 -6.818 1 97.49 163 TRP B O 1
ATOM 3406 N N . HIS B 1 164 ? 3.247 8.533 -6.123 1 97.78 164 HIS B N 1
ATOM 3407 C CA . HIS B 1 164 ? 4.502 8.244 -6.807 1 97.78 164 HIS B CA 1
ATOM 3408 C C . HIS B 1 164 ? 5.7 8.634 -5.948 1 97.78 164 HIS B C 1
ATOM 3410 O O . HIS B 1 164 ? 5.68 9.67 -5.281 1 97.78 164 HIS B O 1
ATOM 3416 N N . THR B 1 165 ? 6.748 7.903 -6.04 1 96.86 165 THR B N 1
ATOM 3417 C CA . THR B 1 165 ? 7.893 8.083 -5.154 1 96.86 165 THR B CA 1
ATOM 3418 C C . THR B 1 165 ? 8.712 9.302 -5.57 1 96.86 165 THR B C 1
ATOM 3420 O O . THR B 1 165 ? 9.397 9.907 -4.743 1 96.86 165 THR B O 1
ATOM 3423 N N . SER B 1 166 ? 8.566 9.678 -6.899 1 95.01 166 SER B N 1
ATOM 3424 C CA . SER B 1 166 ? 9.521 10.691 -7.336 1 95.01 166 SER B CA 1
ATOM 3425 C C . SER B 1 166 ? 8.89 11.647 -8.343 1 95.01 166 SER B C 1
ATOM 3427 O O . SER B 1 166 ? 9.449 12.706 -8.637 1 95.01 1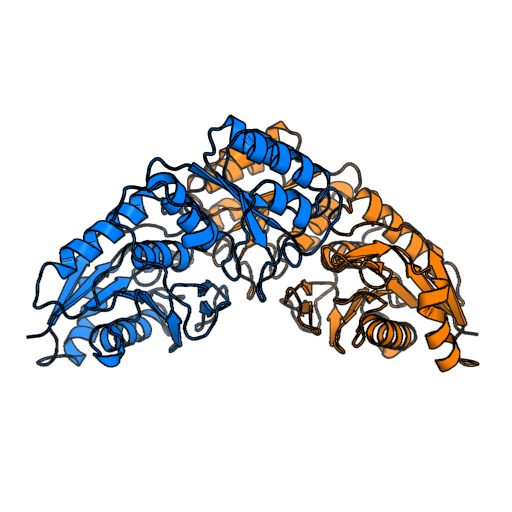66 SER B O 1
ATOM 3429 N N . ASP B 1 167 ? 7.727 11.282 -8.902 1 96.14 167 ASP B N 1
ATOM 3430 C CA . ASP B 1 167 ? 7.074 12.144 -9.883 1 96.14 167 ASP B CA 1
ATOM 3431 C C . ASP B 1 167 ? 6.642 13.466 -9.253 1 96.14 167 ASP B C 1
ATOM 3433 O O . ASP B 1 167 ? 6.267 13.506 -8.079 1 96.14 167 ASP B O 1
ATOM 3437 N N . ASP B 1 168 ? 6.586 14.508 -10.088 1 95.91 168 ASP B N 1
ATOM 3438 C CA . ASP B 1 168 ? 6.175 15.815 -9.585 1 95.91 168 ASP B CA 1
ATOM 3439 C C . ASP B 1 168 ? 4.726 15.788 -9.106 1 95.91 168 ASP B C 1
ATOM 3441 O O . ASP B 1 168 ? 4.361 16.509 -8.174 1 95.91 168 ASP B O 1
ATOM 3445 N N . LEU B 1 169 ? 4.014 15.048 -9.839 1 96.37 169 LEU B N 1
ATOM 3446 C CA . LEU B 1 169 ? 2.658 14.807 -9.358 1 96.37 169 LEU B CA 1
ATOM 3447 C C . LEU B 1 169 ? 2.638 13.674 -8.337 1 96.37 169 LEU B C 1
ATOM 3449 O O . LEU B 1 169 ? 2.219 12.557 -8.651 1 96.37 169 LEU B O 1
ATOM 3453 N N . ALA B 1 170 ? 3.025 13.939 -7.209 1 97.44 170 ALA B N 1
ATOM 3454 C CA . ALA B 1 170 ? 3.368 12.96 -6.181 1 97.44 170 ALA B CA 1
ATOM 3455 C C . ALA B 1 170 ? 2.116 12.439 -5.481 1 97.44 170 ALA B C 1
ATOM 3457 O O . ALA B 1 170 ? 2.135 11.359 -4.885 1 97.44 170 ALA B O 1
ATOM 3458 N N . PHE B 1 171 ? 0.972 13.196 -5.525 1 98.33 171 PHE B N 1
ATOM 3459 C CA . PHE B 1 171 ? -0.209 12.841 -4.748 1 98.33 171 PHE B CA 1
ATOM 3460 C C . PHE B 1 171 ? -1.428 12.697 -5.65 1 98.33 171 PHE B C 1
ATOM 3462 O O . PHE B 1 171 ? -1.524 13.363 -6.683 1 98.33 171 PHE B O 1
ATOM 3469 N N . ALA B 1 172 ? -2.279 11.807 -5.238 1 97.07 172 ALA B N 1
ATOM 3470 C CA . ALA B 1 172 ? -3.576 11.584 -5.871 1 97.07 172 ALA B CA 1
ATOM 3471 C C . ALA B 1 172 ? -4.65 11.28 -4.83 1 97.07 172 ALA B C 1
ATOM 3473 O O . ALA B 1 172 ? -4.362 11.216 -3.633 1 97.07 172 ALA B O 1
ATOM 3474 N N . THR B 1 173 ? -5.859 11.197 -5.319 1 96.41 173 THR B N 1
ATOM 3475 C CA . THR B 1 173 ? -6.953 10.873 -4.41 1 96.41 173 THR B CA 1
ATOM 3476 C C . THR B 1 173 ? -7.533 9.498 -4.73 1 96.41 173 THR B C 1
ATOM 3478 O O . THR B 1 173 ? -7.619 9.111 -5.897 1 96.41 173 THR B O 1
ATOM 3481 N N . ASN B 1 174 ? -7.811 8.713 -3.788 1 95.61 174 ASN B N 1
ATOM 3482 C CA . ASN B 1 174 ? -8.605 7.495 -3.9 1 95.61 174 ASN B CA 1
ATOM 3483 C C . ASN B 1 174 ? -10.037 7.713 -3.421 1 95.61 174 ASN B C 1
ATOM 3485 O O . ASN B 1 174 ? -10.861 6.798 -3.476 1 95.61 174 ASN B O 1
ATOM 3489 N N . GLY B 1 175 ? -10.387 8.833 -3.016 1 94.42 175 GLY B N 1
ATOM 3490 C CA . GLY B 1 175 ? -11.73 9.177 -2.575 1 94.42 175 GLY B CA 1
ATOM 3491 C C . GLY B 1 175 ? -12.533 9.916 -3.629 1 94.42 175 GLY B C 1
ATOM 3492 O O . GLY B 1 175 ? -12.043 10.158 -4.734 1 94.42 175 GLY B O 1
ATOM 3493 N N . PRO B 1 176 ? -13.776 10.19 -3.29 1 93.76 176 PRO B N 1
ATOM 3494 C CA . PRO B 1 176 ? -14.579 11.018 -4.192 1 93.76 176 PRO B CA 1
ATOM 3495 C C . PRO B 1 176 ? -13.988 12.412 -4.396 1 93.76 176 PRO B C 1
ATOM 3497 O O . PRO B 1 176 ? -13.17 12.864 -3.591 1 93.76 176 PRO B O 1
ATOM 3500 N N . GLU B 1 177 ? -14.336 13.019 -5.458 1 90.36 177 GLU B N 1
ATOM 3501 C CA . GLU B 1 177 ? -13.838 14.353 -5.776 1 90.36 177 GLU B CA 1
ATOM 3502 C C . GLU B 1 177 ? -14.129 15.336 -4.645 1 90.36 177 GLU B C 1
ATOM 3504 O O . GLU B 1 177 ? -13.293 16.181 -4.32 1 90.36 177 GLU B O 1
ATOM 3509 N N . GLU B 1 178 ? -15.304 15.229 -4.119 1 92.51 178 GLU B N 1
ATOM 3510 C CA . GLU B 1 178 ? -15.707 16.029 -2.966 1 92.51 178 GLU B CA 1
ATOM 3511 C C . GLU B 1 178 ? -16.108 15.141 -1.792 1 92.51 178 GLU B C 1
ATOM 3513 O O . GLU B 1 178 ? -17.297 14.917 -1.554 1 92.51 178 GLU B O 1
ATOM 3518 N N . PRO B 1 179 ? -15.073 14.708 -1.106 1 93.76 179 PRO B N 1
ATOM 3519 C CA . PRO B 1 179 ? -15.415 13.819 0.007 1 93.76 179 PRO B CA 1
ATOM 3520 C C . PRO B 1 179 ? -16.204 14.527 1.106 1 93.76 179 PRO B C 1
ATOM 3522 O O . PRO B 1 179 ? -15.941 15.695 1.406 1 93.76 179 PRO B O 1
ATOM 3525 N N . ARG B 1 180 ? -17.198 13.821 1.642 1 88.62 180 ARG B N 1
ATOM 3526 C CA . ARG B 1 180 ? -17.94 14.35 2.782 1 88.62 180 ARG B CA 1
ATOM 3527 C C . ARG B 1 180 ? -17.052 14.444 4.018 1 88.62 180 ARG B C 1
ATOM 3529 O O . ARG B 1 180 ? -16.428 13.459 4.417 1 88.62 180 ARG B O 1
ATOM 3536 N N . ARG B 1 181 ? -17.017 15.567 4.552 1 92.23 181 ARG B N 1
ATOM 3537 C CA . ARG B 1 181 ? -16.262 15.769 5.784 1 92.23 181 ARG B CA 1
ATOM 3538 C C . ARG B 1 181 ? -17.111 15.438 7.007 1 92.23 181 ARG B C 1
ATOM 3540 O O . ARG B 1 181 ? -18.28 15.823 7.08 1 92.23 181 ARG B O 1
ATOM 3547 N N . ALA B 1 182 ? -16.58 14.671 7.886 1 91.45 182 ALA B N 1
ATOM 3548 C CA . ALA B 1 182 ? -17.248 14.459 9.167 1 91.45 182 ALA B CA 1
ATOM 3549 C C . ALA B 1 182 ? -17.323 15.756 9.968 1 91.45 182 ALA B C 1
ATOM 3551 O O . ALA B 1 182 ? -16.585 16.706 9.693 1 91.45 182 ALA B O 1
ATOM 3552 N N . ASP B 1 183 ? -18.331 15.798 10.89 1 93.84 183 ASP B N 1
ATOM 3553 C CA . ASP B 1 183 ? -18.339 16.921 11.822 1 93.84 183 ASP B CA 1
ATOM 3554 C C . ASP B 1 183 ? -16.995 17.052 12.536 1 93.84 183 ASP B C 1
ATOM 3556 O O . ASP B 1 183 ? -16.452 16.063 13.033 1 93.84 183 ASP B O 1
ATOM 3560 N N . PRO B 1 184 ? -16.506 18.214 12.505 1 95.18 184 PRO B N 1
ATOM 3561 C CA . PRO B 1 184 ? -15.2 18.394 13.143 1 95.18 184 PRO B CA 1
ATOM 3562 C C . PRO B 1 184 ? -15.206 18.001 14.619 1 95.18 184 PRO B C 1
ATOM 3564 O O . PRO B 1 184 ? -16.195 18.232 15.319 1 95.18 184 PRO B O 1
ATOM 3567 N N . ILE B 1 185 ? -14.122 17.446 15.017 1 96.51 185 ILE B N 1
ATOM 3568 C CA . ILE B 1 185 ? -13.877 17.114 16.416 1 96.51 185 ILE B CA 1
ATOM 3569 C C . ILE B 1 185 ? -13.053 18.22 17.072 1 96.51 185 ILE B C 1
ATOM 3571 O O . ILE B 1 185 ? -12.127 18.759 16.461 1 96.51 185 ILE B O 1
ATOM 3575 N N . ALA B 1 186 ? -13.387 18.564 18.312 1 96.33 186 ALA B N 1
ATOM 3576 C CA . ALA B 1 186 ? -12.517 19.487 19.036 1 96.33 186 ALA B CA 1
ATOM 3577 C C . ALA B 1 186 ? -11.106 18.922 19.167 1 96.33 186 ALA B C 1
ATOM 3579 O O . ALA B 1 186 ? -10.929 17.726 19.41 1 96.33 186 ALA B O 1
ATOM 3580 N N . PRO B 1 187 ? -10.172 19.774 18.977 1 96.99 187 PRO B N 1
ATOM 3581 C CA . PRO B 1 187 ? -8.798 19.275 19.08 1 96.99 187 PRO B CA 1
ATOM 3582 C C . PRO B 1 187 ? -8.544 18.509 20.377 1 96.99 187 PRO B C 1
ATOM 3584 O O . PRO B 1 187 ? -8.987 18.935 21.447 1 96.99 187 PRO B O 1
ATOM 3587 N N . ILE B 1 188 ? -7.926 17.44 20.244 1 98.11 188 ILE B N 1
ATOM 3588 C CA . ILE B 1 188 ? -7.56 16.579 21.364 1 98.11 188 ILE B CA 1
ATOM 3589 C C . ILE B 1 188 ? -6.192 15.952 21.106 1 98.11 188 ILE B C 1
ATOM 3591 O O . ILE B 1 188 ? -5.863 15.611 19.967 1 98.11 188 ILE B O 1
ATOM 3595 N N . ALA B 1 189 ? -5.408 15.825 22.158 1 98.4 189 ALA B N 1
ATOM 3596 C CA . ALA B 1 189 ? -4.05 15.305 22.02 1 98.4 189 ALA B CA 1
ATOM 3597 C C . ALA B 1 189 ? -4.065 13.839 21.596 1 98.4 189 ALA B C 1
ATOM 3599 O O . ALA B 1 189 ? -4.839 13.04 22.127 1 98.4 189 ALA B O 1
ATOM 3600 N N . LEU B 1 190 ? -3.165 13.476 20.67 1 98.67 190 LEU B N 1
ATOM 3601 C CA . LEU B 1 190 ? -3.065 12.116 20.15 1 98.67 190 LEU B CA 1
ATOM 3602 C C . LEU B 1 190 ? -1.792 11.438 20.645 1 98.67 190 LEU B C 1
ATOM 3604 O O . LEU B 1 190 ? -1.617 10.23 20.464 1 98.67 190 LEU B O 1
ATOM 3608 N N . CYS B 1 191 ? -0.902 12.082 21.25 1 97.54 191 CYS B N 1
ATOM 3609 C CA . CYS B 1 191 ? 0.476 11.67 21.494 1 97.54 191 CYS B CA 1
ATOM 3610 C C . CYS B 1 191 ? 0.525 10.396 22.328 1 97.54 191 CYS B C 1
ATOM 3612 O O . CYS B 1 191 ? 1.511 9.659 22.286 1 97.54 191 CYS B O 1
ATOM 3614 N N . ASP B 1 192 ? -0.52 10.091 23.099 1 97.26 192 ASP B N 1
ATOM 3615 C CA . ASP B 1 192 ? -0.497 8.924 23.975 1 97.26 192 ASP B CA 1
ATOM 3616 C C . ASP B 1 192 ? -1.284 7.765 23.368 1 97.26 192 ASP B C 1
ATOM 3618 O O . ASP B 1 192 ? -1.405 6.702 23.98 1 97.26 192 ASP B O 1
ATOM 3622 N N . VAL B 1 193 ? -1.836 7.962 22.209 1 98.62 193 VAL B N 1
ATOM 3623 C CA . VAL B 1 193 ? -2.622 6.918 21.56 1 98.62 193 VAL B CA 1
ATOM 3624 C C . VAL B 1 193 ? -1.7 5.995 20.766 1 98.62 193 VAL B C 1
ATOM 3626 O O . VAL B 1 193 ? -0.808 6.461 20.053 1 98.62 193 VAL B O 1
ATOM 3629 N N . VAL B 1 194 ? -1.884 4.733 20.939 1 98.61 194 VAL B N 1
ATOM 3630 C CA . VAL B 1 194 ? -1.049 3.748 20.26 1 98.61 194 VAL B CA 1
ATOM 3631 C C . VAL B 1 194 ? -1.899 2.931 19.289 1 98.61 194 VAL B C 1
ATOM 3633 O O . VAL B 1 194 ? -2.765 2.16 19.71 1 98.61 194 VAL B O 1
ATOM 3636 N N . VAL B 1 195 ? -1.706 3.125 18.011 1 98.85 195 VAL B N 1
ATOM 3637 C CA . VAL B 1 195 ? -2.38 2.375 16.956 1 98.85 195 VAL B CA 1
ATOM 3638 C C . VAL B 1 195 ? -1.345 1.762 16.015 1 98.85 195 VAL B C 1
ATOM 3640 O O . VAL B 1 195 ? -0.484 2.468 15.485 1 98.85 195 VAL B O 1
ATOM 3643 N N . ASP B 1 196 ? -1.383 0.483 15.78 1 98.7 196 ASP B N 1
ATOM 3644 C CA . ASP B 1 196 ? -0.445 -0.187 14.884 1 98.7 196 ASP B CA 1
ATOM 3645 C C . ASP B 1 196 ? -1.111 -0.537 13.555 1 98.7 196 ASP B C 1
ATOM 3647 O O . ASP B 1 196 ? -2.323 -0.756 13.501 1 98.7 196 ASP B O 1
ATOM 3651 N N . ILE B 1 197 ? -0.336 -0.525 12.544 1 98.81 197 ILE B N 1
ATOM 3652 C CA . ILE B 1 197 ? -0.727 -1.063 11.246 1 98.81 197 ILE B CA 1
ATOM 3653 C C . ILE B 1 197 ? -0.146 -2.465 11.072 1 98.81 197 ILE B C 1
ATOM 3655 O O . ILE B 1 197 ? 1.051 -2.678 11.282 1 98.81 197 ILE B O 1
ATOM 3659 N N . ILE B 1 198 ? -0.962 -3.413 10.739 1 98.69 198 ILE B N 1
ATOM 3660 C CA . ILE B 1 198 ? -0.543 -4.802 10.583 1 98.69 198 ILE B CA 1
ATOM 3661 C C . ILE B 1 198 ? -0.835 -5.271 9.159 1 98.69 198 ILE B C 1
ATOM 3663 O O . ILE B 1 198 ? -1.986 -5.258 8.718 1 98.69 198 ILE B O 1
ATOM 3667 N N . PRO B 1 199 ? 0.194 -5.634 8.424 1 98.11 199 PRO B N 1
ATOM 3668 C CA . PRO B 1 199 ? -0.071 -6.214 7.106 1 98.11 199 PRO B CA 1
ATOM 3669 C C . PRO B 1 199 ? -0.708 -7.599 7.187 1 98.11 199 PRO B C 1
ATOM 3671 O O . PRO B 1 199 ? -0.248 -8.45 7.954 1 98.11 199 PRO B O 1
ATOM 3674 N N . ALA B 1 200 ? -1.713 -7.828 6.439 1 97.28 200 ALA B N 1
ATOM 3675 C CA . ALA B 1 200 ? -2.381 -9.124 6.363 1 97.28 200 ALA B CA 1
ATOM 3676 C C . ALA B 1 200 ? -2.071 -9.825 5.044 1 97.28 200 ALA B C 1
ATOM 3678 O O . ALA B 1 200 ? -2.984 -10.22 4.314 1 97.28 200 ALA B O 1
ATOM 3679 N N . TYR B 1 201 ? -0.796 -10.06 4.755 1 97.79 201 TYR B N 1
ATOM 3680 C CA . TYR B 1 201 ? -0.405 -10.777 3.546 1 97.79 201 TYR B CA 1
ATOM 3681 C C . TYR B 1 201 ? -0.846 -12.234 3.609 1 97.79 201 TYR B C 1
ATOM 3683 O O . TYR B 1 201 ? -1.165 -12.747 4.684 1 97.79 201 TYR B O 1
ATOM 3691 N N . PRO B 1 202 ? -0.937 -12.944 2.428 1 96.55 202 PRO B N 1
ATOM 3692 C CA . PRO B 1 202 ? -1.423 -14.325 2.451 1 96.55 202 PRO B CA 1
ATOM 3693 C C . PRO B 1 202 ? -0.598 -15.226 3.368 1 96.55 202 PRO B C 1
ATOM 3695 O O . PRO B 1 202 ? 0.633 -15.24 3.281 1 96.55 202 PRO B O 1
ATOM 3698 N N . GLY B 1 203 ? -1.307 -15.934 4.252 1 94.56 203 GLY B N 1
ATOM 3699 C CA . GLY B 1 203 ? -0.635 -16.851 5.158 1 94.56 203 GLY B CA 1
ATOM 3700 C C . GLY B 1 203 ? -0.01 -16.156 6.354 1 94.56 203 GLY B C 1
ATOM 3701 O O . GLY B 1 203 ? 0.677 -16.79 7.158 1 94.56 203 GLY B O 1
ATOM 3702 N N . ALA B 1 204 ? -0.229 -14.876 6.522 1 96.94 204 ALA B N 1
ATOM 3703 C CA . ALA B 1 204 ? 0.329 -14.152 7.661 1 96.94 204 ALA B CA 1
ATOM 3704 C C . ALA B 1 204 ? -0.154 -14.749 8.98 1 96.94 204 ALA B C 1
ATOM 3706 O O . ALA B 1 204 ? -1.348 -15.003 9.153 1 96.94 204 ALA B O 1
ATOM 3707 N N . PRO B 1 205 ? 0.728 -14.98 9.889 1 96.66 205 PRO B N 1
ATOM 3708 C CA . PRO B 1 205 ? 0.331 -15.484 11.206 1 96.66 205 PRO B CA 1
ATOM 3709 C C . PRO B 1 205 ? -0.201 -14.385 12.123 1 96.66 205 PRO B C 1
ATOM 3711 O O . PRO B 1 205 ? -0.093 -13.199 11.798 1 96.66 205 PRO B O 1
ATOM 3714 N N . ARG B 1 206 ? -0.726 -14.75 13.186 1 97.33 206 ARG B N 1
ATOM 3715 C CA . ARG B 1 206 ? -1.331 -13.837 14.15 1 97.33 206 ARG B CA 1
ATOM 3716 C C . ARG B 1 206 ? -0.265 -13.15 14.998 1 97.33 206 ARG B C 1
ATOM 3718 O O . ARG B 1 206 ? -0.559 -12.196 15.721 1 97.33 206 ARG B O 1
ATOM 3725 N N . ARG B 1 207 ? 0.971 -13.52 14.959 1 96.84 207 ARG B N 1
ATOM 3726 C CA . ARG B 1 207 ? 1.979 -13.185 15.96 1 96.84 207 ARG B CA 1
ATOM 3727 C C . ARG B 1 207 ? 2.188 -11.676 16.042 1 96.84 207 ARG B C 1
ATOM 3729 O O . ARG B 1 207 ? 2.44 -11.137 17.122 1 96.84 207 ARG B O 1
ATOM 3736 N N . LEU B 1 208 ? 2.143 -10.97 14.926 1 97.91 208 LEU B N 1
ATOM 3737 C CA . LEU B 1 208 ? 2.353 -9.527 14.977 1 97.91 208 LEU B CA 1
ATOM 3738 C C . LEU B 1 208 ? 1.169 -8.828 15.636 1 97.91 208 LEU B C 1
ATOM 3740 O O . LEU B 1 208 ? 1.337 -7.795 16.287 1 97.91 208 LEU B O 1
ATOM 3744 N N . ILE B 1 209 ? -0.033 -9.372 15.435 1 98.55 209 ILE B N 1
ATOM 3745 C CA . ILE B 1 209 ? -1.195 -8.843 16.14 1 98.55 209 ILE B CA 1
ATOM 3746 C C . ILE B 1 209 ? -1.026 -9.054 17.643 1 98.55 209 ILE B C 1
ATOM 3748 O O . ILE B 1 209 ? -1.202 -8.121 18.431 1 98.55 209 ILE B O 1
ATOM 3752 N N . ASP B 1 210 ? -0.654 -10.285 18.009 1 98.53 210 ASP B N 1
ATOM 3753 C CA . ASP B 1 210 ? -0.441 -10.596 19.42 1 98.53 210 ASP B CA 1
ATOM 3754 C C . ASP B 1 210 ? 0.619 -9.681 20.03 1 98.53 210 ASP B C 1
ATOM 3756 O O . ASP B 1 210 ? 0.451 -9.184 21.145 1 98.53 210 ASP B O 1
ATOM 3760 N N . ALA B 1 211 ? 1.64 -9.459 19.309 1 98.41 211 ALA B N 1
ATOM 3761 C CA . ALA B 1 211 ? 2.733 -8.616 19.786 1 98.41 211 ALA B CA 1
ATOM 3762 C C . ALA B 1 211 ? 2.278 -7.17 19.954 1 98.41 211 ALA B C 1
ATOM 3764 O O . ALA B 1 211 ? 2.64 -6.508 20.93 1 98.41 211 ALA B O 1
ATOM 3765 N N . ALA B 1 212 ? 1.556 -6.654 18.984 1 98.53 212 ALA B N 1
ATOM 3766 C CA . ALA B 1 212 ? 1.044 -5.288 19.063 1 98.53 212 ALA B CA 1
ATOM 3767 C C . ALA B 1 212 ? 0.176 -5.098 20.303 1 98.53 212 ALA B C 1
ATOM 3769 O O . ALA B 1 212 ? 0.34 -4.123 21.04 1 98.53 212 ALA B O 1
ATOM 3770 N N . LEU B 1 213 ? -0.716 -6.043 20.5 1 98.57 213 LEU B N 1
ATOM 3771 C CA . LEU B 1 213 ? -1.624 -5.964 21.639 1 98.57 213 LEU B CA 1
ATOM 3772 C C . LEU B 1 213 ? -0.86 -6.076 22.953 1 98.57 213 LEU B C 1
ATOM 3774 O O . LEU B 1 213 ? -1.123 -5.326 23.896 1 98.57 213 LEU B O 1
ATOM 3778 N N . ALA B 1 214 ? 0.063 -6.995 22.971 1 98.03 214 ALA B N 1
ATOM 3779 C CA . ALA B 1 214 ? 0.877 -7.172 24.171 1 98.03 214 ALA B CA 1
ATOM 3780 C C . ALA B 1 214 ? 1.687 -5.914 24.475 1 98.03 214 ALA B C 1
ATOM 3782 O O . ALA B 1 214 ? 1.969 -5.616 25.637 1 98.03 214 ALA B O 1
ATOM 3783 N N . ALA B 1 215 ? 2.004 -5.162 23.465 1 97.21 215 ALA B N 1
ATOM 3784 C CA . ALA B 1 215 ? 2.828 -3.966 23.62 1 97.21 215 ALA B CA 1
ATOM 3785 C C . ALA B 1 215 ? 1.966 -2.738 23.9 1 97.21 215 ALA B C 1
ATOM 3787 O O . ALA B 1 215 ? 2.48 -1.621 23.997 1 97.21 215 ALA B O 1
ATOM 3788 N N . GLY B 1 216 ? 0.669 -2.913 23.927 1 97.21 216 GLY B N 1
ATOM 3789 C CA . GLY B 1 216 ? -0.184 -1.839 24.41 1 97.21 216 GLY B CA 1
ATOM 3790 C C . GLY B 1 216 ? -0.941 -1.134 23.3 1 97.21 216 GLY B C 1
ATOM 3791 O O . GLY B 1 216 ? -1.447 -0.026 23.493 1 97.21 216 GLY B O 1
ATOM 3792 N N . ALA B 1 217 ? -0.989 -1.732 22.133 1 98.39 217 ALA B N 1
ATOM 3793 C CA . ALA B 1 217 ? -1.797 -1.13 21.075 1 98.39 217 ALA B CA 1
ATOM 3794 C C . ALA B 1 217 ? -3.239 -0.934 21.531 1 98.39 217 ALA B C 1
ATOM 3796 O O . ALA B 1 217 ? -3.85 -1.848 22.091 1 98.39 217 ALA B O 1
ATOM 3797 N N . GLN B 1 218 ? -3.749 0.281 21.308 1 98.81 218 GLN B N 1
ATOM 3798 C CA . GLN B 1 218 ? -5.108 0.637 21.703 1 98.81 218 GLN B CA 1
ATOM 3799 C C . GLN B 1 218 ? -6.073 0.507 20.529 1 98.81 218 GLN B C 1
ATOM 3801 O O . GLN B 1 218 ? -7.288 0.635 20.7 1 98.81 218 GLN B O 1
ATOM 3806 N N . GLY B 1 219 ? -5.672 0.29 19.349 1 98.83 219 GLY B N 1
ATOM 3807 C CA . GLY B 1 219 ? -6.383 0.032 18.107 1 98.83 219 GLY B CA 1
ATOM 3808 C C . GLY B 1 219 ? -5.505 -0.58 17.033 1 98.83 219 GLY B C 1
ATOM 3809 O O . GLY B 1 219 ? -4.277 -0.491 17.102 1 98.83 219 GLY B O 1
ATOM 3810 N N . LEU B 1 220 ? -6.103 -1.197 16.103 1 98.83 220 LEU B N 1
ATOM 3811 C CA . LEU B 1 220 ? -5.384 -1.836 15.006 1 98.83 220 LEU B CA 1
ATOM 3812 C C . LEU B 1 220 ? -5.942 -1.393 13.658 1 98.83 220 LEU B C 1
ATOM 3814 O O . LEU B 1 220 ? -7.16 -1.312 13.483 1 98.83 220 LEU B O 1
ATOM 3818 N N . VAL B 1 221 ? -5.089 -1.05 12.762 1 98.86 221 VAL B N 1
ATOM 3819 C CA . VAL B 1 221 ? -5.43 -0.937 11.347 1 98.86 221 VAL B CA 1
ATOM 3820 C C . VAL B 1 221 ? -4.834 -2.114 10.577 1 98.86 221 VAL B C 1
ATOM 3822 O O . VAL B 1 221 ? -3.624 -2.346 10.624 1 98.86 221 VAL B O 1
ATOM 3825 N N . ILE B 1 222 ? -5.662 -2.806 9.882 1 98.41 222 ILE B N 1
ATOM 3826 C CA . ILE B 1 222 ? -5.228 -3.988 9.146 1 98.41 222 ILE B CA 1
ATOM 3827 C C . ILE B 1 222 ? -5.112 -3.657 7.66 1 98.41 222 ILE B C 1
ATOM 3829 O O . ILE B 1 222 ? -6.083 -3.222 7.037 1 98.41 222 ILE B O 1
ATOM 3833 N N . GLU B 1 223 ? -3.931 -3.746 7.205 1 98.16 223 GLU B N 1
ATOM 3834 C CA . GLU B 1 223 ? -3.742 -3.65 5.761 1 98.16 223 GLU B CA 1
ATOM 3835 C C . GLU B 1 223 ? -4.045 -4.979 5.075 1 98.16 223 GLU B C 1
ATOM 3837 O O . GLU B 1 223 ? -3.145 -5.794 4.865 1 98.16 223 GLU B O 1
ATOM 3842 N N . ALA B 1 224 ? -5.238 -5.137 4.646 1 97.25 224 ALA B N 1
ATOM 3843 C CA . ALA B 1 224 ? -5.774 -6.396 4.135 1 97.25 224 ALA B CA 1
ATOM 3844 C C . ALA B 1 224 ? -5.538 -6.523 2.632 1 97.25 224 ALA B C 1
ATOM 3846 O O . ALA B 1 224 ? -4.75 -5.77 2.055 1 97.25 224 ALA B O 1
ATOM 3847 N N . MET B 1 225 ? -6.021 -7.546 2.039 1 96.4 225 MET B N 1
ATOM 3848 C CA . MET B 1 225 ? -5.919 -7.819 0.609 1 96.4 225 MET B CA 1
ATOM 3849 C C . MET B 1 225 ? -7.258 -7.591 -0.085 1 96.4 225 MET B C 1
ATOM 3851 O O . MET B 1 225 ? -8.314 -7.713 0.538 1 96.4 225 MET B O 1
ATOM 3855 N N . GLY B 1 226 ? -7.166 -7.252 -1.388 1 94.85 226 GLY B N 1
ATOM 3856 C CA . GLY B 1 226 ? -8.381 -7.054 -2.162 1 94.85 226 GLY B CA 1
ATOM 3857 C C . GLY B 1 226 ? -9.298 -5.999 -1.574 1 94.85 226 GLY B C 1
ATOM 3858 O O . GLY B 1 226 ? -8.872 -4.871 -1.317 1 94.85 226 GLY B O 1
ATOM 3859 N N . SER B 1 227 ? -10.557 -6.362 -1.344 1 93.58 227 SER B N 1
ATOM 3860 C CA . SER B 1 227 ? -11.534 -5.42 -0.809 1 93.58 227 SER B CA 1
ATOM 3861 C C . SER B 1 227 ? -11.589 -5.484 0.713 1 93.58 227 SER B C 1
ATOM 3863 O O . SER B 1 227 ? -12.606 -5.14 1.318 1 93.58 227 SER B O 1
ATOM 3865 N N . GLY B 1 228 ? -10.507 -5.969 1.358 1 94.56 228 GLY B N 1
ATOM 3866 C CA . GLY B 1 228 ? -10.444 -6.021 2.81 1 94.56 228 GLY B CA 1
ATOM 3867 C C . GLY B 1 228 ? -10.378 -7.436 3.353 1 94.56 228 GLY B C 1
ATOM 3868 O O . GLY B 1 228 ? -10.785 -7.691 4.489 1 94.56 228 GLY B O 1
ATOM 3869 N N . ASN B 1 229 ? -9.863 -8.389 2.627 1 93.27 229 ASN B N 1
ATOM 3870 C CA . ASN B 1 229 ? -9.807 -9.793 3.02 1 93.27 229 ASN B CA 1
ATOM 3871 C C . ASN B 1 229 ? -8.543 -10.103 3.817 1 93.27 229 ASN B C 1
ATOM 3873 O O . ASN B 1 229 ? -7.488 -9.517 3.567 1 93.27 229 ASN B O 1
ATOM 3877 N N . VAL B 1 230 ? -8.67 -11.033 4.743 1 94.92 230 VAL B N 1
ATOM 3878 C CA . VAL B 1 230 ? -7.534 -11.478 5.543 1 94.92 230 VAL B CA 1
ATOM 3879 C C . VAL B 1 230 ? -7.521 -13.003 5.619 1 94.92 230 VAL B C 1
ATOM 3881 O O . VAL B 1 230 ? -8.54 -13.652 5.369 1 94.92 230 VAL B O 1
ATOM 3884 N N . GLY B 1 231 ? -6.39 -13.537 5.864 1 94.8 231 GLY B N 1
ATOM 3885 C CA . GLY B 1 231 ? -6.275 -14.975 6.047 1 94.8 231 GLY B CA 1
ATOM 3886 C C . GLY B 1 231 ? -6.888 -15.463 7.346 1 94.8 231 GLY B C 1
ATOM 3887 O O . GLY B 1 231 ? -7.231 -14.66 8.216 1 94.8 231 GLY B O 1
ATOM 3888 N N . THR B 1 232 ? -6.921 -16.724 7.515 1 93.22 232 THR B N 1
ATOM 3889 C CA . THR B 1 232 ? -7.625 -17.382 8.61 1 93.22 232 THR B CA 1
ATOM 3890 C C . THR B 1 232 ? -7.019 -16.993 9.955 1 93.22 232 THR B C 1
ATOM 3892 O O . THR B 1 232 ? -7.738 -16.586 10.871 1 93.22 232 THR B O 1
ATOM 3895 N N . ASP B 1 233 ? -5.713 -17.101 10.093 1 95.18 233 ASP B N 1
ATOM 3896 C CA . ASP B 1 233 ? -5.045 -16.834 11.363 1 95.18 233 ASP B CA 1
ATOM 3897 C C . ASP B 1 233 ? -5.241 -15.381 11.792 1 95.18 233 ASP B C 1
ATOM 3899 O O . ASP B 1 233 ? -5.471 -15.102 12.97 1 95.18 233 ASP B O 1
ATOM 3903 N N . ILE B 1 234 ? -5.122 -14.521 10.865 1 96.93 234 ILE B N 1
ATOM 3904 C CA . ILE B 1 234 ? -5.34 -13.103 11.127 1 96.93 234 ILE B CA 1
ATOM 3905 C C . ILE B 1 234 ? -6.792 -12.872 11.541 1 96.93 234 ILE B C 1
ATOM 3907 O O . ILE B 1 234 ? -7.063 -12.141 12.496 1 96.93 234 ILE B O 1
ATOM 3911 N N . GLY B 1 235 ? -7.717 -13.48 10.798 1 95.76 235 GLY B N 1
ATOM 3912 C CA . GLY B 1 235 ? -9.126 -13.342 11.13 1 95.76 235 GLY B CA 1
ATOM 3913 C C . GLY B 1 235 ? -9.446 -13.748 12.556 1 95.76 235 GLY B C 1
ATOM 3914 O O . GLY B 1 235 ? -10.182 -13.049 13.256 1 95.76 235 GLY B O 1
ATOM 3915 N N . VAL B 1 236 ? -8.917 -14.833 12.988 1 96.49 236 VAL B N 1
ATOM 3916 C CA . VAL B 1 236 ? -9.14 -15.332 14.341 1 96.49 236 VAL B CA 1
ATOM 3917 C C . VAL B 1 236 ? -8.595 -14.332 15.357 1 96.49 236 VAL B C 1
ATOM 3919 O O . VAL B 1 236 ? -9.284 -13.972 16.314 1 96.49 236 VAL B O 1
ATOM 3922 N N . ALA B 1 237 ? -7.412 -13.876 15.145 1 97.72 237 ALA B N 1
ATOM 3923 C CA . ALA B 1 237 ? -6.772 -12.932 16.058 1 97.72 237 ALA B CA 1
ATOM 3924 C C . ALA B 1 237 ? -7.566 -11.632 16.149 1 97.72 237 ALA B C 1
ATOM 3926 O O . ALA B 1 237 ? -7.711 -11.061 17.232 1 97.72 237 ALA B O 1
ATOM 3927 N N . LEU B 1 238 ? -8.031 -11.154 15.043 1 97.88 238 LEU B N 1
ATOM 3928 C CA . LEU B 1 238 ? -8.808 -9.919 15.026 1 97.88 238 LEU B CA 1
ATOM 3929 C C . LEU B 1 238 ? -10.125 -10.096 15.774 1 97.88 238 LEU B C 1
ATOM 3931 O O . LEU B 1 238 ? -10.57 -9.188 16.48 1 97.88 238 LEU B O 1
ATOM 3935 N N . GLY B 1 239 ? -10.756 -11.263 15.512 1 96.86 239 GLY B N 1
ATOM 3936 C CA . GLY B 1 239 ? -11.957 -11.55 16.281 1 96.86 239 GLY B CA 1
ATOM 3937 C C . GLY B 1 239 ? -11.738 -11.471 17.78 1 96.86 239 GLY B C 1
ATOM 3938 O O . GLY B 1 239 ? -12.551 -10.889 18.502 1 96.86 239 GLY B O 1
ATOM 3939 N N . GLU B 1 240 ? -10.676 -12.03 18.248 1 97.47 240 GLU B N 1
ATOM 3940 C CA . GLU B 1 240 ? -10.331 -12.005 19.667 1 97.47 240 GLU B CA 1
ATOM 3941 C C . GLU B 1 240 ? -10.05 -10.582 20.142 1 97.47 240 GLU B C 1
ATOM 3943 O O . GLU B 1 240 ? -10.44 -10.204 21.248 1 97.47 240 GLU B O 1
ATOM 3948 N N . ALA B 1 241 ? -9.359 -9.805 19.306 1 98.16 241 ALA B N 1
ATOM 3949 C CA . ALA B 1 241 ? -9.085 -8.41 19.644 1 98.16 241 ALA B CA 1
ATOM 3950 C C . ALA B 1 241 ? -10.38 -7.621 19.81 1 98.16 241 ALA B C 1
ATOM 3952 O O . ALA B 1 241 ? -10.536 -6.866 20.772 1 98.16 241 ALA B O 1
ATOM 3953 N N . LEU B 1 242 ? -11.288 -7.817 18.879 1 97.72 242 LEU B N 1
ATOM 3954 C CA . LEU B 1 242 ? -12.578 -7.139 18.918 1 97.72 242 LEU B CA 1
ATOM 3955 C C . LEU B 1 242 ? -13.37 -7.548 20.155 1 97.72 242 LEU B C 1
ATOM 3957 O O . LEU B 1 242 ? -13.983 -6.704 20.813 1 97.72 242 LEU B O 1
ATOM 3961 N N . ASP B 1 243 ? -13.347 -8.823 20.455 1 97.19 243 ASP B N 1
ATOM 3962 C CA . ASP B 1 243 ? -14.023 -9.32 21.65 1 97.19 243 ASP B CA 1
ATOM 3963 C C . ASP B 1 243 ? -13.451 -8.679 22.912 1 97.19 243 ASP B C 1
ATOM 3965 O O . ASP B 1 243 ? -14.158 -8.519 23.909 1 97.19 243 ASP B O 1
ATOM 3969 N N . ALA B 1 244 ? -12.196 -8.316 22.88 1 97.63 244 ALA B N 1
ATOM 3970 C CA . ALA B 1 244 ? -11.528 -7.699 24.022 1 97.63 244 ALA B CA 1
ATOM 3971 C C . ALA B 1 244 ? -11.734 -6.187 24.027 1 97.63 244 ALA B C 1
ATOM 3973 O O . ALA B 1 244 ? -11.162 -5.479 24.859 1 97.63 244 ALA B O 1
ATOM 3974 N N . GLY B 1 245 ? -12.431 -5.635 23.068 1 97.27 245 GLY B N 1
ATOM 3975 C CA . GLY B 1 245 ? -12.793 -4.226 23.051 1 97.27 245 GLY B CA 1
ATOM 3976 C C . GLY B 1 245 ? -11.79 -3.361 22.312 1 97.27 245 GLY B C 1
ATOM 3977 O O . GLY B 1 245 ? -11.824 -2.133 22.419 1 97.27 245 GLY B O 1
ATOM 3978 N N . ILE B 1 246 ? -10.874 -3.983 21.627 1 98.49 246 ILE B N 1
ATOM 3979 C CA . ILE B 1 246 ? -9.895 -3.234 20.848 1 98.49 246 ILE B CA 1
ATOM 3980 C C . ILE B 1 246 ? -10.492 -2.858 19.493 1 98.49 246 ILE B C 1
ATOM 3982 O O . ILE B 1 246 ? -10.896 -3.731 18.722 1 98.49 246 ILE B O 1
ATOM 3986 N N . PRO B 1 247 ? -10.609 -1.549 19.143 1 98.62 247 PRO B N 1
ATOM 3987 C CA . PRO B 1 247 ? -11.144 -1.174 17.832 1 98.62 247 PRO B CA 1
ATOM 3988 C C . PRO B 1 247 ? -10.23 -1.591 16.681 1 98.62 247 PRO B C 1
ATOM 3990 O O . PRO B 1 247 ? -9.005 -1.504 16.798 1 98.62 247 PRO B O 1
ATOM 3993 N N . VAL B 1 248 ? -10.848 -2.096 15.639 1 98.46 248 VAL B N 1
ATOM 3994 C CA . VAL B 1 248 ? -10.135 -2.56 14.453 1 98.46 248 VAL B CA 1
ATOM 3995 C C . VAL B 1 248 ? -10.704 -1.882 13.209 1 98.46 248 VAL B C 1
ATOM 3997 O O . VAL B 1 248 ? -11.919 -1.885 12.994 1 98.46 248 VAL B O 1
ATOM 4000 N N . VAL B 1 249 ? -9.849 -1.276 12.411 1 98.39 249 VAL B N 1
ATOM 4001 C CA . VAL B 1 249 ? -10.209 -0.756 11.096 1 98.39 249 VAL B CA 1
ATOM 4002 C C . VAL B 1 249 ? -9.573 -1.617 10.007 1 98.39 249 VAL B C 1
ATOM 4004 O O . VAL B 1 249 ? -8.37 -1.885 10.043 1 98.39 249 VAL B O 1
ATOM 4007 N N . ILE B 1 250 ? -10.394 -2.058 9.056 1 97.62 250 ILE B N 1
ATOM 4008 C CA . ILE B 1 250 ? -9.903 -2.842 7.929 1 97.62 250 ILE B CA 1
ATOM 4009 C C . ILE B 1 250 ? -9.648 -1.926 6.734 1 97.62 250 ILE B C 1
ATOM 4011 O O . ILE B 1 250 ? -10.572 -1.283 6.229 1 97.62 250 ILE B O 1
ATOM 4015 N N . SER B 1 251 ? -8.429 -1.79 6.363 1 97.8 251 SER B N 1
ATOM 4016 C CA . SER B 1 251 ? -8.007 -1.155 5.119 1 97.8 251 SER B CA 1
ATOM 4017 C C . SER B 1 251 ? -7.501 -2.186 4.116 1 97.8 251 SER B C 1
ATOM 4019 O O . SER B 1 251 ? -7.899 -3.352 4.163 1 97.8 251 SER B O 1
ATOM 4021 N N . THR B 1 252 ? -6.735 -1.71 3.085 1 97.65 252 THR B N 1
ATOM 4022 C CA . THR B 1 252 ? -6.223 -2.638 2.083 1 97.65 252 THR B CA 1
ATOM 4023 C C . THR B 1 252 ? -4.91 -2.13 1.494 1 97.65 252 THR B C 1
ATOM 4025 O O . THR B 1 252 ? -4.657 -0.923 1.479 1 97.65 252 THR B O 1
ATOM 4028 N N . ARG B 1 253 ? -4.123 -3.038 1.04 1 97.81 253 ARG B N 1
ATOM 4029 C CA . ARG B 1 253 ? -2.885 -2.714 0.339 1 97.81 253 ARG B CA 1
ATOM 4030 C C . ARG B 1 253 ? -3.166 -2.271 -1.093 1 97.81 253 ARG B C 1
ATOM 4032 O O . ARG B 1 253 ? -2.268 -1.789 -1.787 1 97.81 253 ARG B O 1
ATOM 4039 N N . VAL B 1 254 ? -4.376 -2.448 -1.612 1 98.1 254 VAL B N 1
ATOM 4040 C CA . VAL B 1 254 ? -4.753 -2.111 -2.981 1 98.1 254 VAL B CA 1
ATOM 4041 C C . VAL B 1 254 ? -4.925 -0.599 -3.112 1 98.1 254 VAL B C 1
ATOM 4043 O O . VAL B 1 254 ? -5.695 0.011 -2.367 1 98.1 254 VAL B O 1
ATOM 4046 N N . PRO B 1 255 ? -4.259 0.005 -4.052 1 97.5 255 PRO B N 1
ATOM 4047 C CA . PRO B 1 255 ? -4.189 1.468 -4.091 1 97.5 255 PRO B CA 1
ATOM 4048 C C . PRO B 1 255 ? -5.535 2.115 -4.41 1 97.5 255 PRO B C 1
ATOM 4050 O O . PRO B 1 255 ? -5.821 3.218 -3.937 1 97.5 255 PRO B O 1
ATOM 4053 N N . ARG B 1 256 ? -6.361 1.451 -5.218 1 97.68 256 ARG B N 1
ATOM 4054 C CA . ARG B 1 256 ? -7.594 2.088 -5.67 1 97.68 256 ARG B CA 1
ATOM 4055 C C . ARG B 1 256 ? -8.811 1.244 -5.306 1 97.68 256 ARG B C 1
ATOM 4057 O O . ARG B 1 256 ? -8.719 0.018 -5.215 1 97.68 256 ARG B O 1
ATOM 4064 N N . GLY B 1 257 ? -9.933 1.952 -5.214 1 97.06 257 GLY B N 1
ATOM 4065 C CA . GLY B 1 257 ? -11.181 1.276 -4.895 1 97.06 257 GLY B CA 1
ATOM 4066 C C . GLY B 1 257 ? -11.496 1.274 -3.411 1 97.06 257 GLY B C 1
ATOM 4067 O O . GLY B 1 257 ? -10.655 1.65 -2.592 1 97.06 257 GLY B O 1
ATOM 4068 N N . GLU B 1 258 ? -12.679 0.833 -3.018 1 95.86 258 GLU B N 1
ATOM 4069 C CA . GLU B 1 258 ? -13.147 0.889 -1.636 1 95.86 258 GLU B CA 1
ATOM 4070 C C . GLU B 1 258 ? -12.971 -0.456 -0.938 1 95.86 258 GLU B C 1
ATOM 4072 O O . GLU B 1 258 ? -12.88 -1.495 -1.596 1 95.86 258 GLU B O 1
ATOM 4077 N N . VAL B 1 259 ? -12.81 -0.375 0.344 1 94.67 259 VAL B N 1
ATOM 4078 C CA . VAL B 1 259 ? -12.872 -1.553 1.202 1 94.67 259 VAL B CA 1
ATOM 4079 C C . VAL B 1 259 ? -14.323 -1.838 1.584 1 94.67 259 VAL B C 1
ATOM 4081 O O . VAL B 1 259 ? -15.011 -0.969 2.125 1 94.67 259 VAL B O 1
ATOM 4084 N N . PHE B 1 260 ? -14.839 -2.93 1.114 1 83.46 260 PHE B N 1
ATOM 4085 C CA . PHE B 1 260 ? -16.214 -3.256 1.472 1 83.46 260 PHE B CA 1
ATOM 4086 C C . PHE B 1 260 ? -16.318 -4.692 1.973 1 83.46 260 PHE B C 1
ATOM 4088 O O . PHE B 1 260 ? -15.539 -5.555 1.564 1 83.46 260 PHE B O 1
ATOM 4095 N N . GLY B 1 261 ? -16.034 -5.16 3.19 1 63.12 261 GLY B N 1
ATOM 4096 C CA . GLY B 1 261 ? -16.051 -6.442 3.876 1 63.12 261 GLY B CA 1
ATOM 4097 C C . GLY B 1 261 ? -16.948 -7.466 3.205 1 63.12 261 GLY B C 1
ATOM 4098 O O . GLY B 1 261 ? -18.1 -7.646 3.604 1 63.12 261 GLY B O 1
ATOM 4099 N N . ALA B 1 262 ? -16.988 -7.646 1.894 1 49.12 262 ALA B N 1
ATOM 4100 C CA . ALA B 1 262 ? -17.981 -8.576 1.363 1 49.12 262 ALA B CA 1
ATOM 4101 C C . ALA B 1 262 ? -17.581 -10.022 1.638 1 49.12 262 ALA B C 1
ATOM 4103 O O . ALA B 1 262 ? -18.403 -10.934 1.515 1 49.12 262 ALA B O 1
ATOM 4104 N N . TYR B 1 263 ? -16.308 -10.442 1.877 1 48.9 263 TYR B N 1
ATOM 4105 C CA . TYR B 1 263 ? -16.052 -11.865 1.684 1 48.9 263 TYR B CA 1
ATOM 4106 C C . TYR B 1 263 ? -16.265 -12.638 2.98 1 48.9 263 TYR B C 1
ATOM 4108 O O . TYR B 1 263 ? -15.946 -12.144 4.064 1 48.9 263 TYR B O 1
ATOM 4116 N N . GLY B 1 264 ? -17.276 -13.502 3.19 1 41.06 264 GLY B N 1
ATOM 4117 C CA . GLY B 1 264 ? -17.847 -14.394 4.186 1 41.06 264 GLY B CA 1
ATOM 4118 C C . GLY B 1 264 ? -16.857 -15.419 4.707 1 41.06 264 GLY B C 1
ATOM 4119 O O . GLY B 1 264 ? -17.245 -16.387 5.363 1 41.06 264 GLY B O 1
ATOM 4120 N N . GLY B 1 265 ? -15.659 -15.577 4.312 1 45.13 265 GLY B N 1
ATOM 4121 C CA . GLY B 1 265 ? -14.938 -16.724 4.84 1 45.13 265 GLY B CA 1
ATOM 4122 C C . GLY B 1 265 ? -14.684 -16.632 6.333 1 45.13 265 GLY B C 1
ATOM 4123 O O . GLY B 1 265 ? -14.989 -15.615 6.959 1 45.13 265 GLY B O 1
ATOM 4124 N N . ALA B 1 266 ? -14.455 -17.781 7.048 1 44.7 266 ALA B N 1
ATOM 4125 C CA . ALA B 1 266 ? -14.193 -17.861 8.482 1 44.7 266 ALA B CA 1
ATOM 4126 C C . ALA B 1 266 ? -13.398 -16.65 8.963 1 44.7 266 ALA B C 1
ATOM 4128 O O . ALA B 1 266 ? -13.542 -16.221 10.11 1 44.7 266 ALA B O 1
ATOM 4129 N N . GLY B 1 267 ? -12.455 -16.103 8.191 1 49.69 267 GLY B N 1
ATOM 4130 C CA . GLY B 1 267 ? -11.685 -14.892 8.429 1 49.69 267 GLY B CA 1
ATOM 4131 C C . GLY B 1 267 ? -12.294 -13.662 7.782 1 49.69 267 GLY B C 1
ATOM 4132 O O . GLY B 1 267 ? -11.634 -12.627 7.661 1 49.69 267 GLY B O 1
ATOM 4133 N N . GLY B 1 268 ? -13.447 -13.873 7.19 1 56.03 268 GLY B N 1
ATOM 4134 C CA . GLY B 1 268 ? -14.022 -12.984 6.193 1 56.03 268 GLY B CA 1
ATOM 4135 C C . GLY B 1 268 ? -14.501 -11.667 6.774 1 56.03 268 GLY B C 1
ATOM 4136 O O . GLY B 1 268 ? -14.681 -11.547 7.988 1 56.03 268 GLY B O 1
ATOM 4137 N N . GLY B 1 269 ? -14.398 -10.72 5.935 1 59.72 269 GLY B N 1
ATOM 4138 C CA . GLY B 1 269 ? -14.831 -9.347 6.142 1 59.72 269 GLY B CA 1
ATOM 4139 C C . GLY B 1 269 ? -16.185 -9.244 6.819 1 59.72 269 GLY B C 1
ATOM 4140 O O . GLY B 1 269 ? -16.352 -8.481 7.772 1 59.72 269 GLY B O 1
ATOM 4141 N N . LYS B 1 270 ? -17.099 -10.276 6.631 1 66.64 270 LYS B N 1
ATOM 4142 C CA . LYS B 1 270 ? -18.434 -10.207 7.218 1 66.64 270 LYS B CA 1
ATOM 4143 C C . LYS B 1 270 ? -18.406 -10.597 8.693 1 66.64 270 LYS B C 1
ATOM 4145 O O . LYS B 1 270 ? -19.106 -9.998 9.513 1 66.64 270 LYS B O 1
ATOM 4150 N N . THR B 1 271 ? -17.616 -11.627 8.989 1 76.61 271 THR B N 1
ATOM 4151 C CA . THR B 1 271 ? -17.511 -12.06 10.378 1 76.61 271 THR B CA 1
ATOM 4152 C C . THR B 1 271 ? -16.877 -10.97 11.238 1 76.61 271 THR B C 1
ATOM 4154 O O . THR B 1 271 ? -17.377 -10.658 12.321 1 76.61 271 THR B O 1
ATOM 4157 N N . LEU B 1 272 ? -15.929 -10.326 10.696 1 87.68 272 LEU B N 1
ATOM 4158 C CA . LEU B 1 272 ? -15.26 -9.271 11.451 1 87.68 272 LEU B CA 1
ATOM 4159 C C . LEU B 1 272 ? -16.156 -8.044 11.579 1 87.68 272 LEU B C 1
ATOM 4161 O O . LEU B 1 272 ? -16.175 -7.391 12.625 1 87.68 272 LEU B O 1
ATOM 4165 N N . ALA B 1 273 ? -16.901 -7.835 10.518 1 85.29 273 ALA B N 1
ATOM 4166 C CA . ALA B 1 273 ? -17.837 -6.715 10.55 1 85.29 273 ALA B CA 1
ATOM 4167 C C . ALA B 1 273 ? -18.89 -6.91 11.637 1 85.29 273 ALA B C 1
ATOM 4169 O O . ALA B 1 273 ? -19.232 -5.968 12.356 1 85.29 273 ALA B O 1
ATOM 4170 N N . SER B 1 274 ? -19.376 -8.147 11.708 1 86.63 274 SER B N 1
ATOM 4171 C CA . SER B 1 274 ? -20.394 -8.451 12.708 1 86.63 274 SER B CA 1
ATOM 4172 C C . SER B 1 274 ? -19.849 -8.281 14.122 1 86.63 274 SER B C 1
ATOM 4174 O O . SER B 1 274 ? -20.607 -8.022 15.059 1 86.63 274 SER B O 1
ATOM 4176 N N . LYS B 1 275 ? -18.588 -8.346 14.273 1 91.6 275 LYS B N 1
ATOM 4177 C CA . LYS B 1 275 ? -17.957 -8.191 15.581 1 91.6 275 LYS B CA 1
ATOM 4178 C C . LYS B 1 275 ? -17.566 -6.738 15.834 1 91.6 275 LYS B C 1
ATOM 4180 O O . LYS B 1 275 ? -17.087 -6.399 16.918 1 91.6 275 LYS B O 1
ATOM 4185 N N . GLY B 1 276 ? -17.711 -5.897 14.833 1 93.75 276 GLY B N 1
ATOM 4186 C CA . GLY B 1 276 ? -17.527 -4.477 15.085 1 93.75 276 GLY B CA 1
ATOM 4187 C C . GLY B 1 276 ? -16.35 -3.886 14.332 1 93.75 276 GLY B C 1
ATOM 4188 O O . GLY B 1 276 ? -16.03 -2.706 14.496 1 93.75 276 GLY B O 1
ATOM 4189 N N . ALA B 1 277 ? -15.646 -4.687 13.537 1 96.19 277 ALA B N 1
ATOM 4190 C CA . ALA B 1 277 ? -14.601 -4.102 12.701 1 96.19 277 ALA B CA 1
ATOM 4191 C C . ALA B 1 277 ? -15.184 -3.084 11.726 1 96.19 277 ALA B C 1
ATOM 4193 O O . ALA B 1 277 ? -16.275 -3.285 11.187 1 96.19 277 ALA B O 1
ATOM 4194 N N . VAL B 1 278 ? -14.473 -2.001 11.494 1 96.6 278 VAL B N 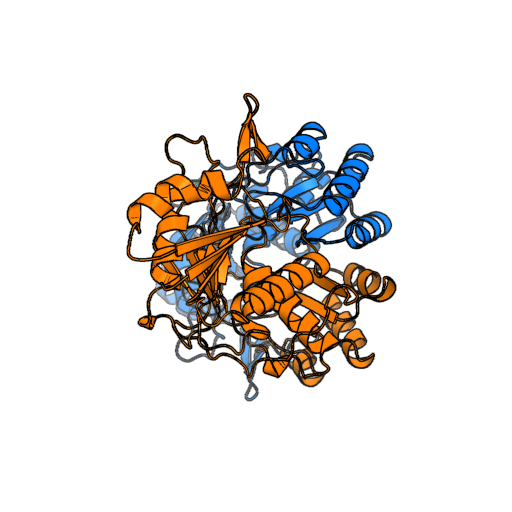1
ATOM 4195 C CA . VAL B 1 278 ? -14.945 -0.94 10.611 1 96.6 278 VAL B CA 1
ATOM 4196 C C . VAL B 1 278 ? -14.11 -0.92 9.333 1 96.6 278 VAL B C 1
ATOM 4198 O O . VAL B 1 278 ? -12.884 -1.048 9.384 1 96.6 278 VAL B O 1
ATOM 4201 N N . ASN B 1 279 ? -14.754 -0.82 8.2 1 95.89 279 ASN B N 1
ATOM 4202 C CA . ASN B 1 279 ? -14.034 -0.639 6.943 1 95.89 279 ASN B CA 1
ATOM 4203 C C . ASN B 1 279 ? -13.555 0.8 6.773 1 95.89 279 ASN B C 1
ATOM 4205 O O . ASN B 1 279 ? -14.2 1.734 7.253 1 95.89 279 ASN B O 1
ATOM 4209 N N . SER B 1 280 ? -12.489 0.929 6.045 1 96.97 280 SER B N 1
ATOM 4210 C CA . SER B 1 280 ? -11.88 2.248 5.907 1 96.97 280 SER B CA 1
ATOM 4211 C C . SER B 1 280 ? -12.434 2.989 4.694 1 96.97 280 SER B C 1
ATOM 4213 O O . SER B 1 280 ? -11.947 4.065 4.341 1 96.97 280 SER B O 1
ATOM 4215 N N . THR B 1 281 ? -13.447 2.37 3.976 1 95.31 281 THR B N 1
ATOM 4216 C CA . THR B 1 281 ? -14.007 2.945 2.758 1 95.31 281 THR B CA 1
ATOM 4217 C C . THR B 1 281 ? -12.911 3.203 1.729 1 95.31 281 THR B C 1
ATOM 4219 O O . THR B 1 281 ? -12.403 2.267 1.107 1 95.31 281 THR B O 1
ATOM 4222 N N . TYR B 1 282 ? -12.45 4.454 1.607 1 96.95 282 TYR B N 1
ATOM 4223 C CA . TYR B 1 282 ? -11.431 4.735 0.602 1 96.95 282 TYR B CA 1
ATOM 4224 C C . TYR B 1 282 ? -10.133 5.192 1.255 1 96.95 282 TYR B C 1
ATOM 4226 O O . TYR B 1 282 ? -9.158 5.502 0.565 1 96.95 282 TYR B O 1
ATOM 4234 N N . PHE B 1 283 ? -10.118 5.226 2.602 1 97.77 283 PHE B N 1
ATOM 4235 C CA . PHE B 1 283 ? -8.894 5.601 3.301 1 97.77 283 PHE B CA 1
ATOM 4236 C C . PHE B 1 283 ? -7.9 4.446 3.31 1 97.77 283 PHE B C 1
ATOM 4238 O O . PHE B 1 283 ? -8.273 3.301 3.572 1 97.77 283 PHE B O 1
ATOM 4245 N N . ARG B 1 284 ? -6.697 4.744 3.012 1 98.23 284 ARG B N 1
ATOM 4246 C CA . ARG B 1 284 ? -5.635 3.754 3.161 1 98.23 284 ARG B CA 1
ATOM 4247 C C . ARG B 1 284 ? -5.016 3.821 4.553 1 98.23 284 ARG B C 1
ATOM 4249 O O . ARG B 1 284 ? -5.375 4.683 5.357 1 98.23 284 ARG B O 1
ATOM 4256 N N . SER B 1 285 ? -4.121 2.909 4.838 1 98.6 285 SER B N 1
ATOM 4257 C CA . SER B 1 285 ? -3.738 2.567 6.204 1 98.6 285 SER B CA 1
ATOM 4258 C C . SER B 1 285 ? -3.174 3.778 6.94 1 98.6 285 SER B C 1
ATOM 4260 O O . SER B 1 285 ? -3.403 3.944 8.14 1 98.6 285 SER B O 1
ATOM 4262 N N . GLY B 1 286 ? -2.438 4.623 6.208 1 98.52 286 GLY B N 1
ATOM 4263 C CA . GLY B 1 286 ? -1.863 5.789 6.861 1 98.52 286 GLY B CA 1
ATOM 4264 C C . GLY B 1 286 ? -2.908 6.724 7.439 1 98.52 286 GLY B C 1
ATOM 4265 O O . GLY B 1 286 ? -2.866 7.052 8.627 1 98.52 286 GLY B O 1
ATOM 4266 N N . GLN B 1 287 ? -3.874 7.134 6.646 1 98.67 287 GLN B N 1
ATOM 4267 C CA . GLN B 1 287 ? -4.939 8.011 7.12 1 98.67 287 GLN B CA 1
ATOM 4268 C C . GLN B 1 287 ? -5.86 7.28 8.093 1 98.67 287 GLN B C 1
ATOM 4270 O O . GLN B 1 287 ? -6.317 7.861 9.079 1 98.67 287 GLN B O 1
ATOM 4275 N N . ALA B 1 288 ? -6.126 5.995 7.826 1 98.73 288 ALA B N 1
ATOM 4276 C CA . ALA B 1 288 ? -6.987 5.214 8.711 1 98.73 288 ALA B CA 1
ATOM 4277 C C . ALA B 1 288 ? -6.417 5.162 10.125 1 98.73 288 ALA B C 1
ATOM 4279 O O . ALA B 1 288 ? -7.165 5.21 11.105 1 98.73 288 ALA B O 1
ATOM 4280 N N . ARG B 1 289 ? -5.136 5.051 10.222 1 98.87 289 ARG B N 1
ATOM 4281 C CA . ARG B 1 289 ? -4.487 5.01 11.528 1 98.87 289 ARG B CA 1
ATOM 4282 C C . ARG B 1 289 ? -4.72 6.306 12.296 1 98.87 289 ARG B C 1
ATOM 4284 O O . ARG B 1 289 ? -5.048 6.28 13.484 1 98.87 289 ARG B O 1
ATOM 4291 N N . VAL B 1 290 ? -4.572 7.412 11.607 1 98.84 290 VAL B N 1
ATOM 4292 C CA . VAL B 1 290 ? -4.747 8.715 12.242 1 98.84 290 VAL B CA 1
ATOM 4293 C C . VAL B 1 290 ? -6.203 8.893 12.666 1 98.84 290 VAL B C 1
ATOM 4295 O O . VAL B 1 290 ? -6.481 9.331 13.784 1 98.84 290 VAL B O 1
ATOM 4298 N N . LEU B 1 291 ? -7.127 8.522 11.828 1 98.75 291 LEU B N 1
ATOM 4299 C CA . LEU B 1 291 ? -8.548 8.65 12.133 1 98.75 291 LEU B CA 1
ATOM 4300 C C . LEU B 1 291 ? -8.938 7.743 13.295 1 98.75 291 LEU B C 1
ATOM 4302 O O . LEU B 1 291 ? -9.747 8.127 14.144 1 98.75 291 LEU B O 1
ATOM 4306 N N . LEU B 1 292 ? -8.382 6.571 13.31 1 98.88 292 LEU B N 1
ATOM 4307 C CA . LEU B 1 292 ? -8.651 5.686 14.439 1 98.88 292 LEU B CA 1
ATOM 4308 C C . LEU B 1 292 ? -8.083 6.265 15.73 1 98.88 292 LEU B C 1
ATOM 4310 O O . LEU B 1 292 ? -8.719 6.184 16.784 1 98.88 292 LEU B O 1
ATOM 4314 N N . ALA B 1 293 ? -6.874 6.824 15.67 1 98.89 293 ALA B N 1
ATOM 4315 C CA . ALA B 1 293 ? -6.287 7.467 16.843 1 98.89 293 ALA B CA 1
ATOM 4316 C C . ALA B 1 293 ? -7.183 8.587 17.361 1 98.89 293 ALA B C 1
ATOM 4318 O O . ALA B 1 293 ? -7.381 8.724 18.571 1 98.89 293 ALA B O 1
ATOM 4319 N N . ILE B 1 294 ? -7.731 9.36 16.464 1 98.85 294 ILE B N 1
ATOM 4320 C CA . ILE B 1 294 ? -8.624 10.449 16.843 1 98.85 294 ILE B CA 1
ATOM 4321 C C . ILE B 1 294 ? -9.888 9.88 17.484 1 98.85 294 ILE B C 1
ATOM 4323 O O . ILE B 1 294 ? -10.363 10.396 18.499 1 98.85 294 ILE B O 1
ATOM 4327 N N . ALA B 1 295 ? -10.446 8.832 16.875 1 98.69 295 ALA B N 1
ATOM 4328 C CA . ALA B 1 295 ? -11.636 8.198 17.437 1 98.69 295 ALA B CA 1
ATOM 4329 C C . ALA B 1 295 ? -11.38 7.715 18.862 1 98.69 295 ALA B C 1
ATOM 4331 O O . ALA B 1 295 ? -12.199 7.938 19.756 1 98.69 295 ALA B O 1
ATOM 4332 N N . ILE B 1 296 ? -10.229 7.098 19.066 1 98.74 296 ILE B N 1
ATOM 4333 C CA . ILE B 1 296 ? -9.872 6.571 20.379 1 98.74 296 ILE B CA 1
ATOM 4334 C C . ILE B 1 296 ? -9.718 7.721 21.372 1 98.74 296 ILE B C 1
ATOM 4336 O O . ILE B 1 296 ? -10.271 7.677 22.473 1 98.74 296 ILE B O 1
ATOM 4340 N N . ALA B 1 297 ? -9.005 8.738 20.972 1 98.71 297 ALA B N 1
ATOM 4341 C CA . ALA B 1 297 ? -8.739 9.866 21.86 1 98.71 297 ALA B CA 1
ATOM 4342 C C . ALA B 1 297 ? -10.027 10.612 22.2 1 98.71 297 ALA B C 1
ATOM 4344 O O . ALA B 1 297 ? -10.193 11.095 23.323 1 98.71 297 ALA B O 1
ATOM 4345 N N . SER B 1 298 ? -10.956 10.727 21.272 1 97.99 298 SER B N 1
ATOM 4346 C CA . SER B 1 298 ? -12.15 11.548 21.444 1 97.99 298 SER B CA 1
ATOM 4347 C C . SER B 1 298 ? -13.321 10.718 21.959 1 97.99 298 SER B C 1
ATOM 4349 O O . SER B 1 298 ? -14.328 11.268 22.409 1 97.99 298 SER B O 1
ATOM 4351 N N . GLY B 1 299 ? -13.247 9.42 21.778 1 97.5 299 GLY B N 1
ATOM 4352 C CA . GLY B 1 299 ? -14.307 8.548 22.257 1 97.5 299 GLY B CA 1
ATOM 4353 C C . GLY B 1 299 ? -15.429 8.366 21.253 1 97.5 299 GLY B C 1
ATOM 4354 O O . GLY B 1 299 ? -16.421 7.692 21.537 1 97.5 299 GLY B O 1
ATOM 4355 N N . VAL B 1 300 ? -15.273 8.916 20.063 1 97.12 300 VAL B N 1
ATOM 4356 C CA . VAL B 1 300 ? -16.312 8.724 19.056 1 97.12 300 VAL B CA 1
ATOM 4357 C C . VAL B 1 300 ? -16.095 7.394 18.336 1 97.12 300 VAL B C 1
ATOM 4359 O O . VAL B 1 300 ? -14.989 6.848 18.349 1 97.12 300 VAL B O 1
ATOM 4362 N N . HIS B 1 301 ? -17.185 6.889 17.768 1 97.05 301 HIS B N 1
ATOM 4363 C CA . HIS B 1 301 ? -17.06 5.648 17.01 1 97.05 301 HIS B CA 1
ATOM 4364 C C . HIS B 1 301 ? -16.257 5.862 15.732 1 97.05 301 HIS B C 1
ATOM 4366 O O . HIS B 1 301 ? -16.5 6.819 14.994 1 97.05 301 HIS B O 1
ATOM 4372 N N . PRO B 1 302 ? -15.337 4.993 15.429 1 96.94 302 PRO B N 1
ATOM 4373 C CA . PRO B 1 302 ? -14.466 5.188 14.267 1 96.94 302 PRO B CA 1
ATOM 4374 C C . PRO B 1 302 ? -15.247 5.358 12.966 1 96.94 302 PRO B C 1
ATOM 4376 O O . PRO B 1 302 ? -14.824 6.107 12.082 1 96.94 302 PRO B O 1
ATOM 4379 N N . ALA B 1 303 ? -16.349 4.756 12.805 1 95.51 303 ALA B N 1
ATOM 4380 C CA . ALA B 1 303 ? -17.142 4.791 11.578 1 95.51 303 ALA B CA 1
ATOM 4381 C C . ALA B 1 303 ? -17.588 6.213 11.254 1 95.51 303 ALA B C 1
ATOM 4383 O O . ALA B 1 303 ? -17.868 6.534 10.096 1 95.51 303 ALA B O 1
ATOM 4384 N N . THR B 1 304 ? -17.645 7.092 12.241 1 96.33 304 THR B N 1
ATOM 4385 C CA . THR B 1 304 ? -18.099 8.463 12.033 1 96.33 304 THR B CA 1
ATOM 4386 C C . THR B 1 304 ? -17.023 9.289 11.335 1 96.33 304 THR B C 1
ATOM 4388 O O . THR B 1 304 ? -17.305 10.369 10.812 1 96.33 304 THR B O 1
ATOM 4391 N N . LEU B 1 305 ? -15.807 8.787 11.351 1 97.21 305 LEU B N 1
ATOM 4392 C CA . LEU B 1 305 ? -14.688 9.544 10.802 1 97.21 305 LEU B CA 1
ATOM 4393 C C . LEU B 1 305 ? -14.225 8.947 9.478 1 97.21 305 LEU B C 1
ATOM 4395 O O . LEU B 1 305 ? -13.47 9.58 8.737 1 97.21 305 LEU B O 1
ATOM 4399 N N . LEU B 1 306 ? -14.681 7.684 9.19 1 94.09 306 LEU B N 1
ATOM 4400 C CA . LEU B 1 306 ? -14.192 6.93 8.042 1 94.09 306 LEU B CA 1
ATOM 4401 C C . LEU B 1 306 ? -15.248 6.866 6.944 1 94.09 306 LEU B C 1
ATOM 4403 O O . LEU B 1 306 ? -16.448 6.871 7.229 1 94.09 306 LEU B O 1
#

Solvent-accessible surface area (backbone atoms only — not comparable to full-atom values): 30089 Å² total; per-residue (Å²): 119,47,24,36,41,36,37,30,32,31,22,36,37,24,11,33,60,45,99,84,50,33,67,39,82,73,51,49,61,63,66,67,41,50,73,51,46,63,76,34,63,94,66,46,46,77,45,70,45,80,76,46,81,39,60,29,30,46,38,36,51,49,54,43,42,51,50,44,51,51,54,55,59,54,60,70,40,83,50,41,46,18,31,32,37,37,28,16,68,51,36,38,46,37,46,36,36,52,40,31,44,42,46,75,60,49,55,18,36,24,34,29,37,26,84,31,30,54,72,41,94,78,38,44,22,64,60,18,52,49,52,28,50,54,48,17,66,33,76,85,42,42,68,68,41,23,32,34,24,44,60,91,39,82,38,53,23,66,26,37,39,62,40,26,35,68,49,68,59,24,62,45,67,41,39,61,92,76,61,84,75,53,81,53,40,79,81,70,76,37,58,86,58,40,64,45,68,42,65,32,51,51,45,37,67,35,61,63,60,54,45,41,50,74,72,55,41,60,28,40,27,32,32,14,25,42,30,27,36,34,9,51,49,36,25,53,48,48,49,53,37,33,75,72,68,35,52,38,36,35,13,29,72,30,74,27,54,52,29,54,46,57,50,49,49,97,22,10,20,41,57,39,39,76,60,61,41,33,56,25,38,38,32,40,53,65,44,43,40,47,47,42,38,50,18,64,65,71,68,48,65,50,66,66,73,79,119,47,25,36,40,37,36,30,32,32,22,36,39,24,11,34,59,46,98,84,50,33,66,40,83,72,51,50,61,63,66,67,40,50,74,50,47,64,76,33,62,96,67,46,45,75,45,70,44,79,74,47,82,39,60,28,30,45,38,37,52,48,55,42,41,52,50,43,50,51,55,54,58,56,60,72,41,83,51,42,47,16,32,32,36,38,27,18,69,51,37,39,47,37,47,36,36,53,40,33,44,41,45,74,62,47,56,18,36,22,34,30,37,24,82,31,30,54,73,41,95,78,37,45,23,65,62,18,49,48,50,27,50,52,47,18,66,35,76,85,42,43,69,69,41,24,32,33,25,45,60,90,38,81,38,53,23,67,27,38,40,62,39,28,35,66,48,69,58,24,61,44,68,43,40,59,92,76,60,84,75,56,82,52,41,78,82,69,74,38,58,84,59,41,65,46,68,42,65,32,51,52,44,36,65,36,62,64,58,54,46,42,50,73,72,55,41,60,28,40,29,33,30,15,24,43,30,27,36,34,10,52,50,36,25,52,46,49,49,53,38,34,75,72,68,35,54,37,37,34,14,28,71,32,73,27,54,52,29,54,48,56,50,50,49,97,22,12,20,39,57,39,39,75,61,62,41,34,56,24,39,38,33,40,55,65,44,42,39,46,48,44,38,49,18,64,65,70,68,47,64,50,66,66,74,79

Foldseek 3Di:
DAEEEEEEAAAQAQWDQDPVGDTDRDHDPCNLCVVLCVVCPPNYHYHYDYDHRDDQVPDALQNLLSVLVVLVVQVVDVSYQFYEYEGHPPQQLQSQLLNQQQDDFQQEYEYEYWLHHNPDPPTCSSVQVNVRVVLSNDPVNGNLGYWYGWLNDTQRSPQKDQDDNRDRCRIDGQDDRRDDAFDHDHDFRLRPAAEDEAEQPPPDACVVVVVSVVVPHQAYEYAYADLQFHDQRNLVNLLVCLVVVRAYEGAHPDQHFFRDQPAPDNSGSVVSVVSPHHYPTSDHRSNLRSLVSVCVRRVHRSNSRD/DAEEEEEEAAAQAQWDQDPVGDTDRDHDPCNLCVVLCVVCPPNYHYHYDYDHRDDQVPDALQNLLSVLVVLVVQVVDVSYQFYEYEGHPPQQLQSQLLNQQQDDFQQEYEYEYWLHHNPDPPTCSSVQVNVRVVLSNDPVNGPLGYWYGWLNDTQRSPQKDQDDNRDRCRIDGQDDRRDDAFDHDHDFRLRPAAEDEAEQPPPDACVVVVVSVVVPHQAYEYAYADLQAHDQRNLVNLLVCLVVVRAYEGAHPDQHFFRDQPDPDNSGSVVSVVSPHHYPTSDHRSNLRSLVSVCSRRVHRSNSRD

Nearest PDB structures (foldseek):
  6wz4-assembly1_D  TM=8.763E-01  e=2.486E-23  Pseudomonas putida KT2440
  2wlt-assembly1_A  TM=8.875E-01  e=1.480E-22  Helicobacter pylori
  5f52-assembly1_B  TM=8.737E-01  e=9.623E-23  Dickeya chrysanthemi
  8wgq-assembly1_A  TM=8.518E-01  e=6.092E-22  Dickeya chrysanthemi
  3pga-assembly1_2  TM=8.473E-01  e=6.309E-21  Pseudomonas sp. 7A

Radius of gyration: 24.75 Å; Cα contacts (8 Å, |Δi|>4): 1592; chains: 2; bounding box: 56×78×58 Å

Sequence (612 aa):
MPKVIVLTTGGTLSCTADPNGALIPTVSGDELVAPIRQRFAGALDIEVCELHRLDSSSMTLRDIDDIVTATHNALEDDSVVGVVVTHGTDSLEETAIAVDTFHSDPRPVVFTGAQKPFNHPESDGPGNLFEAIMIASDTSARGIGALIVFGHAVIPARGCIKWHTSDDLAFATNGPEEPRRADPIAPIALCDVVVDIIPAYPGAPRRLIDAALAAGAQGLVIEAMGSGNVGTDIGVALGEALDAGIPVVISTRVPRGEVFGAYGGAGGGKTLASKGAVNSTYFRSGQARVLLAIAIASGVHPATLLMPKVIVLTTGGTLSCTADPNGALIPTVSGDELVAPIRQRFAGALDIEVCELHRLDSSSMTLRDIDDIVTATHNALEDDSVVGVVVTHGTDSLEETAIAVDTFHSDPRPVVFTGAQKPFNHPESDGPGNLFEAIMIASDTSARGIGALIVFGHAVIPARGCIKWHTSDDLAFATNGPEEPRRADPIAPIALCDVVVDIIPAYPGAPRRLIDAALAAGAQGLVIEAMGSGNVGTDIGVALGEALDAGIPVVISTRVPRGEVFGAYGGAGGGKTLASKGAVNSTYFRSGQARVLLAIAIASGVHPATLL

InterPro domains:
  IPR004550 L-asparaginase, type II [cd08964] (2-305)
  IPR006034 Asparaginase/glutaminase-like [PIRSF001220] (1-299)
  IPR006034 Asparaginase/glutaminase-like [PR00139] (4-15)
  IPR006034 Asparaginase/glutaminase-like [PR00139] (81-99)
  IPR006034 Asparaginase/glutaminase-like [PR00139] (241-259)
  IPR006034 Asparaginase/glutaminase-like [PS51732] (2-306)
  IPR006034 Asparaginase/glutaminase-like [PTHR11707] (2-299)
  IPR006034 Asparaginase/glutaminase-like [SM00870] (3-306)
  IPR027473 L-asparaginase, C-terminal [G3DSA:3.40.50.40] (195-305)
  IPR027474 L-asparaginase, N-terminal [PF00710] (3-173)
  IPR036152 Asparaginase/glutaminase-like superfamily [SSF53774] (1-304)
  IPR037152 L-asparaginase, N-terminal domain superfamily [G3DSA:3.40.50.1170] (1-182)
  IPR040919 Asparaginase/glutaminase, C-terminal [PF17763] (195-303)

Organism: Corynebacterium diphtheriae (strain ATCC 700971 / NCTC 13129 / Biotype gravis) (NCBI:txid257309)